Protein AF-A0A2D4N105-F1 (afdb_monomer_lite)

Secondary structure (DSSP, 8-state):
-------------------------EEE---TTS-EEE-SSEEEEES-SSSPPTT-EEEEEEE-SSTT-EEEEEEEEEE--TTT-EEEEESSSSTTSPEEEEE-SSPPPPPEEESSSEEEEEEE--SS----EEEEEEEEESSGGGGGGSEEEPTTS-EEEPTTEESTTS-EE-TTS-----SS-EEEETTTTEEEEGGGGGG----EETTEE-TTTTS--EE-SHHHHHHH---SSEEEEEEESSP-TTS-SEEEEES-SEEEE---TT--EEEEEEEEE-----TTS-GGG-EEEEEESS-EEEEEEESSTT---EEEEEEE---SS-EEEE---GGG--SSS---TT--EEEEEEEEE-S-S-S--EEEEEEEESS--TT-EEPPGGGEEE---S-GGG--SHHHHHTSTTEEEETTTTEEEETT--TT-TTSS-SS--PPB-SGGGSPPGGG--SHHHHTTSSSEEEEE-TTTTT-EEEEETTS-TTSB-STTTSPPPGGG--SHHHHTSS-SSEEEETTTTEEEEGGGHHHH-TT-SSS-EE--

Sequence (549 aa):
IMDLLKSSCLKLLVLLPLALCGIHQTYAGDCKGRREVLRSASGYVTDGPGNYSVNGNCEWLVEAPSSSYRILLTFMFMDTECTYDYLFIYDGDSPSSPLLASLSGSTLPPTIEATSGKMLLHLFSDANYNLLGFNATYSVSLCPMGCSGHGICDNDGRCACFQGWGGKDCSVPDCNSSLPRASGPFGWCVQNETCMPISEQGRCQVGKISGTYGWWGPQSFFITSLAQCQREDFLPGLHLITYQQPRNDSQPDKVSIVRSTTITLNPSTEMDVSLVYKGFIHPLVSSSGPAEDISIWARIQRLFVVAKLARAPGVLELEKVGSWAVQQEKEKRLLQRPGAERLFPSTERGNKYAVLVEGHLNNSGTGQTSELTLTWDRTGVPGGSEISYFFLEPYRSELCATYHSCLACLADQGCGWCPLSSTCHRRLAYQDDAGSCGPGTVRLILVPGNCVLCEDYRNCHTCSKDLFCEWQVNSSKKGDFLCSRRGRLHTAIRSPKECPKLCNQRTTCSECLSNSSQCAWCQSTRNCFYFAAYLAKYPYGDCRGWYDR

InterPro domains:
  IPR000742 EGF-like domain [PS00022] (159-170)
  IPR000742 EGF-like domain [PS01186] (159-170)
  IPR000742 EGF-like domain [PS50026] (139-171)
  IPR000859 CUB domain [PF00431] (44-138)
  IPR000859 CUB domain [PS01180] (31-141)
  IPR000859 CUB domain [SM00042] (33-141)
  IPR000859 CUB domain [cd00041] (31-140)
  IPR002165 Plexin repeat [PF01437] (400-437)
  IPR002165 Plexin repeat [PF01437] (503-548)
  IPR016201 PSI domain [SM00423] (399-452)
  IPR016201 PSI domain [SM00423] (502-544)
  IPR035914 Spermadhesin, CUB domain superfamily [G3DSA:2.60.120.290] (28-144)
  IPR035914 Spermadhesin, CUB domain superfamily [SSF49854] (33-143)
  IPR051568 LZTR1/Attractin [PTHR46376] (31-197)

Foldseek 3Di:
DDDDDDDDDDDDDDDDDPPPPDPPADEAEQCVQHEAEAEDQKHKHWNHFWWHDAQDKYKYKYAYPALLKKKKKFWPWAAWAPLFKWKWKALDDALVHATQDIDHGTDTDDITMRRRRMMMITIGGHRDDTGRTTMMMMGMASEDCCLVVQAHQDPNRFTDGHFQFDDRSRPHRPVVRPDPPPPAQWKAFLQVRDIDHPVVCVVSAFDDDPNHTFLCPRDTDIGRDPVVCLPPNFHFAWKKFKDFPPGDLLFTQAIDGDQFLKDKAQDDLPGFMKIKTKFKFQLADDPPADPQFKKKKKWKAQKFKWKWKAPFFPDPDTDTQDTDDGDHDGDIGIGADPPRDRPYPDNDRPGIMIIMMMITHDNPDPRDIIMIGIFIDRPPDPPGHGDGSSRTGYAADQPLQSHQAQRSSLSHQQWFAQPQQSGIDGSDPPPPNCVRSDPDDGDTHRHRVPGDRQQVDPDQLVLLVDQQWWWDCDPVPLDDIGIHGPDRDPPTRNHSVPDQDAQQRQQALCSLQPPHQQWKQQPQVSGIHGNSCCCVVCVPCSSVDIDHD

pLDDT: mean 78.48, std 16.22, range [21.58, 98.31]

Structure (mmCIF, N/CA/C/O backbone):
data_AF-A0A2D4N105-F1
#
_entry.id   AF-A0A2D4N105-F1
#
loop_
_atom_site.group_PDB
_atom_site.id
_atom_site.type_symbol
_atom_site.label_atom_id
_atom_site.label_alt_id
_atom_site.label_comp_id
_atom_site.label_asym_id
_atom_site.label_entity_id
_atom_site.label_seq_id
_atom_site.pdbx_PDB_ins_code
_atom_site.Cartn_x
_atom_site.Cartn_y
_atom_site.Cartn_z
_atom_site.occupancy
_atom_site.B_iso_or_equiv
_atom_site.auth_seq_id
_atom_site.auth_comp_id
_atom_site.auth_asym_id
_atom_site.auth_atom_id
_atom_site.pdbx_PDB_model_num
ATOM 1 N N . ILE A 1 1 ? 49.331 45.588 32.039 1.00 33.38 1 ILE A N 1
ATOM 2 C CA . ILE A 1 1 ? 50.579 44.907 31.633 1.00 33.38 1 ILE A CA 1
ATOM 3 C C . ILE A 1 1 ? 50.651 45.003 30.117 1.00 33.38 1 ILE A C 1
ATOM 5 O O . ILE A 1 1 ? 49.855 44.367 29.447 1.00 33.38 1 ILE A O 1
ATOM 9 N N . MET A 1 2 ? 51.525 45.910 29.670 1.00 26.47 2 MET A N 1
ATOM 10 C CA . MET A 1 2 ? 52.115 46.094 28.335 1.00 26.47 2 MET A CA 1
ATOM 11 C C . MET A 1 2 ? 51.220 46.280 27.099 1.00 26.47 2 MET A C 1
ATOM 13 O O . MET A 1 2 ? 50.715 45.339 26.498 1.00 26.47 2 MET A O 1
ATOM 17 N N . ASP A 1 3 ? 51.145 47.554 26.704 1.00 23.25 3 ASP A N 1
ATOM 18 C CA . ASP A 1 3 ? 51.506 48.090 25.384 1.00 23.25 3 ASP A CA 1
ATOM 19 C C . ASP A 1 3 ? 52.148 47.120 24.374 1.00 23.25 3 ASP A C 1
ATOM 21 O O . ASP A 1 3 ? 53.144 46.469 24.687 1.00 23.25 3 ASP A O 1
ATOM 25 N N . LEU A 1 4 ? 51.704 47.187 23.110 1.00 27.03 4 LEU A N 1
ATOM 26 C CA . LEU A 1 4 ? 52.545 47.741 22.036 1.00 27.03 4 LEU A CA 1
ATOM 27 C C . LEU A 1 4 ? 51.756 48.016 20.742 1.00 27.03 4 LEU A C 1
ATOM 29 O O . LEU A 1 4 ? 51.009 47.192 20.221 1.00 27.03 4 LEU A O 1
ATOM 33 N N . LEU A 1 5 ? 51.952 49.242 20.260 1.00 27.59 5 LEU A N 1
ATOM 34 C CA . LEU A 1 5 ? 51.392 49.889 19.079 1.00 27.59 5 LEU A CA 1
ATOM 35 C C . LEU A 1 5 ? 52.125 49.507 17.777 1.00 27.59 5 LEU A C 1
ATOM 37 O O . LEU A 1 5 ? 53.333 49.310 17.775 1.00 27.59 5 LEU A O 1
ATOM 41 N N . LYS A 1 6 ? 51.353 49.536 16.677 1.00 26.34 6 LYS A N 1
ATOM 42 C CA . LYS A 1 6 ? 51.645 50.044 15.312 1.00 26.34 6 LYS A CA 1
ATOM 43 C C . LYS A 1 6 ? 53.092 49.986 14.782 1.00 26.34 6 LYS A C 1
ATOM 45 O O . LYS A 1 6 ? 53.948 50.701 15.280 1.00 26.34 6 LYS A O 1
ATOM 50 N N . SER A 1 7 ? 53.265 49.420 13.579 1.00 24.97 7 SER A N 1
ATOM 51 C CA . SER A 1 7 ? 53.704 50.204 12.402 1.00 24.97 7 SER A CA 1
ATOM 52 C C . SER A 1 7 ? 53.612 49.400 11.096 1.00 24.97 7 SER A C 1
ATOM 54 O O . SER A 1 7 ? 54.023 48.245 11.029 1.00 24.97 7 SER A O 1
ATOM 56 N N . SER A 1 8 ? 53.083 50.037 10.053 1.00 27.36 8 SER A N 1
ATOM 57 C CA . SER A 1 8 ? 53.040 49.564 8.667 1.00 27.36 8 SER A CA 1
ATOM 58 C C . SER A 1 8 ? 54.396 49.741 7.972 1.00 27.36 8 SER A C 1
ATOM 60 O O . SER A 1 8 ? 54.962 50.823 8.082 1.00 27.36 8 SER A O 1
ATOM 62 N N . CYS A 1 9 ? 54.851 48.773 7.159 1.00 21.58 9 CYS A N 1
ATOM 63 C CA . CYS A 1 9 ? 55.409 49.049 5.820 1.00 21.58 9 CYS A CA 1
ATOM 64 C C . CYS A 1 9 ? 55.662 47.770 4.991 1.00 21.58 9 CYS A C 1
ATOM 66 O O . CYS A 1 9 ? 56.526 46.959 5.303 1.00 21.58 9 CYS A O 1
ATOM 68 N N . LEU A 1 10 ? 54.877 47.637 3.921 1.00 27.83 10 LEU A N 1
ATOM 69 C CA . LEU A 1 10 ? 55.177 47.110 2.583 1.00 27.83 10 LEU A CA 1
ATOM 70 C C . LEU A 1 10 ? 56.565 46.461 2.323 1.00 27.83 10 LEU A C 1
ATOM 72 O O . LEU A 1 10 ? 57.580 47.155 2.366 1.00 27.83 10 LEU A O 1
ATOM 76 N N . LYS A 1 11 ? 56.575 45.193 1.861 1.00 25.56 11 LYS A N 1
ATOM 77 C CA . LYS A 1 11 ? 57.247 44.729 0.615 1.00 25.56 11 LYS A CA 1
ATOM 78 C C . LYS A 1 11 ? 57.051 43.217 0.362 1.00 25.56 11 LYS A C 1
ATOM 80 O O . LYS A 1 11 ? 57.607 42.384 1.059 1.00 25.56 11 LYS A O 1
ATOM 85 N N . LEU A 1 12 ? 56.244 42.931 -0.665 1.00 31.72 12 LEU A N 1
ATOM 86 C CA . LEU A 1 12 ? 56.306 41.828 -1.641 1.00 31.72 12 LEU A CA 1
ATOM 87 C C . LEU A 1 12 ? 56.935 40.477 -1.217 1.00 31.72 12 LEU A C 1
ATOM 89 O O . LEU A 1 12 ? 58.154 40.360 -1.191 1.00 31.72 12 LEU A O 1
ATOM 93 N N . LEU A 1 13 ? 56.112 39.427 -1.068 1.00 27.06 13 LEU A N 1
ATOM 94 C CA . LEU A 1 13 ? 56.475 38.037 -1.403 1.00 27.06 13 LEU A CA 1
ATOM 95 C C . LEU A 1 13 ? 55.217 37.148 -1.522 1.00 27.06 13 LEU A C 1
ATOM 97 O O . LEU A 1 13 ? 54.596 36.782 -0.535 1.00 27.06 13 LEU A O 1
ATOM 101 N N . VAL A 1 14 ? 54.866 36.863 -2.782 1.00 28.61 14 VAL A N 1
ATOM 102 C CA . VAL A 1 14 ? 54.201 35.661 -3.327 1.00 28.61 14 VAL A CA 1
ATOM 103 C C . VAL A 1 14 ? 52.941 35.145 -2.606 1.00 28.61 14 VAL A C 1
ATOM 105 O O . VAL A 1 14 ? 53.002 34.367 -1.660 1.00 28.61 14 VAL A O 1
ATOM 108 N N . LEU A 1 15 ? 51.775 35.483 -3.169 1.00 29.52 15 LEU A N 1
ATOM 109 C CA . LEU A 1 15 ? 50.522 34.748 -2.968 1.00 29.52 15 LEU A CA 1
ATOM 110 C C . LEU A 1 15 ? 50.596 33.402 -3.709 1.00 29.52 15 LEU A C 1
ATOM 112 O O . LEU A 1 15 ? 50.481 33.361 -4.932 1.00 29.52 15 LEU A O 1
ATOM 116 N N . LEU A 1 16 ? 50.746 32.302 -2.972 1.00 29.47 16 LEU A N 1
ATOM 117 C CA . LEU A 1 16 ? 50.265 30.988 -3.406 1.00 29.47 16 LEU A CA 1
ATOM 118 C C . LEU A 1 16 ? 48.815 30.855 -2.920 1.00 29.47 16 LEU A C 1
ATOM 120 O O . LEU A 1 16 ? 48.593 30.922 -1.708 1.00 29.47 16 LEU A O 1
ATOM 124 N N . PRO A 1 17 ? 47.816 30.682 -3.802 1.00 33.34 17 PRO A N 1
ATOM 125 C CA . PRO A 1 17 ? 46.480 30.363 -3.343 1.00 33.34 17 PRO A CA 1
ATOM 126 C C . PRO A 1 17 ? 46.477 28.913 -2.852 1.00 33.34 17 PRO A C 1
ATOM 128 O O . PRO A 1 17 ? 46.841 27.990 -3.580 1.00 33.34 17 PRO A O 1
ATOM 131 N N . LEU A 1 18 ? 46.055 28.725 -1.601 1.00 34.91 18 LEU A N 1
ATOM 132 C CA . LEU A 1 18 ? 45.552 27.448 -1.109 1.00 34.91 18 LEU A CA 1
ATOM 133 C C . LEU A 1 18 ? 44.435 27.003 -2.056 1.00 34.91 18 LEU A C 1
ATOM 135 O O . LEU A 1 18 ? 43.342 27.570 -2.055 1.00 34.91 18 LEU A O 1
ATOM 139 N N . ALA A 1 19 ? 44.737 26.008 -2.887 1.00 32.78 19 ALA A N 1
ATOM 140 C CA . ALA A 1 19 ? 43.745 25.290 -3.659 1.00 32.78 19 ALA A CA 1
ATOM 141 C C . ALA A 1 19 ? 42.812 24.576 -2.673 1.00 32.78 19 ALA A C 1
ATOM 143 O O . ALA A 1 19 ? 43.117 23.500 -2.159 1.00 32.78 19 ALA A O 1
ATOM 144 N N . LEU A 1 20 ? 41.668 25.200 -2.395 1.00 35.69 20 LEU A N 1
ATOM 145 C CA . LEU A 1 20 ? 40.475 24.483 -1.975 1.00 35.69 20 LEU A CA 1
ATOM 146 C C . LEU A 1 20 ? 40.175 23.483 -3.092 1.00 35.69 20 LEU A C 1
ATOM 148 O O . LEU A 1 20 ? 39.724 23.861 -4.171 1.00 35.69 20 LEU A O 1
ATOM 152 N N . CYS A 1 21 ? 40.492 22.213 -2.846 1.00 32.59 21 CYS A N 1
ATOM 153 C CA . CYS A 1 21 ? 40.090 21.100 -3.690 1.00 32.59 21 CYS A CA 1
ATOM 154 C C . CYS A 1 21 ? 38.564 20.959 -3.572 1.00 32.59 21 CYS A C 1
ATOM 156 O O . CYS A 1 21 ? 38.050 20.166 -2.787 1.00 32.59 21 CYS A O 1
ATOM 158 N N . GLY A 1 22 ? 37.833 21.818 -4.283 1.00 31.70 22 GLY A N 1
ATOM 159 C CA . GLY A 1 22 ? 36.423 21.611 -4.558 1.00 31.70 22 GLY A CA 1
ATOM 160 C C . GLY A 1 22 ? 36.317 20.400 -5.472 1.00 31.70 22 GLY A C 1
ATOM 161 O O . GLY A 1 22 ? 36.933 20.370 -6.536 1.00 31.70 22 GLY A O 1
ATOM 162 N N . ILE A 1 23 ? 35.567 19.388 -5.049 1.00 40.94 23 ILE A N 1
ATOM 163 C CA . ILE A 1 23 ? 35.178 18.284 -5.922 1.00 40.94 23 ILE A CA 1
ATOM 164 C C . ILE A 1 23 ? 34.363 18.918 -7.055 1.00 40.94 23 ILE A C 1
ATOM 166 O O . ILE A 1 23 ? 33.204 19.280 -6.864 1.00 40.94 23 ILE A O 1
ATOM 170 N N . HIS A 1 24 ? 34.986 19.129 -8.215 1.00 42.50 24 HIS A N 1
ATOM 171 C CA . HIS A 1 24 ? 34.300 19.580 -9.420 1.00 42.50 24 HIS A CA 1
ATOM 172 C C . HIS A 1 24 ? 33.355 18.457 -9.865 1.00 42.50 24 HIS A C 1
ATOM 174 O O . HIS A 1 24 ? 33.756 17.542 -10.584 1.00 42.50 24 HIS A O 1
ATOM 180 N N . GLN A 1 25 ? 32.098 18.500 -9.422 1.00 53.16 25 GLN A N 1
ATOM 181 C CA . GLN A 1 25 ? 31.039 17.748 -10.086 1.00 53.16 25 GLN A CA 1
ATOM 182 C C . GLN A 1 25 ? 30.866 18.342 -11.483 1.00 53.16 25 GLN A C 1
ATOM 184 O O . GLN A 1 25 ? 30.644 19.543 -11.639 1.00 53.16 25 GLN A O 1
ATOM 189 N N . THR A 1 26 ? 31.037 17.504 -12.505 1.00 70.06 26 THR A N 1
ATOM 190 C CA . THR A 1 26 ? 30.744 17.909 -13.883 1.00 70.06 26 THR A CA 1
ATOM 191 C C . THR A 1 26 ? 29.244 18.026 -14.059 1.00 70.06 26 THR A C 1
ATOM 193 O O . THR A 1 26 ? 28.492 17.209 -13.533 1.00 70.06 26 THR A O 1
ATOM 196 N N . TYR A 1 27 ? 28.821 19.065 -14.767 1.00 77.69 27 TYR A N 1
ATOM 197 C CA . TYR A 1 27 ? 27.422 19.375 -15.001 1.00 77.69 27 TYR A CA 1
ATOM 198 C C . TYR A 1 27 ? 27.229 19.547 -16.503 1.00 77.69 27 TYR A C 1
ATOM 200 O O . TYR A 1 27 ? 27.823 20.448 -17.095 1.00 77.69 27 TYR A O 1
ATOM 208 N N . ALA A 1 28 ? 26.446 18.656 -17.099 1.00 81.50 28 ALA A N 1
ATOM 209 C CA . ALA A 1 28 ? 25.926 18.792 -18.451 1.00 81.50 28 ALA A CA 1
ATOM 210 C C . ALA A 1 28 ? 24.532 19.419 -18.392 1.00 81.50 28 ALA A C 1
ATOM 212 O O . ALA A 1 28 ? 23.717 19.013 -17.560 1.00 81.50 28 ALA A O 1
ATOM 213 N N . GLY A 1 29 ? 24.287 20.399 -19.259 1.00 82.06 29 GLY A N 1
ATOM 214 C CA . GLY A 1 29 ? 23.015 21.115 -19.378 1.00 82.06 29 GLY A CA 1
ATOM 215 C C . GLY A 1 29 ? 22.462 21.049 -20.800 1.00 82.06 29 GLY A C 1
ATOM 216 O O . GLY A 1 29 ? 22.824 20.157 -21.563 1.00 82.06 29 GLY A O 1
ATOM 217 N N . ASP A 1 30 ? 21.620 22.023 -21.168 1.00 83.06 30 ASP A N 1
ATOM 218 C CA . ASP A 1 30 ? 21.115 22.179 -22.540 1.00 83.06 30 ASP A CA 1
ATOM 219 C C . ASP A 1 30 ? 22.257 22.113 -23.564 1.00 83.06 30 ASP A C 1
ATOM 221 O O . ASP A 1 30 ? 23.119 22.997 -23.624 1.00 83.06 30 ASP A O 1
ATOM 225 N N . CYS A 1 31 ? 22.214 21.076 -24.401 1.00 83.06 31 CYS A N 1
ATOM 226 C CA . CYS A 1 31 ? 23.262 20.766 -25.359 1.00 83.06 31 CYS A CA 1
ATOM 227 C C . CYS A 1 31 ? 23.294 21.742 -26.555 1.00 83.06 31 CYS A C 1
ATOM 229 O O . CYS A 1 31 ? 24.253 21.753 -27.336 1.00 83.06 31 CYS A O 1
ATOM 231 N N . LYS A 1 32 ? 22.228 22.534 -26.767 1.00 80.81 32 LYS A N 1
ATOM 232 C CA . LYS A 1 32 ? 22.080 23.486 -27.890 1.00 80.81 32 LYS A CA 1
ATOM 233 C C . LYS A 1 32 ? 22.354 22.865 -29.267 1.00 80.81 32 LYS A C 1
ATOM 235 O O . LYS A 1 32 ? 22.977 23.485 -30.135 1.00 80.81 32 LYS A O 1
ATOM 240 N N . GLY A 1 33 ? 21.927 21.617 -29.454 1.00 73.62 33 GLY A N 1
ATOM 241 C CA . GLY A 1 33 ? 22.124 20.836 -30.680 1.00 73.62 33 GLY A CA 1
ATOM 242 C C . GLY A 1 33 ? 23.559 20.348 -30.918 1.00 73.62 33 GLY A C 1
ATOM 243 O O . GLY A 1 33 ? 23.895 19.971 -32.041 1.00 73.62 33 GLY A O 1
ATOM 244 N N . ARG A 1 34 ? 24.434 20.376 -29.904 1.00 81.62 34 ARG A N 1
ATOM 245 C CA . ARG A 1 34 ? 25.802 19.840 -29.969 1.00 81.62 34 ARG A CA 1
ATOM 246 C C . ARG A 1 34 ? 25.982 18.720 -28.957 1.00 81.62 34 ARG A C 1
ATOM 248 O O . ARG A 1 34 ? 25.455 18.787 -27.858 1.00 81.62 34 ARG A O 1
ATOM 255 N N . ARG A 1 35 ? 26.788 17.717 -29.309 1.00 91.12 35 ARG A N 1
ATOM 256 C CA . ARG A 1 35 ? 27.156 16.647 -28.380 1.00 91.12 35 ARG A CA 1
ATOM 257 C C . ARG A 1 35 ? 28.051 17.183 -27.260 1.00 91.12 35 ARG A C 1
ATOM 259 O O . ARG A 1 35 ? 29.106 17.754 -27.545 1.00 91.12 35 ARG A O 1
ATOM 266 N N . GLU A 1 36 ? 27.683 16.922 -26.011 1.00 93.25 36 GLU A N 1
ATOM 267 C CA . GLU A 1 36 ? 28.533 17.156 -24.840 1.00 93.25 36 GLU A CA 1
ATOM 268 C C . GLU A 1 36 ? 29.232 15.861 -24.411 1.00 93.25 36 GLU A C 1
ATOM 270 O O . GLU A 1 36 ? 28.636 14.786 -24.441 1.00 93.25 36 GLU A O 1
ATOM 275 N N . VAL A 1 37 ? 30.507 15.944 -24.017 1.00 94.50 37 VAL A N 1
ATOM 276 C CA . VAL A 1 37 ? 31.298 14.775 -23.598 1.00 94.50 37 VAL A CA 1
ATOM 277 C C . VAL A 1 37 ? 31.763 14.941 -22.156 1.00 94.50 37 VAL A C 1
ATOM 279 O O . VAL A 1 37 ? 32.437 15.913 -21.816 1.00 94.50 37 VAL A O 1
ATOM 282 N N . LEU A 1 38 ? 31.438 13.958 -21.322 1.00 95.06 38 LEU A N 1
ATOM 283 C CA . LEU A 1 38 ? 31.650 13.943 -19.880 1.00 95.06 38 LEU A CA 1
ATOM 284 C C . LEU A 1 38 ? 32.661 12.849 -19.522 1.00 95.06 38 LEU A C 1
ATOM 286 O O . LEU A 1 38 ? 32.464 11.684 -19.851 1.00 95.06 38 LEU A O 1
ATOM 290 N N . ARG A 1 39 ? 33.763 13.226 -18.865 1.00 94.69 39 ARG A N 1
ATOM 291 C CA . ARG A 1 39 ? 34.893 12.317 -18.560 1.00 94.69 39 ARG A CA 1
ATOM 292 C C . ARG A 1 39 ? 35.191 12.162 -17.069 1.00 94.69 39 ARG A C 1
ATOM 294 O O . ARG A 1 39 ? 36.188 11.544 -16.701 1.00 94.69 39 ARG A O 1
ATOM 301 N N . SER A 1 40 ? 34.390 12.776 -16.203 1.00 91.06 40 SER A N 1
ATOM 302 C CA . SER A 1 40 ? 34.622 12.710 -14.759 1.00 91.06 40 SER A CA 1
ATOM 303 C C . SER A 1 40 ? 34.132 11.391 -14.175 1.00 91.06 40 SER A C 1
ATOM 305 O O . SER A 1 40 ? 33.270 10.729 -14.736 1.00 91.06 40 SER A O 1
ATOM 307 N N . ALA A 1 41 ? 34.665 11.013 -13.011 1.00 86.88 41 ALA A N 1
ATOM 308 C CA . ALA A 1 41 ? 34.242 9.796 -12.316 1.00 86.88 41 ALA A CA 1
ATOM 309 C C . ALA A 1 41 ? 32.777 9.853 -11.838 1.00 86.88 41 ALA A C 1
ATOM 311 O O . ALA A 1 41 ? 32.163 8.817 -11.602 1.00 86.88 41 ALA A O 1
ATOM 312 N N . SER A 1 42 ? 32.215 11.054 -11.691 1.00 92.38 42 SER A N 1
ATOM 313 C CA . SER A 1 42 ? 30.790 11.285 -11.476 1.00 92.38 42 SER A CA 1
ATOM 314 C C . SER A 1 42 ? 30.381 12.689 -11.927 1.00 92.38 42 SER A C 1
ATOM 316 O O . SER A 1 42 ? 31.220 13.591 -12.068 1.00 92.38 42 SER A O 1
ATOM 318 N N . GLY A 1 43 ? 29.084 12.882 -12.149 1.00 91.12 43 GLY A N 1
ATOM 319 C CA . GLY A 1 43 ? 28.526 14.174 -12.536 1.00 91.12 43 GLY A CA 1
ATOM 320 C C . GLY A 1 43 ? 27.012 14.156 -12.709 1.00 91.12 43 GLY A C 1
ATOM 321 O O . GLY A 1 43 ? 26.353 13.150 -12.450 1.00 91.12 43 GLY A O 1
ATOM 322 N N . TYR A 1 44 ? 26.479 15.291 -13.146 1.00 91.75 44 TYR A N 1
ATOM 323 C CA . TYR A 1 44 ? 25.069 15.515 -13.449 1.00 91.75 44 TYR A CA 1
ATOM 324 C C . TYR A 1 44 ? 24.871 15.691 -14.949 1.00 91.75 44 TYR A C 1
ATOM 326 O O . TYR A 1 44 ? 25.706 16.303 -15.617 1.00 91.75 44 TYR A O 1
ATOM 334 N N . VAL A 1 45 ? 23.747 15.189 -15.450 1.00 94.19 45 VAL A N 1
ATOM 335 C CA . VAL A 1 45 ? 23.280 15.407 -16.819 1.00 94.19 45 VAL A CA 1
ATOM 336 C C . VAL A 1 45 ? 21.826 15.845 -16.772 1.00 94.19 45 VAL A C 1
ATOM 338 O O . VAL A 1 45 ? 20.993 15.181 -16.155 1.00 94.19 45 VAL A O 1
ATOM 341 N N . THR A 1 46 ? 21.529 16.959 -17.423 1.00 93.12 46 THR A N 1
ATOM 342 C CA . THR A 1 46 ? 20.178 17.489 -17.603 1.00 93.12 46 THR A CA 1
ATOM 343 C C . THR A 1 46 ? 20.077 18.167 -18.964 1.00 93.12 46 THR A C 1
ATOM 345 O O . THR A 1 46 ? 21.088 18.550 -19.549 1.00 93.12 46 THR A O 1
ATOM 348 N N . ASP A 1 47 ? 18.860 18.345 -19.457 1.00 88.75 47 ASP A N 1
ATOM 349 C CA . ASP A 1 47 ? 18.536 19.188 -20.608 1.00 88.75 47 ASP A CA 1
ATOM 350 C C . ASP A 1 47 ? 18.531 20.693 -20.284 1.00 88.75 47 ASP A C 1
ATOM 352 O O . ASP A 1 47 ? 18.375 21.506 -21.190 1.00 88.75 47 ASP A O 1
ATOM 356 N N . GLY A 1 48 ? 18.774 21.079 -19.027 1.00 85.44 48 GLY A N 1
ATOM 357 C CA . GLY A 1 48 ? 18.911 22.471 -18.601 1.00 85.44 48 GLY A CA 1
ATOM 358 C C . GLY A 1 48 ? 17.717 22.988 -17.787 1.00 85.44 48 GLY A C 1
ATOM 359 O O . GLY A 1 48 ? 16.830 22.233 -17.407 1.00 85.44 48 GLY A O 1
ATOM 360 N N . PRO A 1 49 ? 17.715 24.282 -17.420 1.00 81.69 49 PRO A N 1
ATOM 361 C CA . PRO A 1 49 ? 16.628 24.866 -16.644 1.00 81.69 49 PRO A CA 1
ATOM 362 C C . PRO A 1 49 ? 15.405 25.183 -17.517 1.00 81.69 49 PRO A C 1
ATOM 364 O O . PRO A 1 49 ? 15.527 25.864 -18.534 1.00 81.69 49 PRO A O 1
ATOM 367 N N . GLY A 1 50 ? 14.214 24.815 -17.041 1.00 83.00 50 GLY A N 1
ATOM 368 C CA . GLY A 1 50 ? 12.948 25.098 -17.723 1.00 83.00 50 GLY A CA 1
ATOM 369 C C . GLY A 1 50 ? 12.480 23.912 -18.559 1.00 83.00 50 GLY A C 1
ATOM 370 O O . GLY A 1 50 ? 12.767 22.776 -18.205 1.00 83.00 50 GLY A O 1
ATOM 371 N N . ASN A 1 51 ? 11.725 24.176 -19.625 1.00 88.69 51 ASN A N 1
ATOM 372 C CA . ASN A 1 51 ? 11.270 23.113 -20.516 1.00 88.69 51 ASN A CA 1
ATOM 373 C C . ASN A 1 51 ? 12.344 22.802 -21.571 1.00 88.69 51 ASN A C 1
ATOM 375 O O . ASN A 1 51 ? 12.949 23.742 -22.097 1.00 88.69 51 ASN A O 1
ATOM 379 N N . TYR A 1 52 ? 12.530 21.528 -21.939 1.00 89.06 52 TYR A N 1
ATOM 380 C CA . TYR A 1 52 ? 13.472 21.148 -23.006 1.00 89.06 52 TYR A CA 1
ATOM 381 C C . TYR A 1 52 ? 13.088 21.786 -24.344 1.00 89.06 52 TYR A C 1
ATOM 383 O O . TYR A 1 52 ? 11.937 22.132 -24.588 1.00 89.06 52 TYR A O 1
ATOM 391 N N . SER A 1 53 ? 14.044 21.938 -25.259 1.00 86.88 53 SER A N 1
ATOM 392 C CA . SER A 1 53 ? 13.767 22.517 -26.581 1.00 86.88 53 SER A CA 1
ATOM 393 C C . SER A 1 53 ? 12.853 21.614 -27.420 1.00 86.88 53 SER A C 1
ATOM 395 O O . SER A 1 53 ? 13.088 20.412 -27.479 1.00 86.88 53 SER A O 1
ATOM 397 N N . VAL A 1 54 ? 11.865 22.184 -28.120 1.00 84.25 54 VAL A N 1
ATOM 398 C CA . VAL A 1 54 ? 11.147 21.496 -29.216 1.00 84.25 54 VAL A CA 1
ATOM 399 C C . VAL A 1 54 ? 12.082 21.288 -30.414 1.00 84.25 54 VAL A C 1
ATOM 401 O O . VAL A 1 54 ? 12.998 22.087 -30.630 1.00 84.25 54 VAL A O 1
ATOM 404 N N . ASN A 1 55 ? 11.861 20.241 -31.210 1.00 83.38 55 ASN A N 1
ATOM 405 C CA . ASN A 1 55 ? 12.791 19.737 -32.232 1.00 83.38 55 ASN A CA 1
ATOM 406 C C . ASN A 1 55 ? 14.197 19.476 -31.665 1.00 83.38 55 ASN A C 1
ATOM 408 O O . ASN A 1 55 ? 15.217 19.688 -32.331 1.00 83.38 55 ASN A O 1
ATOM 412 N N . GLY A 1 56 ? 14.252 19.088 -30.395 1.00 80.25 56 GLY A N 1
ATOM 413 C CA . GLY A 1 56 ? 15.470 18.817 -29.662 1.00 80.25 56 GLY A CA 1
ATOM 414 C C . GLY A 1 56 ? 16.125 17.549 -30.187 1.00 80.25 56 GLY A C 1
ATOM 415 O O . GLY A 1 56 ? 15.483 16.521 -30.370 1.00 80.25 56 GLY A O 1
ATOM 416 N N . ASN A 1 57 ? 17.430 17.628 -30.426 1.00 87.62 57 ASN A N 1
ATOM 417 C CA . ASN A 1 57 ? 18.258 16.485 -30.787 1.00 87.62 57 ASN A CA 1
ATOM 418 C C . ASN A 1 57 ? 19.579 16.600 -30.027 1.00 87.62 57 ASN A C 1
ATOM 420 O O . ASN A 1 57 ? 20.571 17.112 -30.555 1.00 87.62 57 ASN A O 1
ATOM 424 N N . CYS A 1 58 ? 19.542 16.214 -28.754 1.00 91.19 58 CYS A N 1
ATOM 425 C CA . CYS A 1 58 ? 20.625 16.439 -27.809 1.00 91.19 58 CYS A CA 1
ATOM 426 C C . CYS A 1 58 ? 21.327 15.160 -27.394 1.00 91.19 58 CYS A C 1
ATOM 428 O O . CYS A 1 58 ? 20.680 14.191 -27.022 1.00 91.19 58 CYS A O 1
ATOM 430 N N . GLU A 1 59 ? 22.658 15.183 -27.412 1.00 94.75 59 GLU A N 1
ATOM 431 C CA . GLU A 1 59 ? 23.491 14.037 -27.064 1.00 94.75 59 GLU A CA 1
ATOM 432 C C . GLU A 1 59 ? 24.461 14.386 -25.932 1.00 94.75 59 GLU A C 1
ATOM 434 O O . GLU A 1 59 ? 25.238 15.337 -26.039 1.00 94.75 59 GLU A O 1
ATOM 439 N N . TRP A 1 60 ? 24.482 13.560 -24.889 1.00 96.75 60 TRP A N 1
ATOM 440 C CA . TRP A 1 60 ? 25.476 13.610 -23.821 1.00 96.75 60 TRP A CA 1
ATOM 441 C C . TRP A 1 60 ? 26.180 12.262 -23.734 1.00 96.75 60 TRP A C 1
ATOM 443 O O . TRP A 1 60 ? 25.562 11.235 -23.460 1.00 96.75 60 TRP A O 1
ATOM 453 N N . LEU A 1 61 ? 27.483 12.260 -23.987 1.00 97.25 61 LEU A N 1
ATOM 454 C CA . LEU A 1 61 ? 28.314 11.066 -23.975 1.00 97.25 61 LEU A CA 1
ATOM 455 C C . LEU A 1 61 ? 29.171 11.038 -22.712 1.00 97.25 61 LEU A C 1
ATOM 457 O O . LEU A 1 61 ? 30.068 11.862 -22.549 1.00 97.25 61 LEU A O 1
ATOM 461 N N . VAL A 1 62 ? 28.945 10.054 -21.850 1.00 97.88 62 VAL A N 1
ATOM 462 C CA . VAL A 1 62 ? 29.827 9.744 -20.724 1.00 97.88 62 VAL A CA 1
ATOM 463 C C . VAL A 1 62 ? 30.897 8.755 -21.186 1.00 97.88 62 VAL A C 1
ATOM 465 O O . VAL A 1 62 ? 30.572 7.684 -21.698 1.00 97.88 62 VAL A O 1
ATOM 468 N N . GLU A 1 63 ? 32.174 9.087 -20.990 1.00 97.00 63 GLU A N 1
ATOM 469 C CA . GLU A 1 63 ? 33.309 8.210 -21.300 1.00 97.00 63 GLU A CA 1
ATOM 470 C C . GLU A 1 63 ? 34.133 7.923 -20.042 1.00 97.00 63 GLU A C 1
ATOM 472 O O . GLU A 1 63 ? 34.706 8.828 -19.429 1.00 97.00 63 GLU A O 1
ATOM 477 N N . ALA A 1 64 ? 34.223 6.645 -19.681 1.00 95.06 64 ALA A N 1
ATOM 478 C CA . ALA A 1 64 ? 35.077 6.170 -18.605 1.00 95.06 64 ALA A CA 1
ATOM 479 C C . ALA A 1 64 ? 36.556 6.083 -19.047 1.00 95.06 64 ALA A C 1
ATOM 481 O O . ALA A 1 64 ? 36.852 6.096 -20.246 1.00 95.06 64 ALA A O 1
ATOM 482 N N . PRO A 1 65 ? 37.511 5.949 -18.102 1.00 92.88 65 PRO A N 1
ATOM 483 C CA . PRO A 1 65 ? 38.940 5.866 -18.424 1.00 92.88 65 PRO A CA 1
ATOM 484 C C . PRO A 1 65 ? 39.326 4.678 -19.320 1.00 92.88 65 PRO A C 1
ATOM 486 O O . PRO A 1 65 ? 40.304 4.755 -20.062 1.00 92.88 65 PRO A O 1
ATOM 489 N N . SER A 1 66 ? 38.579 3.575 -19.250 1.00 92.12 66 SER A N 1
ATOM 490 C CA . SER A 1 66 ? 38.766 2.383 -20.080 1.00 92.12 66 SER A CA 1
ATOM 491 C C . SER A 1 66 ? 37.477 1.558 -20.154 1.00 92.12 66 SER A C 1
ATOM 493 O O . SER A 1 66 ? 36.557 1.739 -19.356 1.00 92.12 66 SER A O 1
ATOM 495 N N . SER A 1 67 ? 37.435 0.593 -21.075 1.00 90.81 67 SER A N 1
ATOM 496 C CA . SER A 1 67 ? 36.309 -0.335 -21.256 1.00 90.81 67 SER A CA 1
ATOM 497 C C . SER A 1 67 ? 36.138 -1.362 -20.130 1.00 90.81 67 SER A C 1
ATOM 499 O O . SER A 1 67 ? 35.189 -2.136 -20.151 1.00 90.81 67 SER A O 1
ATOM 501 N N . SER A 1 68 ? 37.045 -1.397 -19.145 1.00 89.12 68 SER A N 1
ATOM 502 C CA . SER A 1 68 ? 36.881 -2.221 -17.939 1.00 89.12 68 SER A CA 1
ATOM 503 C C . SER A 1 68 ? 35.954 -1.579 -16.905 1.00 89.12 68 SER A C 1
ATOM 505 O O . SER A 1 68 ? 35.551 -2.246 -15.955 1.00 89.12 68 SER A O 1
ATOM 507 N N . TYR A 1 69 ? 35.636 -0.293 -17.065 1.00 93.12 69 TYR A N 1
ATOM 508 C CA . TYR A 1 69 ? 34.707 0.420 -16.200 1.00 93.12 69 TYR A CA 1
ATOM 509 C C . TYR A 1 69 ? 33.271 0.311 -16.706 1.00 93.12 69 TYR A C 1
ATOM 511 O O . TYR A 1 69 ? 32.996 0.122 -17.889 1.00 93.12 69 TYR A O 1
ATOM 519 N N . ARG A 1 70 ? 32.353 0.497 -15.771 1.00 93.75 70 ARG A N 1
ATOM 520 C CA . ARG A 1 70 ? 30.911 0.562 -15.952 1.00 93.75 70 ARG A CA 1
ATOM 521 C C . ARG A 1 70 ? 30.445 1.973 -15.639 1.00 93.75 70 ARG A C 1
ATOM 523 O O . ARG A 1 70 ? 31.025 2.640 -14.779 1.00 93.75 70 ARG A O 1
ATOM 530 N N . ILE A 1 71 ? 29.404 2.421 -16.324 1.00 97.19 71 ILE A N 1
ATOM 531 C CA . ILE A 1 71 ? 28.778 3.722 -16.078 1.00 97.19 71 ILE A CA 1
ATOM 532 C C . ILE A 1 71 ? 27.375 3.466 -15.548 1.00 97.19 71 ILE A C 1
ATOM 534 O O . ILE A 1 71 ? 26.609 2.730 -16.163 1.00 97.19 71 ILE A O 1
ATOM 538 N N . LEU A 1 72 ? 27.054 4.065 -14.409 1.00 94.94 72 LEU A N 1
ATOM 539 C CA . LEU A 1 72 ? 25.766 3.951 -13.736 1.00 94.94 72 LEU A CA 1
ATOM 540 C C . LEU A 1 72 ? 25.034 5.276 -13.864 1.00 94.94 72 LEU A C 1
ATOM 542 O O . LEU A 1 72 ? 25.589 6.303 -13.483 1.00 94.94 72 LEU A O 1
ATOM 546 N N . LEU A 1 73 ? 23.799 5.253 -14.354 1.00 96.12 73 LEU A N 1
ATOM 547 C CA . LEU A 1 73 ? 22.955 6.430 -14.535 1.00 96.12 73 LEU A CA 1
ATOM 548 C C . LEU A 1 73 ? 21.711 6.321 -13.654 1.00 96.12 73 LEU A C 1
ATOM 550 O O . LEU A 1 73 ? 20.982 5.332 -13.720 1.00 96.12 73 LEU A O 1
ATOM 554 N N . THR A 1 74 ? 21.463 7.341 -12.834 1.00 92.25 74 THR A N 1
ATOM 555 C CA . THR A 1 74 ? 20.317 7.405 -11.917 1.00 92.25 74 THR A CA 1
ATOM 556 C C . THR A 1 74 ? 19.547 8.701 -12.123 1.00 92.25 74 THR A C 1
ATOM 558 O O . THR A 1 74 ? 20.099 9.791 -11.966 1.00 92.25 74 THR A O 1
ATOM 561 N N . PHE A 1 75 ? 18.261 8.583 -12.445 1.00 91.81 75 PHE A N 1
ATOM 562 C CA . PHE A 1 75 ? 17.374 9.723 -12.651 1.00 91.81 75 PHE A CA 1
ATOM 563 C C . PHE A 1 75 ? 16.827 10.241 -11.321 1.00 91.81 75 PHE A C 1
ATOM 565 O O . PHE A 1 75 ? 16.340 9.474 -10.496 1.00 91.81 75 PHE A O 1
ATOM 572 N N . MET A 1 76 ? 16.890 11.555 -11.128 1.00 89.50 76 MET A N 1
ATOM 573 C CA . MET A 1 76 ? 16.270 12.259 -10.001 1.00 89.50 76 MET A CA 1
ATOM 574 C C . MET A 1 76 ? 14.918 12.857 -10.394 1.00 89.50 76 MET A C 1
ATOM 576 O O . MET A 1 76 ? 14.034 12.999 -9.554 1.00 89.50 76 MET A O 1
ATOM 580 N N . PHE A 1 77 ? 14.772 13.227 -11.666 1.00 89.00 77 PHE A N 1
ATOM 581 C CA . PHE A 1 77 ? 13.572 13.837 -12.217 1.00 89.00 77 PHE A CA 1
ATOM 582 C C . PHE A 1 77 ? 13.433 13.478 -13.694 1.00 89.00 77 PHE A C 1
ATOM 584 O O . PHE A 1 77 ? 14.434 13.376 -14.408 1.00 89.00 77 PHE A O 1
ATOM 591 N N . MET A 1 78 ? 12.191 13.309 -14.134 1.00 92.00 78 MET A N 1
ATOM 592 C CA . MET A 1 78 ? 11.830 13.160 -15.531 1.00 92.00 78 MET A CA 1
ATOM 593 C C . MET A 1 78 ? 10.397 13.654 -15.721 1.00 92.00 78 MET A C 1
ATOM 595 O O . MET A 1 78 ? 9.532 13.353 -14.899 1.00 92.00 78 MET A O 1
ATOM 599 N N . ASP A 1 79 ? 10.166 14.406 -16.785 1.00 89.25 79 ASP A N 1
ATOM 600 C CA . ASP A 1 79 ? 8.8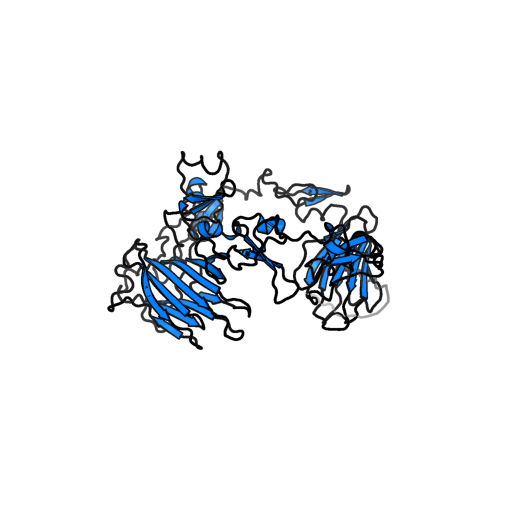69 14.878 -17.245 1.00 89.25 79 ASP A CA 1
ATOM 601 C C . ASP A 1 79 ? 8.996 15.260 -18.724 1.00 89.25 79 ASP A C 1
ATOM 603 O O . ASP A 1 79 ? 9.349 16.381 -19.088 1.00 89.25 79 ASP A O 1
ATOM 607 N N . THR A 1 80 ? 8.792 14.269 -19.583 1.00 89.56 80 THR A N 1
ATOM 608 C CA . THR A 1 80 ? 8.845 14.400 -21.048 1.00 89.56 80 THR A CA 1
ATOM 609 C C . THR A 1 80 ? 7.483 14.077 -21.635 1.00 89.56 80 THR A C 1
ATOM 611 O O . THR A 1 80 ? 6.715 13.331 -21.022 1.00 89.56 80 THR A O 1
ATOM 614 N N . GLU A 1 81 ? 7.154 14.629 -22.800 1.00 87.50 81 GLU A N 1
ATOM 615 C CA . GLU A 1 81 ? 5.880 14.332 -23.443 1.00 87.50 81 GLU A CA 1
ATOM 616 C C . GLU A 1 81 ? 5.777 12.831 -23.741 1.00 87.50 81 GLU A C 1
ATOM 618 O O . GLU A 1 81 ? 6.508 12.266 -24.557 1.00 87.50 81 GLU A O 1
ATOM 623 N N . CYS A 1 82 ? 4.844 12.161 -23.061 1.00 80.38 82 CYS A N 1
ATOM 624 C CA . CYS A 1 82 ? 4.565 10.754 -23.302 1.00 80.38 82 CYS A CA 1
ATOM 625 C C . CYS A 1 82 ? 4.273 10.530 -24.787 1.00 80.38 82 CYS A C 1
ATOM 627 O O . CYS A 1 82 ? 3.468 11.245 -25.371 1.00 80.38 82 CYS A O 1
ATOM 629 N N . THR A 1 83 ? 4.832 9.463 -25.357 1.00 74.38 83 THR A N 1
ATOM 630 C CA . THR A 1 83 ? 4.573 8.990 -26.731 1.00 74.38 83 THR A CA 1
ATOM 631 C C . THR A 1 83 ? 5.156 9.815 -27.882 1.00 74.38 83 THR A C 1
ATOM 633 O O . THR A 1 83 ? 5.185 9.292 -28.997 1.00 74.38 83 THR A O 1
ATOM 636 N N . TYR A 1 84 ? 5.677 11.016 -27.624 1.00 73.62 84 TYR A N 1
ATOM 637 C CA . TYR A 1 84 ? 6.244 11.898 -28.654 1.00 73.62 84 TYR A CA 1
ATOM 638 C C . TYR A 1 84 ? 7.725 12.194 -28.405 1.00 73.62 84 TYR A C 1
ATOM 640 O O . TYR A 1 84 ? 8.536 12.039 -29.322 1.00 73.62 84 TYR A O 1
ATOM 648 N N . ASP A 1 85 ? 8.095 12.460 -27.151 1.00 84.94 85 ASP A N 1
ATOM 649 C CA . ASP A 1 85 ? 9.455 12.836 -26.779 1.00 84.94 85 ASP A CA 1
ATOM 650 C C . ASP A 1 85 ? 10.140 11.735 -25.975 1.00 84.94 85 ASP A C 1
ATOM 652 O O . ASP A 1 85 ? 9.565 11.136 -25.058 1.00 84.94 85 ASP A O 1
ATOM 656 N N . TYR A 1 86 ? 11.393 11.453 -26.326 1.00 86.50 86 TYR A N 1
ATOM 657 C CA . TYR A 1 86 ? 12.108 10.293 -25.814 1.00 86.50 86 TYR A CA 1
ATOM 658 C C . TYR A 1 86 ? 13.545 10.601 -25.430 1.00 86.50 86 TYR A C 1
ATOM 660 O O . TYR A 1 86 ? 14.295 11.237 -26.168 1.00 86.50 86 TYR A O 1
ATOM 668 N N . LEU A 1 87 ? 13.956 10.022 -24.306 1.00 93.88 87 LEU A N 1
ATOM 669 C CA . LEU A 1 87 ? 15.346 9.936 -23.889 1.00 93.88 87 LEU A CA 1
ATOM 670 C C . LEU A 1 87 ? 15.850 8.496 -24.068 1.00 93.88 87 LEU A C 1
ATOM 672 O O . LEU A 1 87 ? 15.382 7.568 -23.399 1.00 93.88 87 LEU A O 1
ATOM 676 N N . PHE A 1 88 ? 16.805 8.308 -24.978 1.00 90.62 88 PHE A N 1
ATOM 677 C CA . PHE A 1 88 ? 17.448 7.025 -25.265 1.00 90.62 88 PHE A CA 1
ATOM 678 C C . PHE A 1 88 ? 18.788 6.909 -24.556 1.00 90.62 88 PHE A C 1
ATOM 680 O O . PHE A 1 88 ? 19.577 7.852 -24.555 1.00 90.62 88 PHE A O 1
ATOM 687 N N . ILE A 1 89 ? 19.056 5.737 -23.984 1.00 96.62 89 ILE A N 1
ATOM 688 C CA . ILE A 1 89 ? 20.316 5.428 -23.306 1.00 96.62 89 ILE A CA 1
ATOM 689 C C . ILE A 1 89 ? 20.979 4.248 -24.008 1.00 96.62 89 ILE A C 1
ATOM 691 O O . ILE A 1 89 ? 20.353 3.195 -24.134 1.00 96.62 89 ILE A O 1
ATOM 695 N N . TYR A 1 90 ? 22.235 4.396 -24.426 1.00 94.81 90 TYR A N 1
ATOM 696 C CA . TYR A 1 90 ? 22.994 3.372 -25.154 1.00 94.81 90 TYR A CA 1
ATOM 697 C C . TYR A 1 90 ? 24.285 2.979 -24.425 1.00 94.81 90 TYR A C 1
ATOM 699 O O . TYR A 1 90 ? 24.960 3.832 -23.847 1.00 94.81 90 TYR A O 1
ATOM 707 N N . ASP A 1 91 ? 24.658 1.699 -24.504 1.00 94.25 91 ASP A N 1
ATOM 708 C CA . ASP A 1 91 ? 25.923 1.142 -24.004 1.00 94.25 91 ASP A CA 1
ATOM 709 C C . ASP A 1 91 ? 27.058 1.319 -25.028 1.00 94.25 91 ASP A C 1
ATOM 711 O O . ASP A 1 91 ? 27.515 0.361 -25.658 1.00 94.25 91 ASP A O 1
ATOM 715 N N . GLY A 1 92 ? 27.465 2.567 -25.255 1.00 92.25 92 GLY A N 1
ATOM 716 C CA . GLY A 1 92 ? 28.556 2.930 -26.158 1.00 92.25 92 GLY A CA 1
ATOM 717 C C . GLY A 1 92 ? 28.565 4.422 -26.505 1.00 92.25 92 GLY A C 1
ATOM 718 O O . GLY A 1 92 ? 27.970 5.230 -25.797 1.00 92.25 92 GLY A O 1
ATOM 719 N N . ASP A 1 93 ? 29.264 4.812 -27.575 1.00 94.69 93 ASP A N 1
ATOM 720 C CA . ASP A 1 93 ? 29.450 6.219 -27.990 1.00 94.69 93 ASP A CA 1
ATOM 721 C C . ASP A 1 93 ? 28.569 6.687 -29.146 1.00 94.69 93 ASP A C 1
ATOM 723 O O . ASP A 1 93 ? 28.707 7.813 -29.652 1.00 94.69 93 ASP A O 1
ATOM 727 N N . SER A 1 94 ? 27.664 5.827 -29.584 1.00 88.75 94 SER A N 1
ATOM 728 C CA . SER A 1 94 ? 26.797 6.115 -30.704 1.00 88.75 94 SER A CA 1
ATOM 729 C C . SER A 1 94 ? 25.441 5.455 -30.497 1.00 88.75 94 SER A C 1
ATOM 731 O O . SER A 1 94 ? 25.351 4.465 -29.769 1.00 88.75 94 SER A O 1
ATOM 733 N N . PRO A 1 95 ? 24.393 5.937 -31.173 1.00 81.31 95 PRO A N 1
ATOM 734 C CA . PRO A 1 95 ? 23.103 5.261 -31.152 1.00 81.31 95 PRO A CA 1
ATOM 735 C C . PRO A 1 95 ? 23.133 3.761 -31.570 1.00 81.31 95 PRO A C 1
ATOM 737 O O . PRO A 1 95 ? 22.125 3.089 -31.453 1.00 81.31 95 PRO A O 1
ATOM 740 N N . SER A 1 96 ? 24.231 3.201 -32.119 1.00 83.88 96 SER A N 1
ATOM 741 C CA . SER A 1 96 ? 24.330 1.846 -32.759 1.00 83.88 96 SER A CA 1
ATOM 742 C C . SER A 1 96 ? 24.785 0.832 -31.763 1.00 83.88 96 SER A C 1
ATOM 744 O O . SER A 1 96 ? 24.644 -0.376 -31.955 1.00 83.88 96 SER A O 1
ATOM 746 N N . SER A 1 97 ? 25.352 1.363 -30.695 1.00 83.12 97 SER A N 1
ATOM 747 C CA . SER A 1 97 ? 25.631 0.659 -29.488 1.00 83.12 97 SER A CA 1
ATOM 748 C C . SER A 1 97 ? 24.328 0.090 -28.910 1.00 83.12 97 SER A C 1
ATOM 750 O O . SER A 1 97 ? 23.246 0.621 -29.165 1.00 83.12 97 SER A O 1
ATOM 752 N N . PRO A 1 98 ? 24.399 -1.015 -28.152 1.00 92.56 98 PRO A N 1
ATOM 753 C CA . PRO A 1 98 ? 23.218 -1.641 -27.571 1.00 92.56 98 PRO A CA 1
ATOM 754 C C . PRO A 1 98 ? 22.362 -0.638 -26.790 1.00 92.56 98 PRO A C 1
ATOM 756 O O . PRO A 1 98 ? 22.860 0.044 -25.897 1.00 92.56 98 PRO A O 1
ATOM 759 N N . LEU A 1 99 ? 21.071 -0.554 -27.111 1.00 83.50 99 LEU A N 1
ATOM 760 C CA . LEU A 1 99 ? 20.141 0.282 -26.361 1.00 83.50 99 LEU A CA 1
ATOM 761 C C . LEU A 1 99 ? 19.871 -0.335 -24.984 1.00 83.50 99 LEU A C 1
ATOM 763 O O . LEU A 1 99 ? 19.418 -1.476 -24.880 1.00 83.50 99 LEU A O 1
ATOM 767 N N . LEU A 1 100 ? 20.086 0.460 -23.943 1.00 79.06 100 LEU A N 1
ATOM 768 C CA . LEU A 1 100 ? 19.818 0.117 -22.552 1.00 79.06 100 LEU A CA 1
ATOM 769 C C . LEU A 1 100 ? 18.408 0.521 -22.119 1.00 79.06 100 LEU A C 1
ATOM 771 O O . LEU A 1 100 ? 17.740 -0.241 -21.422 1.00 79.06 100 LEU A O 1
ATOM 775 N N . ALA A 1 101 ? 17.942 1.704 -22.527 1.00 81.19 101 ALA A N 1
ATOM 776 C CA . ALA A 1 101 ? 16.613 2.194 -22.174 1.00 81.19 101 ALA A CA 1
ATOM 777 C C . ALA A 1 101 ? 16.053 3.185 -23.200 1.00 81.19 101 ALA A C 1
ATOM 779 O O . ALA A 1 101 ? 16.793 3.934 -23.832 1.00 81.19 101 ALA A O 1
ATOM 780 N N . SER A 1 102 ? 14.725 3.208 -23.312 1.00 89.56 102 SER A N 1
ATOM 781 C CA . SER A 1 102 ? 13.950 4.234 -24.011 1.00 89.56 102 SER A CA 1
ATOM 782 C C . SER A 1 102 ? 12.885 4.737 -23.052 1.00 89.56 102 SER A C 1
ATOM 784 O O . SER A 1 102 ? 12.069 3.952 -22.564 1.00 89.56 102 SER A O 1
ATOM 786 N N . LEU A 1 103 ? 12.966 6.019 -22.719 1.00 87.75 103 LEU A N 1
ATOM 787 C CA . LEU A 1 103 ? 12.227 6.623 -21.621 1.00 87.75 103 LEU A CA 1
ATOM 788 C C . LEU A 1 103 ? 11.360 7.766 -22.159 1.00 87.75 103 LEU A C 1
ATOM 790 O O . LEU A 1 103 ? 11.837 8.556 -22.967 1.00 87.75 103 LEU A O 1
ATOM 794 N N . SER A 1 104 ? 10.119 7.865 -21.683 1.00 88.56 104 SER A N 1
ATOM 795 C CA . SER A 1 104 ? 9.185 8.971 -21.952 1.00 88.56 104 SER A CA 1
ATOM 796 C C . SER A 1 104 ? 8.238 9.148 -20.759 1.00 88.56 104 SER A C 1
ATOM 798 O O . SER A 1 104 ? 8.004 8.183 -20.023 1.00 88.56 104 SER A O 1
ATOM 800 N N . GLY A 1 105 ? 7.628 10.320 -20.597 1.00 85.88 105 GLY A N 1
ATOM 801 C CA . GLY A 1 105 ? 6.751 10.614 -19.463 1.00 85.88 105 GLY A CA 1
ATOM 802 C C . GLY A 1 105 ? 7.517 11.002 -18.205 1.00 85.88 105 GLY A C 1
ATOM 803 O O . GLY A 1 105 ? 8.635 11.509 -18.280 1.00 85.88 105 GLY A O 1
ATOM 804 N N . SER A 1 106 ? 6.902 10.752 -17.047 1.00 84.62 106 SER A N 1
ATOM 805 C CA . SER A 1 106 ? 7.419 11.154 -15.731 1.00 84.62 106 SER A CA 1
ATOM 806 C C . SER A 1 106 ? 7.755 9.995 -14.784 1.00 84.62 106 SER A C 1
ATOM 808 O O . SER A 1 106 ? 8.035 10.191 -13.601 1.00 84.62 106 SER A O 1
ATOM 810 N N . THR A 1 107 ? 7.742 8.755 -15.285 1.00 80.31 107 THR A N 1
ATOM 811 C CA . THR A 1 107 ? 8.122 7.578 -14.489 1.00 80.31 107 THR A CA 1
ATOM 812 C C . THR A 1 107 ? 9.636 7.392 -14.506 1.00 80.31 107 THR A C 1
ATOM 814 O O . THR A 1 107 ? 10.226 7.212 -15.568 1.00 80.31 107 THR A O 1
ATOM 817 N N . LEU A 1 108 ? 10.264 7.384 -13.329 1.00 82.81 108 LEU A N 1
ATOM 818 C CA . LEU A 1 108 ? 11.710 7.193 -13.204 1.00 82.81 108 LEU A CA 1
ATOM 819 C C . LEU A 1 108 ? 12.091 5.710 -13.387 1.00 82.81 108 LEU A C 1
ATOM 821 O O . LEU A 1 108 ? 11.494 4.852 -12.726 1.00 82.81 108 LEU A O 1
ATOM 825 N N . PRO A 1 109 ? 13.076 5.376 -14.243 1.00 85.19 109 PRO A N 1
ATOM 826 C CA . PRO A 1 109 ? 13.577 4.010 -14.360 1.00 85.19 109 PRO A CA 1
ATOM 827 C C . PRO A 1 109 ? 14.471 3.633 -13.161 1.00 85.19 109 PRO A C 1
ATOM 829 O O . PRO A 1 109 ? 15.015 4.515 -12.490 1.00 85.19 109 PRO A O 1
ATOM 832 N N . PRO A 1 110 ? 14.697 2.328 -12.913 1.00 82.94 110 PRO A N 1
ATOM 833 C CA . PRO A 1 110 ? 15.809 1.874 -12.078 1.00 82.94 110 PRO A CA 1
ATOM 834 C C . PRO A 1 110 ? 17.159 2.380 -12.610 1.00 82.94 110 PRO A C 1
ATOM 836 O O . PRO A 1 110 ? 17.258 2.783 -13.768 1.00 82.94 110 PRO A O 1
ATOM 839 N N . THR A 1 111 ? 18.214 2.313 -11.790 1.00 87.69 111 THR A N 1
ATOM 840 C CA . THR A 1 111 ? 19.576 2.654 -12.231 1.00 87.69 111 THR A CA 1
ATOM 841 C C . THR A 1 111 ? 19.962 1.847 -13.471 1.00 87.69 111 THR A C 1
ATOM 843 O O . THR A 1 111 ? 19.846 0.621 -13.488 1.00 87.69 111 THR A O 1
ATOM 846 N N . ILE A 1 112 ? 20.430 2.547 -14.503 1.00 91.06 112 ILE A N 1
ATOM 847 C CA . ILE A 1 112 ? 20.831 1.960 -15.782 1.00 91.06 112 ILE A CA 1
ATOM 848 C C . ILE A 1 112 ? 22.350 1.803 -15.796 1.00 91.06 112 ILE A C 1
ATOM 850 O O . ILE A 1 112 ? 23.071 2.735 -15.445 1.00 91.06 112 ILE A O 1
ATOM 854 N N . GLU A 1 113 ? 22.834 0.639 -16.223 1.00 94.00 113 GLU A N 1
ATOM 855 C CA . GLU A 1 113 ? 24.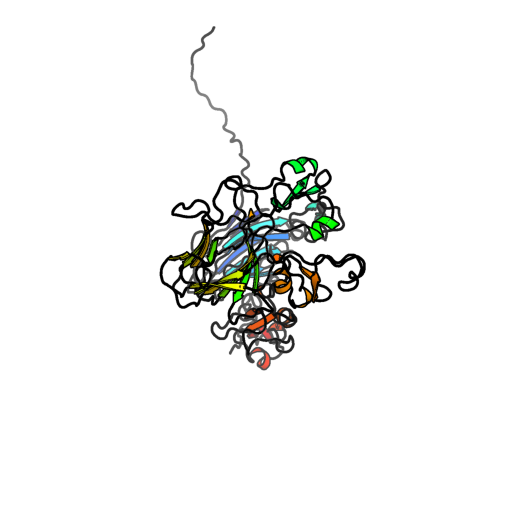261 0.331 -16.314 1.00 94.00 113 GLU A CA 1
ATOM 856 C C . GLU A 1 113 ? 24.704 0.157 -17.771 1.00 94.00 113 GLU A C 1
ATOM 858 O O . GLU A 1 113 ? 24.134 -0.648 -18.503 1.00 94.00 113 GLU A O 1
ATOM 863 N N . ALA A 1 114 ? 25.768 0.864 -18.156 1.00 94.50 114 ALA A N 1
ATOM 864 C CA . ALA A 1 114 ? 26.539 0.605 -19.368 1.00 94.50 114 ALA A CA 1
ATOM 865 C C . ALA A 1 114 ? 27.836 -0.133 -19.019 1.00 94.50 114 ALA A C 1
ATOM 867 O O . ALA A 1 114 ? 28.522 0.215 -18.053 1.00 94.50 114 ALA A O 1
ATOM 868 N N . THR A 1 115 ? 28.188 -1.141 -19.811 1.00 94.56 115 THR A N 1
ATOM 869 C CA . THR A 1 115 ? 29.306 -2.061 -19.557 1.00 94.56 115 THR A CA 1
ATOM 870 C C . THR A 1 115 ? 30.483 -1.895 -20.514 1.00 94.56 115 THR A C 1
ATOM 872 O O . THR A 1 115 ? 31.543 -2.465 -20.274 1.00 94.56 115 THR A O 1
ATOM 875 N N . SER A 1 116 ? 30.328 -1.100 -21.572 1.00 94.38 116 SER A N 1
ATOM 876 C CA . SER A 1 116 ? 31.358 -0.821 -22.581 1.00 94.38 116 SER A CA 1
ATOM 877 C C . SER A 1 116 ? 32.401 0.216 -22.143 1.00 94.38 116 SER A C 1
ATOM 879 O O . SER A 1 116 ? 33.355 0.486 -22.877 1.00 94.38 116 SER A O 1
ATOM 881 N N . GLY A 1 117 ? 32.215 0.833 -20.972 1.00 94.75 117 GLY A N 1
ATOM 882 C CA . GLY A 1 117 ? 32.962 2.012 -20.531 1.00 94.75 117 GLY A CA 1
ATOM 883 C C . GLY A 1 117 ? 32.520 3.311 -21.208 1.00 94.75 117 GLY A C 1
ATOM 884 O O . GLY A 1 117 ? 33.150 4.347 -20.992 1.00 94.75 117 GLY A O 1
ATOM 885 N N . LYS A 1 118 ? 31.447 3.292 -22.007 1.00 97.69 118 LYS A N 1
ATOM 886 C CA . LYS A 1 118 ? 30.835 4.488 -22.595 1.00 97.69 118 LYS A CA 1
ATOM 887 C C . LYS A 1 118 ? 29.313 4.428 -22.486 1.00 97.69 118 LYS A C 1
ATOM 889 O O . LYS A 1 118 ? 28.730 3.351 -22.550 1.00 97.69 118 LYS A O 1
ATOM 894 N N . MET A 1 119 ? 28.675 5.577 -22.300 1.00 98.31 119 MET A N 1
ATOM 895 C CA . MET A 1 119 ? 27.219 5.680 -22.234 1.00 98.31 119 MET A CA 1
ATOM 896 C C . MET A 1 119 ? 26.747 6.930 -22.966 1.00 98.31 119 MET A C 1
ATOM 898 O O . MET A 1 119 ? 27.123 8.041 -22.591 1.00 98.31 119 MET A O 1
ATOM 902 N N . LEU A 1 120 ? 25.899 6.755 -23.976 1.00 97.50 120 LEU A N 1
ATOM 903 C CA . LEU A 1 120 ? 25.289 7.858 -24.710 1.00 97.50 120 LEU A CA 1
ATOM 904 C C . LEU A 1 120 ? 23.850 8.065 -24.238 1.00 97.50 120 LEU A C 1
ATOM 906 O O . LEU A 1 120 ? 23.034 7.150 -24.330 1.00 97.50 120 LEU A O 1
ATOM 910 N N . LEU A 1 121 ? 23.549 9.274 -23.775 1.00 97.38 121 LEU A N 1
ATOM 911 C CA . LEU A 1 121 ? 22.198 9.772 -23.549 1.00 97.38 121 LEU A CA 1
ATOM 912 C C . LEU A 1 121 ? 21.798 10.602 -24.769 1.00 97.38 121 LEU A C 1
ATOM 914 O O . LEU A 1 121 ? 22.542 11.496 -25.170 1.00 97.38 121 LEU A O 1
ATOM 918 N N . HIS A 1 122 ? 20.633 10.330 -25.344 1.00 94.56 122 HIS A N 1
ATOM 919 C CA . HIS A 1 122 ? 20.134 11.011 -26.536 1.00 94.56 122 HIS A CA 1
ATOM 920 C C . HIS A 1 122 ? 18.676 11.425 -26.340 1.00 94.56 122 HIS A C 1
ATOM 922 O O . HIS A 1 122 ? 17.786 10.576 -26.342 1.00 94.56 122 HIS A O 1
ATOM 928 N N . LEU A 1 123 ? 18.442 12.722 -26.134 1.00 93.00 123 LEU A N 1
ATOM 929 C CA . LEU A 1 123 ? 17.105 13.308 -26.063 1.00 93.00 123 LEU A CA 1
ATOM 930 C C . LEU A 1 123 ? 16.650 13.710 -27.465 1.00 93.00 123 LEU A C 1
ATOM 932 O O . LEU A 1 123 ? 17.322 14.493 -28.143 1.00 93.00 123 LEU A O 1
ATOM 936 N N . PHE A 1 124 ? 15.492 13.198 -27.856 1.00 89.62 124 PHE A N 1
ATOM 937 C CA . PHE A 1 124 ? 14.786 13.554 -29.073 1.00 89.62 124 PHE A CA 1
ATOM 938 C C . PHE A 1 124 ? 13.409 14.113 -28.711 1.00 89.62 124 PHE A C 1
ATOM 940 O O . PHE A 1 124 ? 12.671 13.455 -27.975 1.00 89.62 124 PHE A O 1
ATOM 947 N N . SER A 1 125 ? 13.066 15.287 -29.239 1.00 88.06 125 SER A N 1
ATOM 948 C CA . SER A 1 125 ? 11.727 15.865 -29.107 1.00 88.06 125 SER A CA 1
ATOM 949 C C . SER A 1 125 ? 11.159 16.350 -30.435 1.00 88.06 125 SER A C 1
ATOM 951 O O . SER A 1 125 ? 11.903 16.739 -31.343 1.00 88.06 125 SER A O 1
ATOM 953 N N . ASP A 1 126 ? 9.836 16.317 -30.554 1.00 82.75 126 ASP A N 1
ATOM 954 C CA . ASP A 1 126 ? 9.113 16.728 -31.752 1.00 82.75 126 ASP A CA 1
ATOM 955 C C . ASP A 1 126 ? 8.878 18.256 -31.810 1.00 82.75 126 ASP A C 1
ATOM 957 O O . ASP A 1 126 ? 9.415 19.032 -31.017 1.00 82.75 126 ASP A O 1
ATOM 961 N N . ALA A 1 127 ? 8.156 18.733 -32.829 1.00 84.81 127 ALA A N 1
ATOM 962 C CA . ALA A 1 127 ? 7.964 20.166 -33.055 1.00 84.81 127 ALA A CA 1
ATOM 963 C C . ALA A 1 127 ? 6.983 20.848 -32.085 1.00 84.81 127 ALA A C 1
ATOM 965 O O . ALA A 1 127 ? 6.853 22.077 -32.135 1.00 84.81 127 ALA A O 1
ATOM 966 N N . ASN A 1 128 ? 6.277 20.090 -31.250 1.00 81.12 128 ASN A N 1
ATOM 967 C CA . ASN A 1 128 ? 5.209 20.561 -30.384 1.00 81.12 128 ASN A CA 1
ATOM 968 C C . ASN A 1 128 ? 5.505 20.224 -28.915 1.00 81.12 128 ASN A C 1
ATOM 970 O O . ASN A 1 128 ? 6.436 19.509 -28.602 1.00 81.12 128 ASN A O 1
ATOM 974 N N . TYR A 1 129 ? 4.737 20.857 -28.025 1.00 77.69 129 TYR A N 1
ATOM 975 C CA . TYR A 1 129 ? 4.599 20.538 -26.600 1.00 77.69 129 TYR A CA 1
ATOM 976 C C . TYR A 1 129 ? 5.841 19.987 -25.864 1.00 77.69 129 TYR A C 1
ATOM 978 O O . TYR A 1 129 ? 6.075 18.795 -25.759 1.00 77.69 129 TYR A O 1
ATOM 986 N N . ASN A 1 130 ? 6.582 20.876 -25.211 1.00 82.38 130 ASN A N 1
ATOM 987 C CA . ASN A 1 130 ? 7.710 20.520 -24.359 1.00 82.38 130 ASN A CA 1
ATOM 988 C C . ASN A 1 130 ? 7.375 20.623 -22.863 1.00 82.38 130 ASN A C 1
ATOM 990 O O . ASN A 1 130 ? 6.710 21.564 -22.419 1.00 82.38 130 ASN A O 1
ATOM 994 N N . LEU A 1 131 ? 7.904 19.689 -22.074 1.00 90.50 131 LEU A N 1
ATOM 995 C CA . LEU A 1 131 ? 7.793 19.630 -20.611 1.00 90.50 131 LEU A CA 1
ATOM 996 C C . LEU A 1 131 ? 9.144 19.897 -19.929 1.00 90.50 131 LEU A C 1
ATOM 998 O O . LEU A 1 131 ? 10.084 20.347 -20.575 1.00 90.50 131 LEU A O 1
ATOM 1002 N N . LEU A 1 132 ? 9.236 19.666 -18.618 1.00 89.00 132 LEU A N 1
ATOM 1003 C CA . LEU A 1 132 ? 10.383 20.038 -17.777 1.00 89.00 132 LEU A CA 1
ATOM 1004 C C . LEU A 1 132 ? 11.645 19.174 -17.966 1.00 89.00 132 LEU A C 1
ATOM 1006 O O . LEU A 1 132 ? 12.653 19.437 -17.316 1.00 89.00 132 LEU A O 1
ATOM 1010 N N . GLY A 1 133 ? 11.599 18.132 -18.796 1.00 91.69 133 GLY A N 1
ATOM 1011 C CA . GLY A 1 133 ? 12.788 17.394 -19.219 1.00 91.69 133 GLY A CA 1
ATOM 1012 C C . GLY A 1 133 ? 13.259 16.360 -18.212 1.00 91.69 133 GLY A C 1
ATOM 1013 O O . GLY A 1 133 ? 12.465 15.567 -17.712 1.00 91.69 133 GLY A O 1
ATOM 1014 N N . PHE A 1 134 ? 14.558 16.288 -17.951 1.00 94.38 134 PHE A N 1
ATOM 1015 C CA . PHE A 1 134 ? 15.144 15.305 -17.051 1.00 94.38 134 PHE A CA 1
ATOM 1016 C C . PHE A 1 134 ? 16.324 15.860 -16.258 1.00 94.38 134 PHE A C 1
ATOM 1018 O O . PHE A 1 134 ? 17.042 16.775 -16.655 1.00 94.38 134 PHE A O 1
ATOM 1025 N N . ASN A 1 135 ? 16.574 15.227 -15.118 1.00 93.44 135 ASN A N 1
ATOM 1026 C CA . ASN A 1 135 ? 17.789 15.442 -14.353 1.00 93.44 135 ASN A CA 1
ATOM 1027 C C . ASN A 1 135 ? 18.297 14.100 -13.831 1.00 93.44 135 ASN A C 1
ATOM 1029 O O . ASN A 1 135 ? 17.562 13.366 -13.162 1.00 93.44 135 ASN A O 1
ATOM 1033 N N . ALA A 1 136 ? 19.548 13.778 -14.134 1.00 94.19 136 ALA A N 1
ATOM 1034 C CA . ALA A 1 136 ? 20.180 12.521 -13.780 1.00 94.19 136 ALA A CA 1
ATOM 1035 C C . ALA A 1 136 ? 21.589 12.739 -13.226 1.00 94.19 136 ALA A C 1
ATOM 1037 O O . ALA A 1 136 ? 22.271 13.714 -13.535 1.00 94.19 136 ALA A O 1
ATOM 1038 N N . THR A 1 137 ? 22.040 11.792 -12.413 1.00 95.31 137 THR A N 1
ATOM 1039 C CA . THR A 1 137 ? 23.440 11.665 -12.006 1.00 95.31 137 THR A CA 1
ATOM 1040 C C . THR A 1 137 ? 24.055 10.451 -12.667 1.00 95.31 137 THR A C 1
ATOM 1042 O O . THR A 1 137 ? 23.387 9.430 -12.838 1.00 95.31 137 THR A O 1
ATOM 1045 N N . TYR A 1 138 ? 25.337 10.545 -13.002 1.00 96.12 138 TYR A N 1
ATOM 1046 C CA . TYR A 1 138 ? 26.121 9.402 -13.436 1.00 96.12 138 TYR A CA 1
ATOM 1047 C C . TYR A 1 138 ? 27.324 9.171 -12.521 1.00 96.12 138 TYR A C 1
ATOM 1049 O O . TYR A 1 138 ? 27.873 10.108 -11.931 1.00 96.12 138 TYR A O 1
ATOM 1057 N N . SER A 1 139 ? 27.751 7.917 -12.415 1.00 94.06 139 SER A N 1
ATOM 1058 C CA . SER A 1 139 ? 29.005 7.534 -11.772 1.00 94.06 139 SER A CA 1
ATOM 1059 C C . SER A 1 139 ? 29.713 6.433 -12.551 1.00 94.06 139 SER A C 1
ATOM 1061 O O . SER A 1 139 ? 29.092 5.654 -13.271 1.00 94.06 139 SER A O 1
ATOM 1063 N N . VAL A 1 140 ? 31.033 6.392 -12.427 1.00 94.06 140 VAL A N 1
ATOM 1064 C CA . VAL A 1 140 ? 31.905 5.418 -13.080 1.00 94.06 140 VAL A CA 1
ATOM 1065 C C . VAL A 1 140 ? 32.424 4.450 -12.020 1.00 94.06 140 VAL A C 1
ATOM 1067 O O . VAL A 1 140 ? 32.980 4.876 -11.008 1.00 94.06 140 VAL A O 1
ATOM 1070 N N . SER A 1 141 ? 32.260 3.146 -12.239 1.00 91.31 141 SER A N 1
ATOM 1071 C CA . SER A 1 141 ? 32.657 2.099 -11.290 1.00 91.31 141 SER A CA 1
ATOM 1072 C C . SER A 1 141 ? 33.319 0.921 -11.994 1.00 91.31 141 SER A C 1
ATOM 1074 O O . SER A 1 141 ? 32.965 0.587 -13.116 1.00 91.31 141 SER A O 1
ATOM 1076 N N . LEU A 1 142 ? 34.271 0.255 -11.341 1.00 91.50 142 LEU A N 1
ATOM 1077 C CA . LEU A 1 142 ? 34.811 -1.023 -11.829 1.00 91.50 142 LEU A CA 1
ATOM 1078 C C . LEU A 1 142 ? 33.844 -2.186 -11.575 1.00 91.50 142 LEU A C 1
ATOM 1080 O O . LEU A 1 142 ? 33.918 -3.221 -12.238 1.00 91.50 142 LEU A O 1
ATOM 1084 N N . CYS A 1 143 ? 32.933 -2.026 -10.614 1.00 91.56 143 CYS A N 1
ATOM 1085 C CA . CYS A 1 143 ? 32.093 -3.107 -10.131 1.00 91.56 143 CYS A CA 1
ATOM 1086 C C . CYS A 1 143 ? 30.676 -3.074 -10.715 1.00 91.56 143 CYS A C 1
ATOM 1088 O O . CYS A 1 143 ? 30.120 -1.987 -10.894 1.00 91.56 143 CYS A O 1
ATOM 1090 N N . PRO A 1 144 ? 30.059 -4.250 -10.947 1.00 88.75 144 PRO A N 1
ATOM 1091 C CA . PRO A 1 144 ? 28.660 -4.360 -11.360 1.00 88.75 144 PRO A CA 1
ATOM 1092 C C . PRO A 1 144 ? 27.728 -3.590 -10.418 1.00 88.75 144 PRO A C 1
ATOM 1094 O O . PRO A 1 144 ? 27.831 -3.737 -9.199 1.00 88.75 144 PRO A O 1
ATOM 1097 N N . MET A 1 145 ? 26.863 -2.749 -10.979 1.00 88.94 145 MET A N 1
ATOM 1098 C CA . MET A 1 145 ? 25.931 -1.837 -10.307 1.00 88.94 145 MET A CA 1
ATOM 1099 C C . MET A 1 145 ? 26.564 -0.978 -9.203 1.00 88.94 145 MET A C 1
ATOM 1101 O O . MET A 1 145 ? 25.868 -0.501 -8.309 1.00 88.94 145 MET A O 1
ATOM 1105 N N . GLY A 1 146 ? 27.892 -0.812 -9.194 1.00 86.62 146 GLY A N 1
ATOM 1106 C CA . GLY A 1 146 ? 28.593 -0.173 -8.078 1.00 86.62 146 GLY A CA 1
ATOM 1107 C C . GLY A 1 146 ? 28.361 -0.892 -6.747 1.00 86.62 146 GLY A C 1
ATOM 1108 O O . GLY A 1 146 ? 28.280 -0.250 -5.702 1.00 86.62 146 GLY A O 1
ATOM 1109 N N . CYS A 1 147 ? 28.202 -2.216 -6.792 1.00 88.31 147 CYS A N 1
ATOM 1110 C CA . CYS A 1 147 ? 27.812 -3.056 -5.660 1.00 88.31 147 CYS A CA 1
ATOM 1111 C C . CYS A 1 147 ? 26.452 -2.696 -5.057 1.00 88.31 147 CYS A C 1
ATOM 1113 O O . CYS A 1 147 ? 26.224 -2.937 -3.873 1.00 88.31 147 CYS A O 1
ATOM 1115 N N . SER A 1 148 ? 25.564 -2.094 -5.858 1.00 84.12 148 SER A N 1
ATOM 1116 C CA . SER A 1 148 ? 24.182 -1.739 -5.510 1.00 84.12 148 SER A CA 1
ATOM 1117 C C . SER A 1 148 ? 24.048 -0.912 -4.222 1.00 84.12 148 SER A C 1
ATOM 1119 O O . SER A 1 148 ? 23.001 -0.922 -3.586 1.00 84.12 148 SER A O 1
ATOM 1121 N N . GLY A 1 149 ? 25.116 -0.227 -3.789 1.00 82.31 149 GLY A N 1
ATOM 1122 C CA . GLY A 1 149 ? 25.171 0.460 -2.490 1.00 82.31 149 GLY A CA 1
ATOM 1123 C C . GLY A 1 149 ? 25.233 -0.470 -1.265 1.00 82.31 149 GLY A C 1
ATOM 1124 O O . GLY A 1 149 ? 25.205 0.001 -0.128 1.00 82.31 149 GLY A O 1
ATOM 1125 N N . HIS A 1 150 ? 25.351 -1.779 -1.480 1.00 84.31 150 HIS A N 1
ATOM 1126 C CA . HIS A 1 150 ? 25.347 -2.825 -0.458 1.00 84.31 150 HIS A CA 1
ATOM 1127 C C . HIS A 1 150 ? 26.665 -3.603 -0.392 1.00 84.31 150 HIS A C 1
ATOM 1129 O O . HIS A 1 150 ? 26.703 -4.735 0.084 1.00 84.31 150 HIS A O 1
ATOM 1135 N N . GLY A 1 151 ? 27.765 -3.006 -0.842 1.00 87.25 151 GLY A N 1
ATOM 1136 C CA . GLY A 1 151 ? 29.089 -3.599 -0.735 1.00 87.25 151 GLY A CA 1
ATOM 1137 C C . GLY A 1 151 ? 30.202 -2.613 -1.049 1.00 87.25 151 GLY A C 1
ATOM 1138 O O . GLY A 1 151 ? 29.960 -1.467 -1.427 1.00 87.25 151 GLY A O 1
ATOM 1139 N N . ILE A 1 152 ? 31.436 -3.083 -0.897 1.00 89.75 152 ILE A N 1
ATOM 1140 C CA . ILE A 1 152 ? 32.649 -2.345 -1.253 1.00 89.75 152 ILE A CA 1
ATOM 1141 C C . ILE A 1 152 ? 33.181 -2.910 -2.569 1.00 89.75 152 ILE A C 1
ATOM 1143 O O . ILE A 1 152 ? 33.285 -4.128 -2.727 1.00 89.75 152 ILE A O 1
ATOM 1147 N N . CYS A 1 153 ? 33.505 -2.023 -3.509 1.00 87.81 153 CYS A N 1
ATOM 1148 C CA . CYS A 1 153 ? 34.132 -2.399 -4.770 1.00 87.81 153 CYS A CA 1
ATOM 1149 C C . CYS A 1 153 ? 35.638 -2.592 -4.572 1.00 87.81 153 CYS A C 1
ATOM 1151 O O . CYS A 1 153 ? 36.325 -1.663 -4.147 1.00 87.81 153 CYS A O 1
ATOM 1153 N N . ASP A 1 154 ? 36.134 -3.789 -4.869 1.00 88.62 154 ASP A N 1
ATOM 1154 C CA . ASP A 1 154 ? 37.564 -4.096 -4.856 1.00 88.62 154 ASP A CA 1
ATOM 1155 C C . ASP A 1 154 ? 38.244 -3.652 -6.166 1.00 88.62 154 ASP A C 1
ATOM 1157 O O . ASP A 1 154 ? 37.594 -3.481 -7.203 1.00 88.62 154 ASP A O 1
ATOM 1161 N N . ASN A 1 155 ? 39.569 -3.518 -6.138 1.00 84.50 155 ASN A N 1
ATOM 1162 C CA . ASN A 1 155 ? 40.398 -3.110 -7.274 1.00 84.50 155 ASN A CA 1
ATOM 1163 C C . ASN A 1 155 ? 40.290 -4.072 -8.474 1.00 84.50 155 ASN A C 1
ATOM 1165 O O . ASN A 1 155 ? 40.502 -3.655 -9.610 1.00 84.50 155 ASN A O 1
ATOM 1169 N N . ASP A 1 156 ? 39.897 -5.327 -8.237 1.00 85.75 156 ASP A N 1
ATOM 1170 C CA . ASP A 1 156 ? 39.665 -6.345 -9.272 1.00 85.75 156 ASP A CA 1
ATOM 1171 C C . ASP A 1 156 ? 38.247 -6.297 -9.889 1.00 85.75 156 ASP A C 1
ATOM 1173 O O . ASP A 1 156 ? 37.858 -7.198 -10.639 1.00 85.75 156 ASP A O 1
ATOM 1177 N N . GLY A 1 157 ? 37.427 -5.290 -9.558 1.00 85.62 157 GLY A N 1
ATOM 1178 C CA . GLY A 1 157 ? 36.064 -5.147 -10.090 1.00 85.62 157 GLY A CA 1
ATOM 1179 C C . GLY A 1 157 ? 35.058 -6.152 -9.514 1.00 85.62 157 GLY A C 1
ATOM 1180 O O . GLY A 1 157 ? 34.050 -6.474 -10.152 1.00 85.62 157 GLY A O 1
ATOM 1181 N N . ARG A 1 158 ? 35.327 -6.677 -8.310 1.00 91.62 158 ARG A N 1
ATOM 1182 C CA . ARG A 1 158 ? 34.429 -7.572 -7.561 1.00 91.62 158 ARG A CA 1
ATOM 1183 C C . ARG A 1 158 ? 33.797 -6.847 -6.380 1.00 91.62 158 ARG A C 1
ATOM 1185 O O . ARG A 1 158 ? 34.449 -6.054 -5.710 1.00 91.62 158 ARG A O 1
ATOM 1192 N N . CYS A 1 159 ? 32.541 -7.177 -6.099 1.00 89.62 159 CYS A N 1
ATOM 1193 C CA . CYS A 1 159 ? 31.828 -6.644 -4.949 1.00 89.62 159 CYS A CA 1
ATOM 1194 C C . CYS A 1 159 ? 32.013 -7.514 -3.708 1.00 89.62 159 CYS A C 1
ATOM 1196 O O . CYS A 1 159 ? 31.651 -8.691 -3.707 1.00 89.62 159 CYS A O 1
ATOM 1198 N N . ALA A 1 160 ? 32.530 -6.915 -2.637 1.00 91.50 160 ALA A N 1
ATOM 1199 C CA . ALA A 1 160 ? 32.482 -7.474 -1.294 1.00 91.50 160 ALA A CA 1
ATOM 1200 C C . ALA A 1 160 ? 31.195 -6.995 -0.607 1.00 91.50 160 ALA A C 1
ATOM 1202 O O . ALA A 1 160 ? 31.122 -5.856 -0.141 1.00 91.50 160 ALA A O 1
ATOM 1203 N N . CYS A 1 161 ? 30.163 -7.841 -0.589 1.00 85.50 161 CYS A N 1
ATOM 1204 C CA . CYS A 1 161 ? 28.853 -7.469 -0.060 1.00 85.50 161 CYS A CA 1
ATOM 1205 C C . CYS A 1 161 ? 28.860 -7.282 1.456 1.00 85.50 161 CYS A C 1
ATOM 1207 O O . CYS A 1 161 ? 29.502 -8.028 2.199 1.00 85.50 161 CYS A O 1
ATOM 1209 N N . PHE A 1 162 ? 28.113 -6.282 1.913 1.00 81.81 162 PHE A N 1
ATOM 1210 C CA . PHE A 1 162 ? 27.795 -6.098 3.317 1.00 81.81 162 PHE A CA 1
ATOM 1211 C C . PHE A 1 162 ? 26.907 -7.241 3.814 1.00 81.81 162 PHE A C 1
ATOM 1213 O O . PHE A 1 162 ? 26.182 -7.887 3.061 1.00 81.81 162 PHE A O 1
ATOM 1220 N N . GLN A 1 163 ? 26.957 -7.478 5.120 1.00 79.69 163 GLN A N 1
ATOM 1221 C CA . GLN A 1 163 ? 26.179 -8.522 5.776 1.00 79.69 163 GLN A CA 1
ATOM 1222 C C . GLN A 1 163 ? 24.667 -8.362 5.500 1.00 79.69 163 GLN A C 1
ATOM 1224 O O . GLN A 1 163 ? 24.119 -7.273 5.676 1.00 79.69 163 GLN A O 1
ATOM 1229 N N . GLY A 1 164 ? 23.995 -9.446 5.099 1.00 68.50 164 GLY A N 1
ATOM 1230 C CA . GLY A 1 164 ? 22.587 -9.454 4.681 1.00 68.50 164 GLY A CA 1
ATOM 1231 C C . GLY A 1 164 ? 22.368 -9.265 3.175 1.00 68.50 164 GLY A C 1
ATOM 1232 O O . GLY A 1 164 ? 21.222 -9.265 2.729 1.00 68.50 164 GLY A O 1
ATOM 1233 N N . TRP A 1 165 ? 23.440 -9.118 2.392 1.00 77.56 165 TRP A N 1
ATOM 1234 C CA . TRP A 1 165 ? 23.404 -8.938 0.941 1.00 77.56 165 TRP A CA 1
ATOM 1235 C C . TRP A 1 165 ? 24.364 -9.898 0.242 1.00 77.56 165 TRP A C 1
ATOM 1237 O O . TRP A 1 165 ? 25.430 -10.237 0.753 1.00 77.56 165 TRP A O 1
ATOM 1247 N N . GLY A 1 166 ? 23.980 -10.336 -0.948 1.00 81.25 166 GLY A N 1
ATOM 1248 C CA . GLY A 1 166 ? 24.701 -11.302 -1.757 1.00 81.25 166 GLY A CA 1
ATOM 1249 C C . GLY A 1 166 ? 24.413 -11.125 -3.243 1.00 81.25 166 GLY A C 1
ATOM 1250 O O . GLY A 1 166 ? 23.769 -10.174 -3.684 1.00 81.25 166 GLY A O 1
ATOM 1251 N N . GLY A 1 167 ? 24.921 -12.059 -4.041 1.00 82.38 167 GLY A N 1
ATOM 1252 C CA . GLY A 1 167 ? 24.950 -11.914 -5.495 1.00 82.38 167 GLY A CA 1
ATOM 1253 C C . GLY A 1 167 ? 26.197 -11.174 -5.983 1.00 82.38 167 GLY A C 1
ATOM 1254 O O . GLY A 1 167 ? 27.020 -10.701 -5.203 1.00 82.38 167 GLY A O 1
ATOM 1255 N N . LYS A 1 168 ? 26.368 -11.125 -7.307 1.00 87.19 168 LYS A N 1
ATOM 1256 C CA . LYS A 1 168 ? 27.584 -10.603 -7.958 1.00 87.19 168 LYS A CA 1
ATOM 1257 C C . LYS A 1 168 ? 27.753 -9.085 -7.793 1.00 87.19 168 LYS A C 1
ATOM 1259 O O . LYS A 1 168 ? 28.873 -8.586 -7.847 1.00 87.19 168 LYS A O 1
ATOM 1264 N N . ASP A 1 169 ? 26.644 -8.383 -7.610 1.00 88.00 169 ASP A N 1
ATOM 1265 C CA . ASP A 1 169 ? 26.516 -6.931 -7.493 1.00 88.00 169 ASP A CA 1
ATOM 1266 C C . ASP A 1 169 ? 25.889 -6.504 -6.153 1.00 88.00 169 ASP A C 1
ATOM 1268 O O . ASP A 1 169 ? 25.510 -5.348 -5.996 1.00 88.00 169 ASP A O 1
ATOM 1272 N N . CYS A 1 170 ? 25.753 -7.433 -5.198 1.00 86.31 170 CYS A N 1
ATOM 1273 C CA . CYS A 1 170 ? 25.105 -7.228 -3.898 1.00 86.31 170 CYS A CA 1
ATOM 1274 C C . CYS A 1 170 ? 23.633 -6.784 -3.960 1.00 86.31 170 CYS A C 1
ATOM 1276 O O . CYS A 1 170 ? 23.128 -6.225 -2.989 1.00 86.31 170 CYS A O 1
ATOM 1278 N N . SER A 1 171 ? 22.933 -7.030 -5.074 1.00 82.19 171 SER A N 1
ATOM 1279 C CA . SER A 1 171 ? 21.510 -6.688 -5.229 1.00 82.19 171 SER A CA 1
ATOM 1280 C C . SER A 1 171 ? 20.561 -7.684 -4.557 1.00 82.19 171 SER A C 1
ATOM 1282 O O . SER A 1 171 ? 19.393 -7.372 -4.320 1.00 82.19 171 SER A O 1
ATOM 1284 N N . VAL A 1 172 ? 21.037 -8.893 -4.245 1.00 81.12 172 VAL A N 1
ATOM 1285 C CA . VAL A 1 172 ? 20.200 -9.949 -3.675 1.00 81.12 172 VAL A CA 1
ATOM 1286 C C . VAL A 1 172 ? 20.254 -9.848 -2.154 1.00 81.12 172 VAL A C 1
ATOM 1288 O O . VAL A 1 172 ? 21.343 -9.961 -1.594 1.00 81.12 172 VAL A O 1
ATOM 1291 N N . PRO A 1 173 ? 19.123 -9.688 -1.450 1.00 67.75 173 PRO A N 1
ATOM 1292 C CA . PRO A 1 173 ? 19.113 -9.810 -0.000 1.00 67.75 173 PRO A CA 1
ATOM 1293 C C . PRO A 1 173 ? 19.476 -11.254 0.374 1.00 67.75 173 PRO A C 1
ATOM 1295 O O . PRO A 1 173 ? 18.726 -12.196 0.110 1.00 67.75 173 PRO A O 1
ATOM 1298 N N . ASP A 1 174 ? 20.650 -11.437 0.970 1.00 69.19 174 ASP A N 1
ATOM 1299 C CA . ASP A 1 174 ? 21.106 -12.727 1.468 1.00 69.19 174 ASP A CA 1
ATOM 1300 C C . ASP A 1 174 ? 20.538 -12.932 2.871 1.00 69.19 174 ASP A C 1
ATOM 1302 O O . ASP A 1 174 ? 21.123 -12.543 3.880 1.00 69.19 174 ASP A O 1
ATOM 1306 N N . CYS A 1 175 ? 19.364 -13.558 2.938 1.00 60.97 175 CYS A N 1
ATOM 1307 C CA . CYS A 1 175 ? 18.712 -13.895 4.202 1.00 60.97 175 CYS A CA 1
ATOM 1308 C C . CYS A 1 175 ? 19.449 -14.991 5.002 1.00 60.97 175 CYS A C 1
ATOM 1310 O O . CYS A 1 175 ? 18.980 -15.358 6.083 1.00 60.97 175 CYS A O 1
ATOM 1312 N N . ASN A 1 176 ? 20.561 -15.527 4.482 1.00 55.88 176 ASN A N 1
ATOM 1313 C CA . ASN A 1 176 ? 21.372 -16.559 5.123 1.00 55.88 176 ASN A CA 1
ATOM 1314 C C . ASN A 1 176 ? 22.554 -15.974 5.913 1.00 55.88 176 ASN A C 1
ATOM 1316 O O . ASN A 1 176 ? 22.992 -16.582 6.894 1.00 55.88 176 ASN A O 1
ATOM 1320 N N . SER A 1 177 ? 23.039 -14.781 5.554 1.00 47.44 177 SER A N 1
ATOM 1321 C CA . SER A 1 177 ? 23.911 -14.007 6.434 1.00 47.44 177 SER A CA 1
ATOM 1322 C C . SER A 1 177 ? 23.040 -13.304 7.467 1.00 47.44 177 SER A C 1
ATOM 1324 O O . SER A 1 177 ? 22.065 -12.629 7.145 1.00 47.44 177 SER A O 1
ATOM 1326 N N . SER A 1 178 ? 23.343 -13.533 8.749 1.00 50.09 178 SER A N 1
ATOM 1327 C CA . SER A 1 178 ? 22.595 -12.951 9.859 1.00 50.09 178 SER A CA 1
ATOM 1328 C C . SER A 1 178 ? 22.387 -11.467 9.594 1.00 50.09 178 SER A C 1
ATOM 1330 O O . SER A 1 178 ? 23.366 -10.738 9.563 1.00 50.09 178 SER A O 1
ATOM 1332 N N . LEU A 1 179 ? 21.138 -11.033 9.394 1.00 47.41 179 LEU A N 1
ATOM 1333 C CA . LEU A 1 179 ? 20.719 -9.625 9.418 1.00 47.41 179 LEU A CA 1
ATOM 1334 C C . LEU A 1 179 ? 21.550 -8.850 10.450 1.00 47.41 179 LEU A C 1
ATOM 1336 O O . LEU A 1 179 ? 21.888 -9.475 11.462 1.00 47.41 179 LEU A O 1
ATOM 1340 N N . PRO A 1 180 ? 21.842 -7.545 10.271 1.00 39.88 180 PRO A N 1
ATOM 1341 C CA . PRO A 1 180 ? 22.458 -6.734 11.315 1.00 39.88 180 PRO A CA 1
ATOM 1342 C C . PRO A 1 180 ? 21.687 -6.963 12.615 1.00 39.88 180 PRO A C 1
ATOM 1344 O O . PRO A 1 180 ? 20.582 -6.457 12.814 1.00 39.88 180 PRO A O 1
ATOM 1347 N N . ARG A 1 181 ? 22.219 -7.845 13.466 1.00 52.97 181 ARG A N 1
ATOM 1348 C CA . ARG A 1 181 ? 21.615 -8.174 14.743 1.00 52.97 181 ARG A CA 1
ATOM 1349 C C . ARG A 1 181 ? 21.987 -6.976 15.563 1.00 52.97 181 ARG A C 1
ATOM 1351 O O . ARG A 1 181 ? 23.116 -6.871 16.035 1.00 52.97 181 ARG A O 1
ATOM 1358 N N . ALA A 1 182 ? 21.056 -6.040 15.653 1.00 52.28 182 ALA A N 1
ATOM 1359 C CA . ALA A 1 182 ? 21.158 -5.010 16.650 1.00 52.28 182 ALA A CA 1
ATOM 1360 C C . ALA A 1 182 ? 21.494 -5.702 17.986 1.00 52.28 182 ALA A C 1
ATOM 1362 O O . ALA A 1 182 ? 21.037 -6.815 18.267 1.00 52.28 182 ALA A O 1
ATOM 1363 N N . SER A 1 183 ? 22.449 -5.137 18.714 1.00 53.75 183 SER A N 1
ATOM 1364 C CA . SER A 1 183 ? 23.139 -5.824 19.802 1.00 53.75 183 SER A CA 1
ATOM 1365 C C . SER A 1 183 ? 22.171 -6.117 20.952 1.00 53.75 183 SER A C 1
ATOM 1367 O O . SER A 1 183 ? 21.917 -5.247 21.781 1.00 53.75 183 SER A O 1
ATOM 1369 N N . GLY A 1 184 ? 21.615 -7.329 20.991 1.00 69.94 184 GLY A N 1
ATOM 1370 C CA . GLY A 1 184 ? 20.732 -7.800 22.059 1.00 69.94 184 GLY A CA 1
ATOM 1371 C C . GLY A 1 184 ? 19.430 -8.429 21.553 1.00 69.94 184 GLY A C 1
ATOM 1372 O O . GLY A 1 184 ? 19.163 -8.446 20.353 1.00 69.94 184 GLY A O 1
ATOM 1373 N N . PRO A 1 185 ? 18.615 -8.999 22.456 1.00 81.75 185 PRO A N 1
ATOM 1374 C CA . PRO A 1 185 ? 17.290 -9.485 22.106 1.00 81.75 185 PRO A CA 1
ATOM 1375 C C . PRO A 1 185 ? 16.336 -8.305 21.851 1.00 81.75 185 PRO A C 1
ATOM 1377 O O . PRO A 1 185 ? 16.404 -7.271 22.523 1.00 81.75 185 PRO A O 1
ATOM 1380 N N . PHE A 1 186 ? 15.438 -8.475 20.881 1.00 86.81 186 PHE A N 1
ATOM 1381 C CA . PHE A 1 186 ? 14.428 -7.492 20.483 1.00 86.81 186 PHE A CA 1
ATOM 1382 C C . PHE A 1 186 ? 13.036 -7.997 20.826 1.00 86.81 186 PHE A C 1
ATOM 1384 O O . PHE A 1 186 ? 12.792 -9.204 20.880 1.00 86.81 186 PHE A O 1
ATOM 1391 N N . GLY A 1 187 ? 12.122 -7.059 21.024 1.00 87.75 187 GLY A N 1
ATOM 1392 C CA . GLY A 1 187 ? 10.700 -7.338 21.082 1.00 87.75 187 GLY A CA 1
ATOM 1393 C C . GLY A 1 187 ? 9.909 -6.335 20.260 1.00 87.75 187 GLY A C 1
ATOM 1394 O O . GLY A 1 187 ? 10.423 -5.310 19.807 1.00 87.75 187 GLY A O 1
ATOM 1395 N N . TRP A 1 188 ? 8.646 -6.663 20.050 1.00 88.62 188 TRP A N 1
ATOM 1396 C CA . TRP A 1 188 ? 7.694 -5.850 19.320 1.00 88.62 188 TRP A CA 1
ATOM 1397 C C . TRP A 1 188 ? 6.757 -5.146 20.298 1.00 88.62 188 TRP A C 1
ATOM 1399 O O . TRP A 1 188 ? 6.056 -5.801 21.072 1.00 88.62 188 TRP A O 1
ATOM 1409 N N . CYS A 1 189 ? 6.746 -3.815 20.275 1.00 88.69 189 CYS A N 1
ATOM 1410 C CA . CYS A 1 189 ? 5.763 -3.024 21.004 1.00 88.69 189 CYS A CA 1
ATOM 1411 C C . CYS A 1 189 ? 4.504 -2.871 20.156 1.00 88.69 189 CYS A C 1
ATOM 1413 O O . CYS A 1 189 ? 4.518 -2.134 19.168 1.00 88.69 189 CYS A O 1
ATOM 1415 N N . VAL A 1 190 ? 3.414 -3.518 20.564 1.00 84.56 190 VAL A N 1
ATOM 1416 C CA . VAL A 1 190 ? 2.174 -3.533 19.777 1.00 84.56 190 VAL A CA 1
ATOM 1417 C C . VAL A 1 190 ? 1.545 -2.134 19.711 1.00 84.56 190 VAL A C 1
ATOM 1419 O O . VAL A 1 190 ? 1.086 -1.701 18.661 1.00 84.56 190 VAL A O 1
ATOM 1422 N N . GLN A 1 191 ? 1.610 -1.368 20.804 1.00 80.38 191 GLN A N 1
ATOM 1423 C CA . GLN A 1 191 ? 1.033 -0.018 20.887 1.00 80.38 191 GLN A CA 1
ATOM 1424 C C . GLN A 1 191 ? 1.678 0.992 19.933 1.00 80.38 191 GLN A C 1
ATOM 1426 O O . GLN A 1 191 ? 1.001 1.907 19.459 1.00 80.38 191 GLN A O 1
ATOM 1431 N N . ASN A 1 192 ? 2.983 0.848 19.698 1.00 77.44 192 ASN A N 1
ATOM 1432 C CA . ASN A 1 192 ? 3.765 1.780 18.889 1.00 77.44 192 ASN A CA 1
ATOM 1433 C C . ASN A 1 192 ? 4.075 1.222 17.493 1.00 77.44 192 ASN A C 1
ATOM 1435 O O . ASN A 1 192 ? 4.570 1.968 16.653 1.00 77.44 192 ASN A O 1
ATOM 1439 N N . GLU A 1 193 ? 3.781 -0.059 17.248 1.00 80.25 193 GLU A N 1
ATOM 1440 C CA . GLU A 1 193 ? 4.176 -0.804 16.047 1.00 80.25 193 GLU A CA 1
ATOM 1441 C C . GLU A 1 193 ? 5.688 -0.726 15.784 1.00 80.25 193 GLU A C 1
ATOM 1443 O O . GLU A 1 193 ? 6.150 -0.513 14.662 1.00 80.25 193 GLU A O 1
ATOM 1448 N N . THR A 1 194 ? 6.481 -0.837 16.850 1.00 84.12 194 THR A N 1
ATOM 1449 C CA . THR A 1 194 ? 7.938 -0.691 16.770 1.00 84.12 194 THR A CA 1
ATOM 1450 C C . THR A 1 194 ? 8.647 -1.919 17.304 1.00 84.12 194 THR A C 1
ATOM 1452 O O . THR A 1 194 ? 8.450 -2.314 18.458 1.00 84.12 194 THR A O 1
ATOM 1455 N N . CYS A 1 195 ? 9.548 -2.461 16.488 1.00 86.31 195 CYS A N 1
ATOM 1456 C CA . CYS A 1 195 ? 10.580 -3.383 16.941 1.00 86.31 195 CYS A CA 1
ATOM 1457 C C . CYS A 1 195 ? 11.659 -2.597 17.691 1.00 86.31 195 CYS A C 1
ATOM 1459 O O . CYS A 1 195 ? 12.175 -1.606 17.171 1.00 86.31 195 CYS A O 1
ATOM 1461 N N . MET A 1 196 ? 11.997 -3.014 18.908 1.00 89.44 196 MET A N 1
ATOM 1462 C CA . MET A 1 196 ? 12.964 -2.301 19.743 1.00 89.44 196 MET A CA 1
ATOM 1463 C C . MET A 1 196 ? 13.682 -3.230 20.736 1.00 89.44 196 MET A C 1
ATOM 1465 O O . MET A 1 196 ? 13.178 -4.326 21.015 1.00 89.44 196 MET A O 1
ATOM 1469 N N . PRO A 1 197 ? 14.857 -2.831 21.268 1.00 89.94 197 PRO A N 1
ATOM 1470 C CA . PRO A 1 197 ? 15.597 -3.649 22.226 1.00 89.94 197 PRO A CA 1
ATOM 1471 C C . PRO A 1 197 ? 14.758 -3.951 23.472 1.00 89.94 197 PRO A C 1
ATOM 1473 O O . PRO A 1 197 ? 14.053 -3.071 23.969 1.00 89.94 197 PRO A O 1
ATOM 1476 N N . ILE A 1 198 ? 14.871 -5.161 24.032 1.00 88.56 198 ILE A N 1
ATOM 1477 C CA . ILE A 1 198 ? 14.157 -5.521 25.276 1.00 88.56 198 ILE A CA 1
ATOM 1478 C C . ILE A 1 198 ? 14.546 -4.586 26.434 1.00 88.56 198 ILE A C 1
ATOM 1480 O O . ILE A 1 198 ? 13.700 -4.241 27.255 1.00 88.56 198 ILE A O 1
ATOM 1484 N N . SER A 1 199 ? 15.795 -4.109 26.477 1.00 88.31 199 SER A N 1
ATOM 1485 C CA . SER A 1 199 ? 16.249 -3.117 27.464 1.00 88.31 199 SER A CA 1
ATOM 1486 C C . SER A 1 199 ? 15.445 -1.814 27.428 1.00 88.31 199 SER A C 1
ATOM 1488 O O . SER A 1 199 ? 15.344 -1.122 28.437 1.00 88.31 199 SER A O 1
ATOM 1490 N N . GLU A 1 200 ? 14.845 -1.490 26.284 1.00 88.44 200 GLU A N 1
ATOM 1491 C CA . GLU A 1 200 ? 14.028 -0.301 26.087 1.00 88.44 200 GLU A CA 1
ATOM 1492 C C . GLU A 1 200 ? 12.523 -0.567 26.227 1.00 88.44 200 GLU A C 1
ATOM 1494 O O . GLU A 1 200 ? 11.735 0.358 26.037 1.00 88.44 200 GLU A O 1
ATOM 1499 N N . GLN A 1 201 ? 12.091 -1.776 26.609 1.00 88.19 201 GLN A N 1
ATOM 1500 C CA . GLN A 1 201 ? 10.671 -2.152 26.719 1.00 88.19 201 GLN A CA 1
ATOM 1501 C C . GLN A 1 201 ? 9.825 -1.147 27.528 1.00 88.19 201 GLN A C 1
ATOM 1503 O O . GLN A 1 201 ? 8.648 -0.964 27.227 1.00 88.19 201 GLN A O 1
ATOM 1508 N N . GLY A 1 202 ? 10.406 -0.438 28.503 1.00 87.75 202 GLY A N 1
ATOM 1509 C CA . GLY A 1 202 ? 9.719 0.619 29.263 1.00 87.75 202 GLY A CA 1
ATOM 1510 C C . GLY A 1 202 ? 9.224 1.815 28.428 1.00 87.75 202 GLY A C 1
ATOM 1511 O O . GLY A 1 202 ? 8.354 2.560 28.886 1.00 87.75 202 GLY A O 1
ATOM 1512 N N . ARG A 1 203 ? 9.728 2.003 27.198 1.00 88.75 203 ARG A N 1
ATOM 1513 C CA . ARG A 1 203 ? 9.210 3.001 26.240 1.00 88.75 203 ARG A CA 1
ATOM 1514 C C . ARG A 1 203 ? 7.955 2.514 25.506 1.00 88.75 203 ARG A C 1
ATOM 1516 O O . ARG A 1 203 ? 7.287 3.320 24.863 1.00 88.75 203 ARG A O 1
ATOM 1523 N N . CYS A 1 204 ? 7.622 1.225 25.598 1.00 88.44 204 CYS A N 1
ATOM 1524 C CA . CYS A 1 204 ? 6.351 0.701 25.122 1.00 88.44 204 CYS A CA 1
ATOM 1525 C C . CYS A 1 204 ? 5.252 1.117 26.103 1.00 88.44 204 CYS A C 1
ATOM 1527 O O . CYS A 1 204 ? 5.133 0.558 27.196 1.00 88.44 204 CYS A O 1
ATOM 1529 N N . GLN A 1 205 ? 4.477 2.138 25.746 1.00 84.94 205 GLN A N 1
ATOM 1530 C CA . GLN A 1 205 ? 3.478 2.735 26.630 1.00 84.94 205 GLN A CA 1
ATOM 1531 C C . GLN A 1 205 ? 2.111 2.765 25.968 1.00 84.94 205 GLN A C 1
ATOM 1533 O O . GLN A 1 205 ? 1.990 3.005 24.768 1.00 84.94 205 GLN A O 1
ATOM 1538 N N . VAL A 1 206 ? 1.066 2.562 26.770 1.00 83.06 206 VAL A N 1
ATOM 1539 C CA . VAL A 1 206 ? -0.301 2.744 26.291 1.00 83.06 206 VAL A CA 1
ATOM 1540 C C . VAL A 1 206 ? -0.670 4.223 26.297 1.00 83.06 206 VAL A C 1
ATOM 1542 O O . VAL A 1 206 ? -0.603 4.889 27.332 1.00 83.06 206 VAL A O 1
ATOM 1545 N N . GLY A 1 207 ? -1.110 4.726 25.144 1.00 79.31 207 GLY A N 1
ATOM 1546 C CA . GLY A 1 207 ? -1.679 6.064 25.027 1.00 79.31 207 GLY A CA 1
ATOM 1547 C C . GLY A 1 207 ? -2.977 6.218 25.829 1.00 79.31 207 GLY A C 1
ATOM 1548 O O . GLY A 1 207 ? -3.804 5.304 25.899 1.00 79.31 207 GLY A O 1
ATOM 1549 N N . LYS A 1 208 ? -3.179 7.403 26.415 1.00 77.69 208 LYS A N 1
ATOM 1550 C CA . LYS A 1 208 ? -4.445 7.793 27.051 1.00 77.69 208 LYS A CA 1
ATOM 1551 C C . LYS A 1 208 ? -4.918 9.138 26.522 1.00 77.69 208 LYS A C 1
ATOM 1553 O O . LYS A 1 208 ? -4.110 10.037 26.301 1.00 77.69 208 LYS A O 1
ATOM 1558 N N . ILE A 1 209 ? -6.229 9.288 26.387 1.00 71.44 209 ILE A N 1
ATOM 1559 C CA . ILE A 1 209 ? -6.868 10.551 26.007 1.00 71.44 209 ILE A CA 1
ATOM 1560 C C . ILE A 1 209 ? -7.841 10.927 27.106 1.00 71.44 209 ILE A C 1
ATOM 1562 O O . ILE A 1 209 ? -8.686 10.119 27.491 1.00 71.44 209 ILE A O 1
ATOM 1566 N N . SER A 1 210 ? -7.679 12.134 27.651 1.00 74.12 210 SER A N 1
ATOM 1567 C CA . SER A 1 210 ? -8.529 12.656 28.729 1.00 74.12 210 SER A CA 1
ATOM 1568 C C . SER A 1 210 ? -8.699 11.651 29.880 1.00 74.12 210 SER A C 1
ATOM 1570 O O . SER A 1 210 ? -9.803 11.370 30.335 1.00 74.12 210 SER A O 1
ATOM 1572 N N . GLY A 1 211 ? -7.589 11.025 30.293 1.00 76.69 211 GLY A N 1
ATOM 1573 C CA . GLY A 1 211 ? -7.553 10.036 31.379 1.00 76.69 211 GLY A CA 1
ATOM 1574 C C . GLY A 1 211 ? -8.066 8.633 31.028 1.00 76.69 211 GLY A C 1
ATOM 1575 O O . GLY A 1 211 ? -7.957 7.737 31.858 1.00 76.69 211 GLY A O 1
ATOM 1576 N N . THR A 1 212 ? -8.572 8.404 29.812 1.00 78.81 212 THR A N 1
ATOM 1577 C CA . THR A 1 212 ? -9.105 7.101 29.385 1.00 78.81 212 THR A CA 1
ATOM 1578 C C . THR A 1 212 ? -8.087 6.343 28.532 1.00 78.81 212 THR A C 1
ATOM 1580 O O . THR A 1 212 ? -7.597 6.869 27.533 1.00 78.81 212 THR A O 1
ATOM 1583 N N . TYR A 1 213 ? -7.784 5.100 28.918 1.00 83.62 213 TYR A N 1
ATOM 1584 C CA . TYR A 1 213 ? -6.980 4.171 28.116 1.00 83.62 213 TYR A CA 1
ATOM 1585 C C . TYR A 1 213 ? -7.785 3.615 26.941 1.00 83.62 213 TYR A C 1
ATOM 1587 O O . TYR A 1 213 ? -8.967 3.302 27.105 1.00 83.62 213 TYR A O 1
ATOM 1595 N N . GLY A 1 214 ? -7.116 3.451 25.799 1.00 83.25 214 GLY A N 1
ATOM 1596 C CA . GLY A 1 214 ? -7.670 2.817 24.606 1.00 83.25 214 GLY A CA 1
ATOM 1597 C C . GLY A 1 214 ? -7.993 1.327 24.773 1.00 83.25 214 GLY A C 1
ATOM 1598 O O . GLY A 1 214 ? -7.946 0.769 25.875 1.00 83.25 214 GLY A O 1
ATOM 1599 N N . TRP A 1 215 ? -8.293 0.665 23.657 1.00 87.62 215 TRP A N 1
ATOM 1600 C CA . TRP A 1 215 ? -8.638 -0.761 23.618 1.00 87.62 215 TRP A CA 1
ATOM 1601 C C . TRP A 1 215 ? -7.500 -1.676 24.088 1.00 87.62 215 TRP A C 1
ATOM 1603 O O . TRP A 1 215 ? -7.751 -2.759 24.605 1.00 87.62 215 TRP A O 1
ATOM 1613 N N . TRP A 1 216 ? -6.260 -1.190 24.025 1.00 85.25 216 TRP A N 1
ATOM 1614 C CA . TRP A 1 216 ? -5.074 -1.819 24.611 1.00 85.25 216 TRP A CA 1
ATOM 1615 C C . TRP A 1 216 ? -5.121 -1.956 26.142 1.00 85.25 216 TRP A C 1
ATOM 1617 O O . TRP A 1 216 ? -4.296 -2.646 26.727 1.00 85.25 216 TRP A O 1
ATOM 1627 N N . GLY A 1 217 ? -6.068 -1.304 26.821 1.00 84.56 217 GLY A N 1
ATOM 1628 C CA . GLY A 1 217 ? -6.180 -1.372 28.276 1.00 84.56 217 GLY A CA 1
ATOM 1629 C C . GLY A 1 217 ? -5.077 -0.597 29.010 1.00 84.56 217 GLY A C 1
ATOM 1630 O O . GLY A 1 217 ? -4.351 0.183 28.410 1.00 84.56 217 GLY A O 1
ATOM 1631 N N . PRO A 1 218 ? -4.966 -0.737 30.339 1.00 85.00 218 PRO A N 1
ATOM 1632 C CA . PRO A 1 218 ? -3.951 -0.030 31.124 1.00 85.00 218 PRO A CA 1
ATOM 1633 C C . PRO A 1 218 ? -2.550 -0.667 31.040 1.00 85.00 218 PRO A C 1
ATOM 1635 O O . PRO A 1 218 ? -1.610 -0.124 31.616 1.00 85.00 218 PRO A O 1
ATOM 1638 N N . GLN A 1 219 ? -2.406 -1.820 30.377 1.00 85.56 219 GLN A N 1
ATOM 1639 C CA . GLN A 1 219 ? -1.164 -2.595 30.311 1.00 85.56 219 GLN A CA 1
ATOM 1640 C C . GLN A 1 219 ? -0.524 -2.501 28.923 1.00 85.56 219 GLN A C 1
ATOM 1642 O O . GLN A 1 219 ? -1.198 -2.652 27.907 1.00 85.56 219 GLN A O 1
ATOM 1647 N N . SER A 1 220 ? 0.791 -2.281 28.882 1.00 86.81 220 SER A N 1
ATOM 1648 C CA . SER A 1 220 ? 1.561 -2.335 27.638 1.00 86.81 220 SER A CA 1
ATOM 1649 C C . SER A 1 220 ? 1.744 -3.778 27.166 1.00 86.81 220 SER A C 1
ATOM 1651 O O . SER A 1 220 ? 1.981 -4.677 27.973 1.00 86.81 220 SER A O 1
ATOM 1653 N N . PHE A 1 221 ? 1.703 -3.988 25.851 1.00 87.00 221 PHE A N 1
ATOM 1654 C CA . PHE A 1 221 ? 1.857 -5.290 25.212 1.00 87.00 221 PHE A CA 1
ATOM 1655 C C . PHE A 1 221 ? 3.179 -5.285 24.466 1.00 87.00 221 PHE A C 1
ATOM 1657 O O . PHE A 1 221 ? 3.337 -4.645 23.427 1.00 87.00 221 PHE A O 1
ATOM 1664 N N . PHE A 1 222 ? 4.144 -5.996 25.033 1.00 89.81 222 PHE A N 1
ATOM 1665 C CA . PHE A 1 222 ? 5.464 -6.125 24.452 1.00 89.81 222 PHE A CA 1
ATOM 1666 C C . PHE A 1 222 ? 5.767 -7.592 24.213 1.00 89.81 222 PHE A C 1
ATOM 1668 O O . PHE A 1 222 ? 5.807 -8.401 25.141 1.00 89.81 222 PHE A O 1
ATOM 1675 N N . ILE A 1 223 ? 5.944 -7.931 22.947 1.00 89.69 223 ILE A N 1
ATOM 1676 C CA . ILE A 1 223 ? 6.041 -9.303 22.494 1.00 89.69 223 ILE A CA 1
ATOM 1677 C C . ILE A 1 223 ? 7.504 -9.652 22.259 1.00 89.69 223 ILE A C 1
ATOM 1679 O O . ILE A 1 223 ? 8.162 -9.052 21.417 1.00 89.69 223 ILE A O 1
ATOM 1683 N N . THR A 1 224 ? 8.003 -10.668 22.953 1.00 88.56 224 THR A N 1
ATOM 1684 C CA . THR A 1 224 ? 9.393 -11.139 22.814 1.00 88.56 224 THR A CA 1
ATOM 1685 C C . THR A 1 224 ? 9.495 -12.519 22.168 1.00 88.56 224 THR A C 1
ATOM 1687 O O . THR A 1 224 ? 10.592 -12.966 21.839 1.00 88.56 224 THR A O 1
ATOM 1690 N N . SER A 1 225 ? 8.365 -13.203 21.951 1.00 83.69 225 SER A N 1
ATOM 1691 C CA . SER A 1 225 ? 8.325 -14.521 21.314 1.00 83.69 225 SER A CA 1
ATOM 1692 C C . SER A 1 225 ? 7.681 -14.469 19.930 1.00 83.69 225 SER A C 1
ATOM 1694 O O . SER A 1 225 ? 6.659 -13.813 19.723 1.00 83.69 225 SER A O 1
ATOM 1696 N N . LEU A 1 226 ? 8.242 -15.224 18.979 1.00 75.25 226 LEU A N 1
ATOM 1697 C CA . LEU A 1 226 ? 7.689 -15.352 17.626 1.00 75.25 226 LEU A CA 1
ATOM 1698 C C . LEU A 1 226 ? 6.241 -15.864 17.654 1.00 75.25 226 LEU A C 1
ATOM 1700 O O . LEU A 1 226 ? 5.385 -15.336 16.951 1.00 75.25 226 LEU A O 1
ATOM 1704 N N . ALA A 1 227 ? 5.961 -16.841 18.521 1.00 74.56 227 ALA A N 1
ATOM 1705 C CA . ALA A 1 227 ? 4.634 -17.425 18.675 1.00 74.56 227 ALA A CA 1
ATOM 1706 C C . ALA A 1 227 ? 3.608 -16.451 19.273 1.00 74.56 227 ALA A C 1
ATOM 1708 O O . ALA A 1 227 ? 2.421 -16.601 19.024 1.00 74.56 227 ALA A O 1
ATOM 1709 N N . GLN A 1 228 ? 4.002 -15.468 20.085 1.00 77.31 228 GLN A N 1
ATOM 1710 C CA . GLN A 1 228 ? 3.086 -14.390 20.479 1.00 77.31 228 GLN A CA 1
ATOM 1711 C C . GLN A 1 228 ? 2.994 -13.323 19.390 1.00 77.31 228 GLN A C 1
ATOM 1713 O O . GLN A 1 228 ? 1.913 -12.801 19.177 1.00 77.31 228 GLN A O 1
ATOM 1718 N N . CYS A 1 229 ? 4.070 -13.047 18.647 1.00 76.06 229 CYS A N 1
ATOM 1719 C CA . CYS A 1 229 ? 4.076 -12.030 17.587 1.00 76.06 229 CYS A CA 1
ATOM 1720 C C . CYS A 1 229 ? 3.099 -12.405 16.472 1.00 76.06 229 CYS A C 1
ATOM 1722 O O . CYS A 1 229 ? 2.277 -11.608 16.040 1.00 76.06 229 CYS A O 1
ATOM 1724 N N . GLN A 1 230 ? 3.069 -13.681 16.101 1.00 73.25 230 GLN A N 1
ATOM 1725 C CA . GLN A 1 230 ? 2.100 -14.195 15.136 1.00 73.25 230 GLN A CA 1
ATOM 1726 C C . GLN A 1 230 ? 0.636 -14.040 15.590 1.00 73.25 230 GLN A C 1
ATOM 1728 O O . GLN A 1 230 ? -0.245 -13.959 14.733 1.00 73.25 230 GLN A O 1
ATOM 1733 N N . ARG A 1 231 ? 0.380 -13.980 16.906 1.00 71.00 231 ARG A N 1
ATOM 1734 C CA . ARG A 1 231 ? -0.964 -13.983 17.510 1.00 71.00 231 ARG A CA 1
ATOM 1735 C C . ARG A 1 231 ? -1.467 -12.613 17.939 1.00 71.00 231 ARG A C 1
ATOM 1737 O O . ARG A 1 231 ? -2.647 -12.343 17.771 1.00 71.00 231 ARG A O 1
ATOM 1744 N N . GLU A 1 232 ? -0.583 -11.803 18.505 1.00 74.62 232 GLU A N 1
ATOM 1745 C CA . GLU A 1 232 ? -0.904 -10.582 19.251 1.00 74.62 232 GLU A CA 1
ATOM 1746 C C . GLU A 1 232 ? -0.366 -9.314 18.566 1.00 74.62 232 GLU A C 1
ATOM 1748 O O . GLU A 1 232 ? -0.592 -8.210 19.057 1.00 74.62 232 GLU A O 1
ATOM 1753 N N . ASP A 1 233 ? 0.341 -9.443 17.434 1.00 77.56 233 ASP A N 1
ATOM 1754 C CA . ASP A 1 233 ? 0.747 -8.292 16.624 1.00 77.56 233 ASP A CA 1
ATOM 1755 C C . ASP A 1 233 ? -0.448 -7.755 15.824 1.00 77.56 233 ASP A C 1
ATOM 1757 O O . ASP A 1 233 ? -0.760 -8.193 14.702 1.00 77.56 233 ASP A O 1
ATOM 1761 N N . PHE A 1 234 ? -1.162 -6.837 16.468 1.00 79.75 234 PHE A N 1
ATOM 1762 C CA . PHE A 1 234 ? -2.271 -6.089 15.907 1.00 79.75 234 PHE A CA 1
ATOM 1763 C C . PHE A 1 234 ? -1.850 -4.639 15.693 1.00 79.75 234 PHE A C 1
ATOM 1765 O O . PHE A 1 234 ? -1.267 -4.011 16.569 1.00 79.75 234 PHE A O 1
ATOM 1772 N N . LEU A 1 235 ? -2.191 -4.090 14.532 1.00 81.50 235 LEU A N 1
ATOM 1773 C CA . LEU A 1 235 ? -1.931 -2.688 14.228 1.00 81.50 235 LEU A CA 1
ATOM 1774 C C . LEU A 1 235 ? -3.182 -1.892 14.621 1.00 81.50 235 LEU A C 1
ATOM 1776 O O . LEU A 1 235 ? -4.277 -2.296 14.239 1.00 81.50 235 LEU A O 1
ATOM 1780 N N . PRO A 1 236 ? -3.106 -0.815 15.415 1.00 83.50 236 PRO A N 1
ATOM 1781 C CA . PRO A 1 236 ? -4.279 0.002 15.692 1.00 83.50 236 PRO A CA 1
ATOM 1782 C C . PRO A 1 236 ? -4.849 0.672 14.433 1.00 83.50 236 PRO A C 1
ATOM 1784 O O . PRO A 1 236 ? -4.121 1.011 13.501 1.00 83.50 236 PRO A O 1
ATOM 1787 N N . GLY A 1 237 ? -6.152 0.961 14.451 1.00 88.12 237 GLY A N 1
ATOM 1788 C CA . GLY A 1 237 ? -6.827 1.678 13.370 1.00 88.12 237 GLY A CA 1
ATOM 1789 C C . GLY A 1 237 ? -8.006 0.912 12.785 1.00 88.12 237 GLY A C 1
ATOM 1790 O O . GLY A 1 237 ? -8.591 0.050 13.435 1.00 88.12 237 GLY A O 1
ATOM 1791 N N . LEU A 1 238 ? -8.370 1.254 11.552 1.00 88.88 238 LEU A N 1
ATOM 1792 C CA . LEU A 1 238 ? -9.416 0.581 10.780 1.00 88.88 238 LEU A CA 1
ATOM 1793 C C . LEU A 1 238 ? -8.847 0.102 9.447 1.00 88.88 238 LEU A C 1
ATOM 1795 O O . LEU A 1 238 ? -7.936 0.729 8.898 1.00 88.88 238 LEU A O 1
ATOM 1799 N N . HIS A 1 239 ? -9.424 -0.959 8.887 1.00 91.25 239 HIS A N 1
ATOM 1800 C CA . HIS A 1 239 ? -9.155 -1.310 7.497 1.00 91.25 239 HIS A CA 1
ATOM 1801 C C . HIS A 1 239 ? -9.829 -0.298 6.580 1.00 9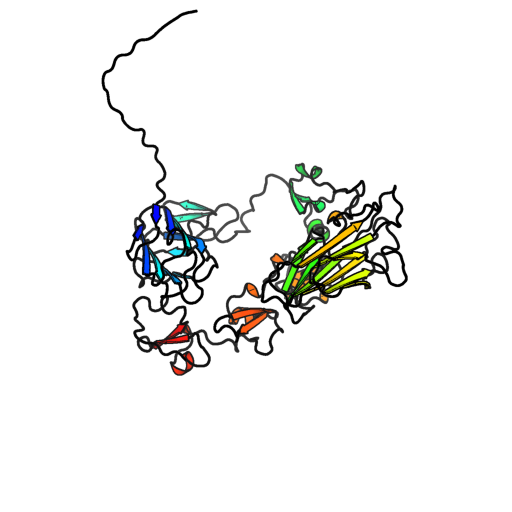1.25 239 HIS A C 1
ATOM 1803 O O . HIS A 1 239 ? -11.035 -0.065 6.685 1.00 91.25 239 HIS A O 1
ATOM 1809 N N . LEU A 1 240 ? -9.045 0.274 5.673 1.00 91.06 240 LEU A N 1
ATOM 1810 C CA . LEU A 1 240 ? -9.507 1.025 4.519 1.00 91.06 240 LEU A CA 1
ATOM 1811 C C . LEU A 1 240 ? -9.347 0.147 3.282 1.00 91.06 240 LEU A C 1
ATOM 1813 O O . LEU A 1 240 ? -8.229 -0.174 2.867 1.00 91.06 240 LEU A O 1
ATOM 1817 N N . ILE A 1 241 ? -10.485 -0.216 2.705 1.00 92.00 241 ILE A N 1
ATOM 1818 C CA . ILE A 1 241 ? -10.581 -1.046 1.513 1.00 92.00 241 ILE A CA 1
ATOM 1819 C C . ILE A 1 241 ? -11.079 -0.172 0.368 1.00 92.00 241 ILE A C 1
ATOM 1821 O O . ILE A 1 241 ? -12.089 0.522 0.516 1.00 92.00 241 ILE A O 1
ATOM 1825 N N . THR A 1 242 ? -10.385 -0.196 -0.764 1.00 88.75 242 THR A N 1
ATOM 1826 C CA . THR A 1 242 ? -10.771 0.568 -1.951 1.00 88.75 242 THR A CA 1
ATOM 1827 C C . THR A 1 242 ? -11.183 -0.362 -3.088 1.00 88.75 242 THR A C 1
ATOM 1829 O O . THR A 1 242 ? -10.606 -1.433 -3.292 1.00 88.75 242 THR A O 1
ATOM 1832 N N . TYR A 1 243 ? -12.204 0.065 -3.825 1.00 88.19 243 TYR A N 1
ATOM 1833 C CA . TYR A 1 243 ? -12.743 -0.626 -4.988 1.00 88.19 243 TYR A CA 1
ATOM 1834 C C . TYR A 1 243 ? -12.918 0.384 -6.112 1.00 88.19 243 TYR A C 1
ATOM 1836 O O . TYR A 1 243 ? -13.654 1.354 -5.940 1.00 88.19 243 TYR A O 1
ATOM 1844 N N . GLN A 1 244 ? -12.313 0.165 -7.272 1.00 83.88 244 GLN A N 1
ATOM 1845 C CA . GLN A 1 244 ? -12.712 0.908 -8.471 1.00 83.88 244 GLN A CA 1
ATOM 1846 C C . GLN A 1 244 ? -13.913 0.216 -9.114 1.00 83.88 244 GLN A C 1
ATOM 1848 O O . GLN A 1 244 ? -13.993 -1.022 -9.118 1.00 83.88 244 GLN A O 1
ATOM 1853 N N . GLN A 1 245 ? -14.823 1.002 -9.682 1.00 80.38 245 GLN A N 1
ATOM 1854 C CA . GLN A 1 245 ? -16.041 0.481 -10.296 1.00 80.38 245 GLN A CA 1
ATOM 1855 C C . GLN A 1 245 ? -15.754 -0.396 -11.537 1.00 80.38 245 GLN A C 1
ATOM 1857 O O . GLN A 1 245 ? -14.796 -0.131 -12.268 1.00 80.38 245 GLN A O 1
ATOM 1862 N N . PRO A 1 246 ? -16.557 -1.453 -11.785 1.00 84.19 246 PRO A N 1
ATOM 1863 C CA . PRO A 1 246 ? -17.633 -1.971 -10.930 1.00 84.19 246 PRO A CA 1
ATOM 1864 C C . PRO A 1 246 ? -17.099 -2.655 -9.657 1.00 84.19 246 PRO A C 1
ATOM 1866 O O . PRO A 1 246 ? -16.150 -3.437 -9.723 1.00 84.19 246 PRO A O 1
ATOM 1869 N N . ARG A 1 247 ? -17.711 -2.387 -8.494 1.00 85.75 247 ARG A N 1
ATOM 1870 C CA . ARG A 1 247 ? -17.300 -2.951 -7.190 1.00 85.75 247 ARG A CA 1
ATOM 1871 C C . ARG A 1 247 ? -17.308 -4.491 -7.191 1.00 85.75 247 ARG A C 1
ATOM 1873 O O . ARG A 1 247 ? -18.260 -5.108 -7.655 1.00 85.75 247 ARG A O 1
ATOM 1880 N N . ASN A 1 248 ? -16.268 -5.101 -6.613 1.00 88.44 248 ASN A N 1
ATOM 1881 C CA . ASN A 1 248 ? -16.167 -6.548 -6.397 1.00 88.44 248 ASN A CA 1
ATOM 1882 C C . ASN A 1 248 ? -15.603 -6.840 -4.999 1.00 88.44 248 ASN A C 1
ATOM 1884 O O . ASN A 1 248 ? -14.403 -6.717 -4.774 1.00 88.44 248 ASN A O 1
ATOM 1888 N N . ASP A 1 249 ? -16.461 -7.261 -4.072 1.00 85.62 249 ASP A N 1
ATOM 1889 C CA . ASP A 1 249 ? -16.071 -7.487 -2.674 1.00 85.62 249 ASP A CA 1
ATOM 1890 C C . ASP A 1 249 ? -15.107 -8.672 -2.482 1.00 85.62 249 ASP A C 1
ATOM 1892 O O . ASP A 1 249 ? -14.379 -8.726 -1.493 1.00 85.62 249 ASP A O 1
ATOM 1896 N N . SER A 1 250 ? -15.049 -9.620 -3.424 1.00 87.81 250 SER A N 1
ATOM 1897 C CA . SER A 1 250 ? -14.134 -10.769 -3.340 1.00 87.81 250 SER A CA 1
ATOM 1898 C C . SER A 1 250 ? -12.690 -10.423 -3.723 1.00 87.81 250 SER A C 1
ATOM 1900 O O . SER A 1 250 ? -11.767 -11.201 -3.460 1.00 87.81 250 SER A O 1
ATOM 1902 N N . GLN A 1 251 ? -12.488 -9.284 -4.387 1.00 88.12 251 GLN A N 1
ATOM 1903 C CA . GLN A 1 251 ? -11.202 -8.843 -4.919 1.00 88.12 251 GLN A CA 1
ATOM 1904 C C . GLN A 1 251 ? -11.111 -7.317 -4.770 1.00 88.12 251 GLN A C 1
ATOM 1906 O O . GLN A 1 251 ? -11.453 -6.589 -5.697 1.00 88.12 251 GLN A O 1
ATOM 1911 N N . PRO A 1 252 ? -10.714 -6.802 -3.601 1.00 91.75 252 PRO A N 1
ATOM 1912 C CA . PRO A 1 252 ? -10.470 -5.374 -3.447 1.00 91.75 252 PRO A CA 1
ATOM 1913 C C . PRO A 1 252 ? -9.248 -4.932 -4.262 1.00 91.75 252 PRO A C 1
ATOM 1915 O O . PRO A 1 252 ? -8.342 -5.726 -4.506 1.00 91.75 252 PRO A O 1
ATOM 1918 N N . ASP A 1 253 ? -9.213 -3.660 -4.660 1.00 87.88 253 ASP A N 1
ATOM 1919 C CA . ASP A 1 253 ? -8.085 -3.083 -5.406 1.00 87.88 253 ASP A CA 1
ATOM 1920 C C . ASP A 1 253 ? -6.930 -2.699 -4.484 1.00 87.88 253 ASP A C 1
ATOM 1922 O O . ASP A 1 253 ? -5.765 -2.858 -4.837 1.00 87.88 253 ASP A O 1
ATOM 1926 N N . LYS A 1 254 ? -7.249 -2.208 -3.283 1.00 88.19 254 LYS A N 1
ATOM 1927 C CA . LYS A 1 254 ? -6.257 -1.883 -2.261 1.00 88.19 254 LYS A CA 1
ATOM 1928 C C . LYS A 1 254 ? -6.823 -2.118 -0.874 1.00 88.19 254 LYS A C 1
ATOM 1930 O O . LYS A 1 254 ? -7.995 -1.848 -0.608 1.00 88.19 254 LYS A O 1
ATOM 1935 N N . VAL A 1 255 ? -5.959 -2.573 0.024 1.00 91.62 255 VAL A N 1
ATOM 1936 C CA . VAL A 1 255 ? -6.245 -2.682 1.453 1.00 91.62 255 VAL A CA 1
ATOM 1937 C C . VAL A 1 255 ? -5.130 -1.992 2.216 1.00 91.62 255 VAL A C 1
ATOM 1939 O O . VAL A 1 255 ? -3.951 -2.154 1.909 1.00 91.62 255 VAL A O 1
ATOM 1942 N N . SER A 1 256 ? -5.504 -1.195 3.204 1.00 89.44 256 SER A N 1
ATOM 1943 C CA . SER A 1 256 ? -4.571 -0.513 4.095 1.00 89.44 256 SER A CA 1
ATOM 1944 C C . SER A 1 256 ? -5.160 -0.430 5.496 1.00 89.44 256 SER A C 1
ATOM 1946 O O . SER A 1 256 ? -6.371 -0.544 5.671 1.00 89.44 256 SER A O 1
ATOM 1948 N N . ILE A 1 257 ? -4.307 -0.245 6.499 1.00 87.12 257 ILE A N 1
ATOM 1949 C CA . ILE A 1 257 ? -4.738 0.057 7.863 1.00 87.12 257 ILE A CA 1
ATOM 1950 C C . ILE A 1 257 ? -4.455 1.529 8.082 1.00 87.12 257 ILE A C 1
ATOM 1952 O O . ILE A 1 257 ? -3.321 1.979 7.917 1.00 87.12 257 ILE A O 1
ATOM 1956 N N . VAL A 1 258 ? -5.489 2.289 8.415 1.00 85.62 258 VAL A N 1
ATOM 1957 C CA . VAL A 1 258 ? -5.355 3.723 8.645 1.00 85.62 258 VAL A CA 1
ATOM 1958 C C . VAL A 1 258 ? -5.500 4.023 10.128 1.00 85.62 258 VAL A C 1
ATOM 1960 O O . VAL A 1 258 ? -6.456 3.612 10.788 1.00 85.62 258 VAL A O 1
ATOM 1963 N N . ARG A 1 259 ? -4.532 4.783 10.645 1.00 80.56 259 ARG A N 1
ATOM 1964 C CA . ARG A 1 259 ? -4.500 5.285 12.028 1.00 80.56 259 ARG A CA 1
ATOM 1965 C C . ARG A 1 259 ? -5.169 6.657 12.172 1.00 80.56 259 ARG A C 1
ATOM 1967 O O . ARG A 1 259 ? -4.954 7.364 13.151 1.00 80.56 259 ARG A O 1
ATOM 1974 N N . SER A 1 260 ? -5.952 7.038 11.170 1.00 72.25 260 SER A N 1
ATOM 1975 C CA . SER A 1 260 ? -6.697 8.288 11.100 1.00 72.25 260 SER A CA 1
ATOM 1976 C C . SER A 1 260 ? -8.173 7.969 10.922 1.00 72.25 260 SER A C 1
ATOM 1978 O O . SER A 1 260 ? -8.535 7.040 10.193 1.00 72.25 260 SER A O 1
ATOM 1980 N N . THR A 1 261 ? -9.018 8.759 11.575 1.00 69.06 261 THR A N 1
ATOM 1981 C CA . THR A 1 261 ? -10.464 8.770 11.327 1.00 69.06 261 THR A CA 1
ATOM 1982 C C . THR A 1 261 ? -10.899 9.808 10.314 1.00 69.06 261 THR A C 1
ATOM 1984 O O . THR A 1 261 ? -12.079 9.856 9.973 1.00 69.06 261 THR A O 1
ATOM 1987 N N . THR A 1 262 ? -9.940 10.572 9.795 1.00 67.81 262 THR A N 1
ATOM 1988 C CA . THR A 1 262 ? -10.070 11.423 8.619 1.00 67.81 262 THR A CA 1
ATOM 1989 C C . THR A 1 262 ? -9.481 10.708 7.407 1.00 67.81 262 THR A C 1
ATOM 1991 O O . THR A 1 262 ? -8.300 10.346 7.408 1.00 67.81 262 THR A O 1
ATOM 1994 N N . ILE A 1 263 ? -10.287 10.544 6.359 1.00 63.12 263 ILE A N 1
ATOM 1995 C CA . ILE A 1 263 ? -9.814 10.275 5.000 1.00 63.12 263 ILE A CA 1
ATOM 1996 C C . ILE A 1 263 ? -9.986 11.538 4.195 1.00 63.12 263 ILE A C 1
ATOM 1998 O O . ILE A 1 263 ? -11.100 12.033 4.038 1.00 63.12 263 ILE A O 1
ATOM 2002 N N . THR A 1 264 ? -8.894 11.953 3.576 1.00 60.31 264 THR A N 1
ATOM 2003 C CA . THR A 1 264 ? -8.933 12.868 2.447 1.00 60.31 264 THR A CA 1
ATOM 2004 C C . THR A 1 264 ? -8.709 12.053 1.186 1.00 60.31 264 THR A C 1
ATOM 2006 O O . THR A 1 264 ? -7.666 11.425 1.005 1.00 60.31 264 THR A O 1
ATOM 2009 N N . LEU A 1 265 ? -9.710 12.025 0.322 1.00 57.91 265 LEU A N 1
ATOM 2010 C CA . LEU A 1 265 ? -9.593 11.515 -1.029 1.00 57.91 265 LEU A CA 1
ATOM 2011 C C . LEU A 1 265 ? -9.218 12.674 -1.930 1.00 57.91 265 LEU A C 1
ATOM 2013 O O . LEU A 1 265 ? -9.910 13.694 -1.969 1.00 57.91 265 LEU A O 1
ATOM 2017 N N . ASN A 1 266 ? -8.166 12.472 -2.706 1.00 56.03 266 ASN A N 1
ATOM 2018 C CA . ASN A 1 266 ? -7.806 13.360 -3.797 1.00 56.03 266 ASN A CA 1
ATOM 2019 C C . ASN A 1 266 ? -8.207 12.656 -5.098 1.00 56.03 266 ASN A C 1
ATOM 2021 O O . ASN A 1 266 ? -7.381 11.948 -5.674 1.00 56.03 266 ASN A O 1
ATOM 2025 N N . PRO A 1 267 ? -9.482 12.736 -5.519 1.00 49.72 267 PRO A N 1
ATOM 2026 C CA . PRO A 1 267 ? -9.911 12.063 -6.733 1.00 49.72 267 PRO A CA 1
ATOM 2027 C C . PRO A 1 267 ? -9.232 12.678 -7.958 1.00 49.72 267 PRO A C 1
ATOM 2029 O O . PRO A 1 267 ? -9.173 13.900 -8.095 1.00 49.72 267 PRO A O 1
ATOM 2032 N N . SER A 1 268 ? -8.725 11.824 -8.848 1.00 51.38 268 SER A N 1
ATOM 2033 C CA . SER A 1 268 ? -8.358 12.227 -10.205 1.00 51.38 268 SER A CA 1
ATOM 2034 C C . SER A 1 268 ? -9.592 12.172 -11.112 1.00 51.38 268 SER A C 1
ATOM 2036 O O . SER A 1 268 ? -10.605 11.564 -10.767 1.00 51.38 268 SER A O 1
ATOM 2038 N N . THR A 1 269 ? -9.500 12.780 -12.295 1.00 44.59 269 THR A N 1
ATOM 2039 C CA . THR A 1 269 ? -10.571 12.854 -13.307 1.00 44.59 269 THR A CA 1
ATOM 2040 C C . THR A 1 269 ? -10.988 11.504 -13.906 1.00 44.59 269 THR A C 1
ATOM 2042 O O . THR A 1 269 ? -11.819 11.487 -14.807 1.00 44.59 269 THR A O 1
ATOM 2045 N N . GLU A 1 270 ? -10.434 10.380 -13.444 1.00 50.06 270 GLU A N 1
ATOM 2046 C CA . GLU A 1 270 ? -10.710 9.023 -13.943 1.00 50.06 270 GLU A CA 1
ATOM 2047 C C . GLU A 1 270 ? -11.197 8.059 -12.827 1.00 50.06 270 GLU A C 1
ATOM 2049 O O . GLU A 1 270 ? -11.302 6.856 -13.053 1.00 50.06 270 GLU A O 1
ATOM 2054 N N . MET A 1 271 ? -11.501 8.545 -11.612 1.00 56.12 271 MET A N 1
ATOM 2055 C CA . MET A 1 271 ? -11.743 7.682 -10.441 1.00 56.12 271 MET A CA 1
ATOM 2056 C C . MET A 1 271 ? -13.218 7.586 -10.016 1.00 56.12 271 MET A C 1
ATOM 2058 O O . MET A 1 271 ? -13.666 8.330 -9.145 1.00 56.12 271 MET A O 1
ATOM 2062 N N . ASP A 1 272 ? -13.939 6.583 -10.527 1.00 71.12 272 ASP A N 1
ATOM 2063 C CA . ASP A 1 272 ? -15.144 6.057 -9.866 1.00 71.12 272 ASP A CA 1
ATOM 2064 C C . ASP A 1 272 ? -14.737 5.018 -8.813 1.00 71.12 272 ASP A C 1
ATOM 2066 O O . ASP A 1 272 ? -14.404 3.868 -9.129 1.00 71.12 272 ASP A O 1
ATOM 2070 N N . VAL A 1 273 ? -14.743 5.424 -7.541 1.00 78.38 273 VAL A N 1
ATOM 2071 C CA . VAL A 1 273 ? -14.213 4.619 -6.431 1.00 78.38 273 VAL A CA 1
ATOM 2072 C C . VAL A 1 273 ? -15.250 4.463 -5.321 1.00 78.38 273 VAL A C 1
ATOM 2074 O O . VAL A 1 273 ? -15.950 5.398 -4.924 1.00 78.38 273 VAL A O 1
ATOM 2077 N N . SER A 1 274 ? -15.340 3.245 -4.802 1.00 85.62 274 SER A N 1
ATOM 2078 C CA . SER A 1 274 ? -16.000 2.915 -3.546 1.00 85.62 274 SER A CA 1
ATOM 2079 C C . SER A 1 274 ? -14.961 2.626 -2.473 1.00 85.62 274 SER A C 1
ATOM 2081 O O . SER A 1 274 ? -13.935 1.996 -2.718 1.00 85.62 274 SER A O 1
ATOM 2083 N N . LEU A 1 275 ? -15.243 3.085 -1.264 1.00 86.44 275 LEU A N 1
ATOM 2084 C CA . LEU A 1 275 ? -14.361 2.989 -0.112 1.00 86.44 275 LEU A CA 1
ATOM 2085 C C . LEU A 1 275 ? -15.128 2.348 1.020 1.00 86.44 275 LEU A C 1
ATOM 2087 O O . LEU A 1 275 ? -16.293 2.676 1.242 1.00 86.44 275 LEU A O 1
ATOM 2091 N N . VAL A 1 276 ? -14.469 1.457 1.743 1.00 89.75 276 VAL A N 1
ATOM 2092 C CA . VAL A 1 276 ? -15.052 0.787 2.896 1.00 89.75 276 VAL A CA 1
ATOM 2093 C C . VAL A 1 276 ? -14.082 0.890 4.056 1.00 89.75 276 VAL A C 1
ATOM 2095 O O . VAL A 1 276 ? -13.001 0.305 4.040 1.00 89.75 276 VAL A O 1
ATOM 2098 N N . TYR A 1 277 ? -14.508 1.624 5.074 1.00 89.50 277 TYR A N 1
ATOM 2099 C CA . TYR A 1 277 ? -13.955 1.537 6.410 1.00 89.50 277 TYR A CA 1
ATOM 2100 C C . TYR A 1 277 ? -14.572 0.365 7.141 1.00 89.50 277 TYR A C 1
ATOM 2102 O O . TYR A 1 277 ? -15.797 0.271 7.203 1.00 89.50 277 TYR A O 1
ATOM 2110 N N . LYS A 1 278 ? -13.745 -0.490 7.734 1.00 91.88 278 LYS A N 1
ATOM 2111 C CA . LYS A 1 278 ? -14.215 -1.650 8.489 1.00 91.88 278 LYS A CA 1
ATOM 2112 C C . LYS A 1 278 ? -13.338 -1.885 9.713 1.00 91.88 278 LYS A C 1
ATOM 2114 O O . LYS A 1 278 ? -12.113 -1.837 9.628 1.00 91.88 278 LYS A O 1
ATOM 2119 N N . GLY A 1 279 ? -13.964 -2.159 10.848 1.00 93.31 279 GLY A N 1
ATOM 2120 C CA . GLY A 1 279 ? -13.261 -2.517 12.078 1.00 93.31 279 GLY A CA 1
ATOM 2121 C C . GLY A 1 279 ? -14.182 -2.486 13.281 1.00 93.31 279 GLY A C 1
ATOM 2122 O O . GLY A 1 279 ? -15.390 -2.671 13.135 1.00 93.31 279 GLY A O 1
ATOM 2123 N N . PHE A 1 280 ? -13.622 -2.242 14.458 1.00 93.00 280 PHE A N 1
ATOM 2124 C CA . PHE A 1 280 ? -14.365 -2.113 15.701 1.00 93.00 280 PHE A CA 1
ATOM 2125 C C . PHE A 1 280 ? -14.036 -0.808 16.420 1.00 93.00 280 PHE A C 1
ATOM 2127 O O . PHE A 1 280 ? -12.887 -0.368 16.456 1.00 93.00 280 PHE A O 1
ATOM 2134 N N . ILE A 1 281 ? -15.059 -0.220 17.036 1.00 90.88 281 ILE A N 1
ATOM 2135 C CA . ILE A 1 281 ? -14.944 0.948 17.909 1.00 90.88 281 ILE A CA 1
ATOM 2136 C C . ILE A 1 281 ? -15.125 0.498 19.355 1.00 90.88 281 ILE A C 1
ATOM 2138 O O . ILE A 1 281 ? -16.091 -0.200 19.679 1.00 90.88 281 ILE A O 1
ATOM 2142 N N . HIS A 1 282 ? -14.216 0.940 20.219 1.00 90.38 282 HIS A N 1
ATOM 2143 C CA . HIS A 1 282 ? -14.280 0.767 21.670 1.00 90.38 282 HIS A CA 1
ATOM 2144 C C . HIS A 1 282 ? -14.748 2.080 22.322 1.00 90.38 282 HIS A C 1
ATOM 2146 O O . HIS A 1 282 ? -13.930 2.976 22.532 1.00 90.38 282 HIS A O 1
ATOM 2152 N N . PRO A 1 283 ? -16.043 2.238 22.662 1.00 83.75 283 PRO A N 1
ATOM 2153 C CA . PRO A 1 283 ? -16.616 3.519 23.092 1.00 83.75 283 PRO A CA 1
ATOM 2154 C C . PRO A 1 283 ? -16.267 3.939 24.533 1.00 83.75 283 PRO A C 1
ATOM 2156 O O . PRO A 1 283 ? -16.811 4.913 25.020 1.00 83.75 283 PRO A O 1
ATOM 2159 N N . LEU A 1 284 ? -15.395 3.220 25.237 1.00 80.38 284 LEU A N 1
ATOM 2160 C CA . LEU A 1 284 ? -15.018 3.403 26.650 1.00 80.38 284 LEU A CA 1
ATOM 2161 C C . LEU A 1 284 ? -15.147 4.838 27.205 1.00 80.38 284 LEU A C 1
ATOM 2163 O O . LEU A 1 284 ? -14.480 5.760 26.725 1.00 80.38 284 LEU A O 1
ATOM 2167 N N . VAL A 1 285 ? -15.911 5.007 28.290 1.00 74.88 285 VAL A N 1
ATOM 2168 C CA . VAL A 1 285 ? -16.049 6.283 29.023 1.00 74.88 285 VAL A CA 1
ATOM 2169 C C . VAL A 1 285 ? -15.104 6.299 30.235 1.00 74.88 285 VAL A C 1
ATOM 2171 O O . VAL A 1 285 ? -14.761 5.255 30.789 1.00 74.88 285 VAL A O 1
ATOM 2174 N N . SER A 1 286 ? -14.655 7.490 30.645 1.00 66.81 286 SER A N 1
ATOM 2175 C CA . SER A 1 286 ? -13.939 7.676 31.915 1.00 66.81 286 SER A CA 1
ATOM 2176 C C . SER A 1 286 ? -14.898 7.403 33.074 1.00 66.81 286 SER A C 1
ATOM 2178 O O . SER A 1 286 ? -16.080 7.714 32.972 1.00 66.81 286 SER A O 1
ATOM 2180 N N . SER A 1 287 ? -14.402 6.924 34.214 1.00 58.72 287 SER A N 1
ATOM 2181 C CA . SER A 1 287 ? -15.206 6.695 35.427 1.00 58.72 287 SER A CA 1
ATOM 2182 C C . SER A 1 287 ? -15.892 7.953 35.994 1.00 58.72 287 SER A C 1
ATOM 2184 O O . SER A 1 287 ? -16.618 7.855 36.975 1.00 58.72 287 SER A O 1
ATOM 2186 N N . SER A 1 288 ? -15.650 9.132 35.412 1.00 56.53 288 SER A N 1
ATOM 2187 C CA . SER A 1 288 ? -16.113 10.443 35.874 1.00 56.53 288 SER A CA 1
ATOM 2188 C C . SER A 1 288 ? -17.095 11.161 34.931 1.00 56.53 288 SER A C 1
ATOM 2190 O O . SER A 1 288 ? -17.385 12.328 35.176 1.00 56.53 288 SER A O 1
ATOM 2192 N N . GLY A 1 289 ? -17.556 10.537 33.838 1.00 56.66 289 GLY A N 1
ATOM 2193 C CA . GLY A 1 289 ? -18.449 11.175 32.854 1.00 56.66 289 GLY A CA 1
ATOM 2194 C C . GLY A 1 289 ? -19.744 10.387 32.618 1.00 56.66 289 GLY A C 1
ATOM 2195 O O . GLY A 1 289 ? -19.712 9.157 32.692 1.00 56.66 289 GLY A O 1
ATOM 2196 N N . PRO A 1 290 ? -20.879 11.051 32.331 1.00 55.38 290 PRO A N 1
ATOM 2197 C CA . PRO A 1 290 ? -22.113 10.360 31.972 1.00 55.38 290 PRO A CA 1
ATOM 2198 C C . PRO A 1 290 ? -21.941 9.610 30.640 1.00 55.38 290 PRO A C 1
ATOM 2200 O O . PRO A 1 290 ? -21.447 10.152 29.655 1.00 55.38 290 PRO A O 1
ATOM 2203 N N . ALA A 1 291 ? -22.351 8.339 30.602 1.00 54.28 291 ALA A N 1
ATOM 2204 C CA . ALA A 1 291 ? -22.236 7.484 29.415 1.00 54.28 291 ALA A CA 1
ATOM 2205 C C . ALA A 1 291 ? -23.163 7.897 28.250 1.00 54.28 291 ALA A C 1
ATOM 2207 O O . ALA A 1 291 ? -23.008 7.391 27.140 1.00 54.28 291 ALA A O 1
ATOM 2208 N N . GLU A 1 292 ? -24.118 8.802 28.492 1.00 53.56 292 GLU A N 1
ATOM 2209 C CA . GLU A 1 292 ? -25.102 9.267 27.504 1.00 53.56 292 GLU A CA 1
ATOM 2210 C C . GLU A 1 292 ? -24.537 10.250 26.461 1.00 53.56 292 GLU A C 1
ATOM 2212 O O . GLU A 1 292 ? -25.171 10.455 25.431 1.00 53.56 292 GLU A O 1
ATOM 2217 N N . ASP A 1 293 ? -23.326 10.784 26.660 1.00 59.78 293 ASP A N 1
ATOM 2218 C CA . ASP A 1 293 ? -22.778 11.883 25.844 1.00 59.78 293 ASP A CA 1
ATOM 2219 C C . ASP A 1 293 ? -21.900 11.442 24.662 1.00 59.78 293 ASP A C 1
ATOM 2221 O O . ASP A 1 293 ? -21.307 12.279 23.977 1.00 59.78 293 ASP A O 1
ATOM 2225 N N . ILE A 1 294 ? -21.787 10.137 24.383 1.00 67.31 294 ILE A N 1
ATOM 2226 C CA . ILE A 1 294 ? -20.972 9.685 23.251 1.00 67.31 294 ILE A CA 1
ATOM 2227 C C . ILE A 1 294 ? -21.729 9.845 21.939 1.00 67.31 294 ILE A C 1
ATOM 2229 O O . ILE A 1 294 ? -22.632 9.075 21.608 1.00 67.31 294 ILE A O 1
ATOM 2233 N N . SER A 1 295 ? -21.253 10.794 21.141 1.00 74.38 295 SER A N 1
ATOM 2234 C CA . SER A 1 295 ? -21.734 11.042 19.789 1.00 74.38 295 SER A CA 1
ATOM 2235 C C . SER A 1 295 ? -20.615 10.863 18.773 1.00 74.38 295 SER A C 1
ATOM 2237 O O . SER A 1 295 ? -19.498 11.348 18.965 1.00 74.38 295 SER A O 1
ATOM 2239 N N . ILE A 1 296 ? -20.925 10.194 17.663 1.00 77.88 296 ILE A N 1
ATOM 2240 C CA . ILE A 1 296 ? -20.054 10.160 16.487 1.00 77.88 296 ILE A CA 1
ATOM 2241 C C . ILE A 1 296 ? -20.679 11.038 15.417 1.00 77.88 296 ILE A C 1
ATOM 2243 O O . ILE A 1 296 ? -21.867 10.917 15.130 1.00 77.88 296 ILE A O 1
ATOM 2247 N N . TRP A 1 297 ? -19.873 11.896 14.806 1.00 75.75 297 TRP A N 1
ATOM 2248 C CA . TRP A 1 297 ? -20.291 12.660 13.638 1.00 75.75 297 TRP A CA 1
ATOM 2249 C C . TRP A 1 297 ? -19.463 12.276 12.427 1.00 75.75 297 TRP A C 1
ATOM 2251 O O . TRP A 1 297 ? -18.266 12.039 12.560 1.00 75.75 297 TRP A O 1
ATOM 2261 N N . ALA A 1 298 ? -20.090 12.286 11.257 1.00 75.62 298 ALA A N 1
ATOM 2262 C CA . ALA A 1 298 ? -19.402 12.224 9.980 1.00 75.62 298 ALA A CA 1
ATOM 2263 C C . ALA A 1 298 ? -19.315 13.636 9.386 1.00 75.62 298 A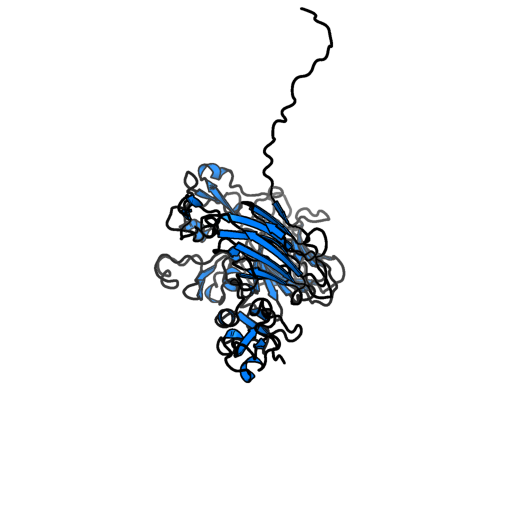LA A C 1
ATOM 2265 O O . ALA A 1 298 ? -20.336 14.320 9.269 1.00 75.62 298 ALA A O 1
ATOM 2266 N N . ARG A 1 299 ? -18.110 14.082 9.022 1.00 72.88 299 ARG A N 1
ATOM 2267 C CA . ARG A 1 299 ? -17.886 15.275 8.198 1.00 72.88 299 ARG A CA 1
ATOM 2268 C C . ARG A 1 299 ? -17.633 14.822 6.770 1.00 72.88 299 ARG A C 1
ATOM 2270 O O . ARG A 1 299 ? -16.695 14.061 6.571 1.00 72.88 299 ARG A O 1
ATOM 2277 N N . ILE A 1 300 ? -18.470 15.232 5.821 1.00 68.69 300 ILE A N 1
ATOM 2278 C CA . ILE A 1 300 ? -18.487 14.667 4.466 1.00 68.69 300 ILE A CA 1
ATOM 2279 C C . ILE A 1 300 ? -18.399 15.784 3.427 1.00 68.69 300 ILE A C 1
ATOM 2281 O O . ILE A 1 300 ? -19.036 16.826 3.576 1.00 68.69 300 ILE A O 1
ATOM 2285 N N . GLN A 1 301 ? -17.638 15.547 2.360 1.00 72.12 301 GLN A N 1
ATOM 2286 C CA . GLN A 1 301 ? -17.585 16.406 1.181 1.00 72.12 301 GLN A CA 1
ATOM 2287 C C . GLN A 1 301 ? -17.657 15.548 -0.086 1.00 72.12 301 GLN A C 1
ATOM 2289 O O . GLN A 1 301 ? -16.799 14.698 -0.295 1.00 72.12 301 GLN A O 1
ATOM 2294 N N . ARG A 1 302 ? -18.678 15.780 -0.929 1.00 74.06 302 ARG A N 1
ATOM 2295 C CA . ARG A 1 302 ? -18.859 15.166 -2.265 1.00 74.06 302 ARG A CA 1
ATOM 2296 C C . ARG A 1 302 ? -18.912 13.625 -2.321 1.00 74.06 302 ARG A C 1
ATOM 2298 O O . ARG A 1 302 ? -18.791 13.056 -3.396 1.00 74.06 302 ARG A O 1
ATOM 2305 N N . LEU A 1 303 ? -19.173 12.945 -1.206 1.00 75.69 303 LEU A N 1
ATOM 2306 C CA . LEU A 1 303 ? -19.326 11.487 -1.142 1.00 75.69 303 LEU A CA 1
ATOM 2307 C C . LEU A 1 303 ? -20.767 11.111 -0.801 1.00 75.69 303 LEU A C 1
ATOM 2309 O O . LEU A 1 303 ? -21.354 11.681 0.118 1.00 75.69 303 LEU A O 1
ATOM 2313 N N . PHE A 1 304 ? -21.314 10.102 -1.479 1.00 82.38 304 PHE A N 1
ATOM 2314 C CA . PHE A 1 304 ? -22.442 9.361 -0.921 1.00 82.38 304 PHE A CA 1
ATOM 2315 C C . PHE A 1 304 ? -21.894 8.457 0.175 1.00 82.38 304 PHE A C 1
ATOM 2317 O O . PHE A 1 304 ? -20.995 7.660 -0.090 1.00 82.38 304 PHE A O 1
ATOM 2324 N N . VAL A 1 305 ? -22.401 8.581 1.398 1.00 85.38 305 VAL A N 1
ATOM 2325 C CA . VAL A 1 305 ? -21.873 7.821 2.536 1.00 85.38 305 VAL A CA 1
ATOM 2326 C C . VAL A 1 305 ? -22.995 7.081 3.244 1.00 85.38 305 VAL A C 1
ATOM 2328 O O . VAL A 1 305 ? -24.076 7.629 3.459 1.00 85.38 305 VAL A O 1
ATOM 2331 N N . VAL A 1 306 ? -22.730 5.840 3.644 1.00 90.25 306 VAL A N 1
ATOM 2332 C CA . VAL A 1 306 ? -23.592 5.047 4.523 1.00 90.25 306 VAL A CA 1
ATOM 2333 C C . VAL A 1 306 ? -22.755 4.544 5.687 1.00 90.25 306 VAL A C 1
ATOM 2335 O O . VAL A 1 306 ? -21.780 3.823 5.493 1.00 90.25 306 VAL A O 1
ATOM 2338 N N . ALA A 1 307 ? -23.150 4.907 6.904 1.00 91.75 307 ALA A N 1
ATOM 2339 C CA . ALA A 1 307 ? -22.533 4.419 8.129 1.00 91.75 307 ALA A CA 1
ATOM 2340 C C . ALA A 1 307 ? -23.419 3.344 8.763 1.00 91.75 307 ALA A C 1
ATOM 2342 O O . ALA A 1 307 ? -24.630 3.530 8.935 1.00 91.75 307 ALA A O 1
ATOM 2343 N N . LYS A 1 308 ? -22.808 2.221 9.132 1.00 94.50 308 LYS A N 1
ATOM 2344 C CA . LYS A 1 308 ? -23.450 1.102 9.815 1.00 94.50 308 LYS A CA 1
ATOM 2345 C C . LYS A 1 308 ? -22.674 0.730 11.075 1.00 94.50 308 LYS A C 1
ATOM 2347 O O . LYS A 1 308 ? -21.444 0.807 11.099 1.00 94.50 308 LYS A O 1
ATOM 2352 N N . LEU A 1 309 ? -23.395 0.316 12.110 1.00 94.31 309 LEU A N 1
ATOM 2353 C CA . LEU A 1 309 ? -22.836 -0.031 13.415 1.00 94.31 309 LEU A CA 1
ATOM 2354 C C . LEU A 1 309 ? -23.536 -1.270 13.981 1.00 94.31 309 LEU A C 1
ATOM 2356 O O . LEU A 1 309 ? -24.739 -1.452 13.787 1.00 94.31 309 LEU A O 1
ATOM 2360 N N . ALA A 1 310 ? -22.795 -2.109 14.699 1.00 95.00 310 ALA A N 1
ATOM 2361 C CA . ALA A 1 310 ? -23.346 -3.269 15.390 1.00 95.00 310 ALA A CA 1
ATOM 2362 C C . ALA A 1 310 ? -24.381 -2.869 16.448 1.00 95.00 310 ALA A C 1
ATOM 2364 O O . ALA A 1 310 ? -24.208 -1.862 17.138 1.00 95.00 310 ALA A O 1
ATOM 2365 N N . ARG A 1 311 ? -25.443 -3.666 16.608 1.00 91.62 311 ARG A N 1
ATOM 2366 C CA . ARG A 1 311 ? -26.495 -3.447 17.625 1.00 91.62 311 ARG A CA 1
ATOM 2367 C C . ARG A 1 311 ? -26.051 -3.747 19.050 1.00 91.62 311 ARG A C 1
ATOM 2369 O O . ARG A 1 311 ? -26.513 -3.101 19.981 1.00 91.62 311 ARG A O 1
ATOM 2376 N N . ALA A 1 312 ? -25.143 -4.700 19.216 1.00 91.88 312 ALA A N 1
ATOM 2377 C CA . ALA A 1 312 ? -24.662 -5.152 20.513 1.00 91.88 312 ALA A CA 1
ATOM 2378 C C . ALA A 1 312 ? -23.137 -5.359 20.488 1.00 91.88 312 ALA A C 1
ATOM 2380 O O . ALA A 1 312 ? -22.566 -5.550 19.407 1.00 91.88 312 ALA A O 1
ATOM 2381 N N . PRO A 1 313 ? -22.469 -5.336 21.656 1.00 92.50 313 PRO A N 1
ATOM 2382 C CA . PRO A 1 313 ? -21.046 -5.639 21.754 1.00 92.50 313 PRO A CA 1
ATOM 2383 C C . PRO A 1 313 ? -20.696 -7.002 21.143 1.00 92.50 313 PRO A C 1
ATOM 2385 O O . PRO A 1 313 ? -21.373 -7.995 21.395 1.00 92.50 313 PRO A O 1
ATOM 2388 N N . GLY A 1 314 ? -19.626 -7.058 20.349 1.00 88.69 314 GLY A N 1
ATOM 2389 C CA . GLY A 1 314 ? -19.079 -8.299 19.784 1.00 88.69 314 GLY A CA 1
ATOM 2390 C C . GLY A 1 314 ? -19.876 -8.924 18.630 1.00 88.69 314 GLY A C 1
ATOM 2391 O O . GLY A 1 314 ? -19.409 -9.895 18.038 1.00 88.69 314 GLY A O 1
ATOM 2392 N N . VAL A 1 315 ? -21.038 -8.374 18.272 1.00 91.12 315 VAL A N 1
ATOM 2393 C CA . VAL A 1 315 ? -21.875 -8.879 17.173 1.00 91.12 315 VAL A CA 1
ATOM 2394 C C . VAL A 1 315 ? -21.447 -8.257 15.836 1.00 91.12 315 VAL A C 1
ATOM 2396 O O . VAL A 1 315 ? -21.071 -7.087 15.772 1.00 91.12 315 VAL A O 1
ATOM 2399 N N . LEU A 1 316 ? -21.496 -9.047 14.755 1.00 89.50 316 LEU A N 1
ATOM 2400 C CA . LEU A 1 316 ? -21.145 -8.617 13.390 1.00 89.50 316 LEU A CA 1
ATOM 2401 C C . LEU A 1 316 ? -22.349 -8.166 12.550 1.00 89.50 316 LEU A C 1
ATOM 2403 O O . LEU A 1 316 ? -22.163 -7.647 11.454 1.00 89.50 316 LEU A O 1
ATOM 2407 N N . GLU A 1 317 ? -23.571 -8.370 13.038 1.00 91.56 317 GLU A N 1
ATOM 2408 C CA . GLU A 1 317 ? -24.785 -7.846 12.416 1.00 91.56 317 GLU A CA 1
ATOM 2409 C C . GLU A 1 317 ? -24.820 -6.320 12.549 1.00 91.56 317 GLU A C 1
ATOM 2411 O O . GLU A 1 317 ? -24.791 -5.774 13.655 1.00 91.56 317 GLU A O 1
ATOM 2416 N N . LEU A 1 318 ? -24.867 -5.635 11.407 1.00 93.94 318 LEU A N 1
ATOM 2417 C CA . LEU A 1 318 ? -24.784 -4.183 11.323 1.00 93.94 318 LEU A CA 1
ATOM 2418 C C . LEU A 1 318 ? -26.136 -3.585 10.954 1.00 93.94 318 LEU A C 1
ATOM 2420 O O . LEU A 1 318 ? -26.796 -4.053 10.028 1.00 93.94 318 LEU A O 1
ATOM 2424 N N . GLU A 1 319 ? -26.486 -2.472 11.587 1.00 94.75 319 GLU A N 1
ATOM 2425 C CA . GLU A 1 319 ? -27.618 -1.651 11.170 1.00 94.75 319 GLU A CA 1
ATOM 2426 C C . GLU A 1 319 ? -27.173 -0.266 10.717 1.00 94.75 319 GLU A C 1
ATOM 2428 O O . GLU A 1 319 ? -26.125 0.238 11.120 1.00 94.75 319 GLU A O 1
ATOM 2433 N N . LYS A 1 320 ? -27.979 0.364 9.862 1.00 94.94 320 LYS A N 1
ATOM 2434 C CA . LYS A 1 320 ? -27.705 1.706 9.352 1.00 94.94 320 LYS A CA 1
ATOM 2435 C C . LYS A 1 320 ? -27.918 2.745 10.456 1.00 94.94 320 LYS A C 1
ATOM 2437 O O . LYS A 1 320 ? -29.033 2.883 10.948 1.00 94.94 320 LYS A O 1
ATOM 2442 N N . VAL A 1 321 ? -26.870 3.509 10.761 1.00 93.06 321 VAL A N 1
ATOM 2443 C CA . VAL A 1 321 ? -26.881 4.617 11.740 1.00 93.06 321 VAL A CA 1
ATOM 2444 C C . VAL A 1 321 ? -26.692 5.994 11.095 1.00 93.06 321 VAL A C 1
ATOM 2446 O O . VAL A 1 321 ? -26.668 7.020 11.769 1.00 93.06 321 VAL A O 1
ATOM 2449 N N . GLY A 1 322 ? -26.542 6.036 9.771 1.00 89.69 322 GLY A N 1
ATOM 2450 C CA . GLY A 1 322 ? -26.535 7.274 9.005 1.00 89.69 322 GLY A CA 1
ATOM 2451 C C . GLY A 1 322 ? -26.398 7.031 7.506 1.00 89.69 322 GLY A C 1
ATOM 2452 O O . GLY A 1 322 ? -25.843 6.020 7.069 1.00 89.69 322 GLY A O 1
ATOM 2453 N N . SER A 1 323 ? -26.949 7.944 6.711 1.00 90.38 323 SER A N 1
ATOM 2454 C CA . SER A 1 323 ? -26.819 7.945 5.254 1.00 90.38 323 SER A CA 1
ATOM 2455 C C . SER A 1 323 ? -26.925 9.360 4.711 1.00 90.38 323 SER A C 1
ATOM 2457 O O . SER A 1 323 ? -27.841 10.084 5.104 1.00 90.38 323 SER A O 1
ATOM 2459 N N . TRP A 1 324 ? -26.045 9.719 3.781 1.00 85.69 324 TRP A N 1
ATOM 2460 C CA . TRP A 1 324 ? -25.948 11.070 3.230 1.00 85.69 324 TRP A CA 1
ATOM 2461 C C . TRP A 1 324 ? -25.801 11.024 1.719 1.00 85.69 324 TRP A C 1
ATOM 2463 O O . TRP A 1 324 ? -25.058 10.203 1.181 1.00 85.69 324 TRP A O 1
ATOM 2473 N N . ALA A 1 325 ? -26.533 11.912 1.050 1.00 77.12 325 ALA A N 1
ATOM 2474 C CA . ALA A 1 325 ? -26.454 12.097 -0.389 1.00 77.12 325 ALA A CA 1
ATOM 2475 C C . ALA A 1 325 ? -25.287 13.018 -0.765 1.00 77.12 325 ALA A C 1
ATOM 2477 O O . ALA A 1 325 ? -24.835 13.821 0.049 1.00 77.12 325 ALA A O 1
ATOM 2478 N N . VAL A 1 326 ? -24.832 12.919 -2.016 1.00 69.50 326 VAL A N 1
ATOM 2479 C CA . VAL A 1 326 ? -23.799 13.799 -2.574 1.00 69.50 326 VAL A CA 1
ATOM 2480 C C . VAL A 1 326 ? -24.289 15.248 -2.494 1.00 69.50 326 VAL A C 1
ATOM 2482 O O . VAL A 1 326 ? -25.221 15.623 -3.202 1.00 69.50 326 VAL A O 1
ATOM 2485 N N . GLN A 1 327 ? -23.674 16.062 -1.634 1.00 65.38 327 GLN A N 1
ATOM 2486 C CA . GLN A 1 327 ? -23.919 17.504 -1.573 1.00 65.38 327 GLN A CA 1
ATOM 2487 C C . GLN A 1 327 ? -22.627 18.291 -1.813 1.00 65.38 327 GLN A C 1
ATOM 2489 O O . GLN A 1 327 ? -21.522 17.851 -1.479 1.00 65.38 327 GLN A O 1
ATOM 2494 N N . GLN A 1 328 ? -22.779 19.452 -2.449 1.00 55.78 328 GLN A N 1
ATOM 2495 C CA . GLN A 1 328 ? -21.706 20.397 -2.742 1.00 55.78 328 GLN A CA 1
ATOM 2496 C C . GLN A 1 328 ? -21.458 21.300 -1.527 1.00 55.78 328 GLN A C 1
ATOM 2498 O O . GLN A 1 328 ? -21.692 22.488 -1.620 1.00 55.78 328 GLN A O 1
ATOM 2503 N N . GLU A 1 329 ? -21.043 20.756 -0.380 1.00 65.88 329 GLU A N 1
ATOM 2504 C CA . GLU A 1 329 ? -20.522 21.528 0.763 1.00 65.88 329 GLU A CA 1
ATOM 2505 C C . GLU A 1 329 ? -20.025 20.592 1.876 1.00 65.88 329 GLU A C 1
ATOM 2507 O O . GLU A 1 329 ? -20.286 19.389 1.860 1.00 65.88 329 GLU A O 1
ATOM 2512 N N . LYS A 1 330 ? -19.259 21.137 2.828 1.00 73.06 330 LYS A N 1
ATOM 2513 C CA . LYS A 1 330 ? -18.691 20.383 3.950 1.00 73.06 330 LYS A CA 1
ATOM 2514 C C . LYS A 1 330 ? -19.715 20.258 5.075 1.00 73.06 330 LYS A C 1
ATOM 2516 O O . LYS A 1 330 ? -19.832 21.155 5.906 1.00 73.06 330 LYS A O 1
ATOM 2521 N N . GLU A 1 331 ? -20.422 19.136 5.128 1.00 75.25 331 GLU A N 1
ATOM 2522 C CA . GLU A 1 331 ? -21.506 18.925 6.090 1.00 75.25 331 GLU A CA 1
ATOM 2523 C C . GLU A 1 331 ? -21.067 18.044 7.269 1.00 75.25 331 GLU A C 1
ATOM 2525 O O . GLU A 1 331 ? -20.356 17.059 7.074 1.00 75.25 331 GLU A O 1
ATOM 2530 N N . LYS A 1 332 ? -21.482 18.383 8.499 1.00 78.94 332 LYS A N 1
ATOM 2531 C CA . LYS A 1 332 ? -21.258 17.571 9.708 1.00 78.94 332 LYS A CA 1
ATOM 2532 C C . LYS A 1 332 ? -22.590 16.991 10.184 1.00 78.94 332 LYS A C 1
ATOM 2534 O O . LYS A 1 332 ? -23.513 17.742 10.491 1.00 78.94 332 LYS A O 1
ATOM 2539 N N . ARG A 1 333 ? -22.697 15.663 10.270 1.00 82.50 333 ARG A N 1
ATOM 2540 C CA . ARG A 1 333 ? -23.952 14.963 10.595 1.00 82.50 333 ARG A CA 1
ATOM 2541 C C . ARG A 1 333 ? -23.768 13.921 11.695 1.00 82.50 333 ARG A C 1
ATOM 2543 O O . ARG A 1 333 ? -22.792 13.177 11.683 1.00 82.50 333 ARG A O 1
ATOM 2550 N N . LEU A 1 334 ? -24.703 13.891 12.642 1.00 85.50 334 LEU A N 1
ATOM 2551 C CA . LEU A 1 334 ? -24.692 12.995 13.799 1.00 85.50 334 LEU A C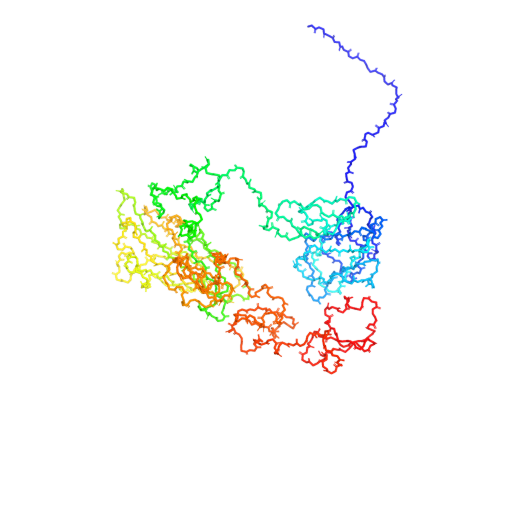A 1
ATOM 2552 C C . LEU A 1 334 ? -25.128 11.579 13.393 1.00 85.50 334 LEU A C 1
ATOM 2554 O O . LEU A 1 334 ? -26.111 11.425 12.668 1.00 85.50 334 LEU A O 1
ATOM 2558 N N . LEU A 1 335 ? -24.412 10.558 13.870 1.00 87.56 335 LEU A N 1
ATOM 2559 C CA . LEU A 1 335 ? -24.816 9.156 13.749 1.00 87.56 335 LEU A CA 1
ATOM 2560 C C . LEU A 1 335 ? -25.878 8.828 14.797 1.00 87.56 335 LEU A C 1
ATOM 2562 O O . LEU A 1 335 ? -25.667 9.073 15.984 1.00 87.56 335 LEU A O 1
ATOM 2566 N N . GLN A 1 336 ? -26.998 8.246 14.373 1.00 89.31 336 GLN A N 1
ATOM 2567 C CA . GLN A 1 336 ? -28.118 7.905 15.250 1.00 89.31 336 GLN A CA 1
ATOM 2568 C C . GLN A 1 336 ? -28.743 6.574 14.843 1.00 89.31 336 GLN A C 1
ATOM 2570 O O . GLN A 1 336 ? -28.896 6.284 13.655 1.00 89.31 336 GLN A O 1
ATOM 2575 N N . ARG A 1 337 ? -29.137 5.767 15.832 1.00 90.12 337 ARG A N 1
ATOM 2576 C CA . ARG A 1 337 ? -29.925 4.558 15.578 1.00 90.12 337 ARG A CA 1
ATOM 2577 C C . ARG A 1 337 ? -31.364 4.923 15.195 1.00 90.12 337 ARG A C 1
ATOM 2579 O O . ARG A 1 337 ? -31.873 5.960 15.635 1.00 90.12 337 ARG A O 1
ATOM 2586 N N . PRO A 1 338 ? -32.047 4.079 14.404 1.00 86.31 338 PRO A N 1
ATOM 2587 C CA . PRO A 1 338 ? -33.487 4.204 14.209 1.00 86.31 338 PRO A CA 1
ATOM 2588 C C . PRO A 1 338 ? -34.211 4.207 15.566 1.00 86.31 338 PRO A C 1
ATOM 2590 O O . PRO A 1 338 ? -33.871 3.422 16.441 1.00 86.31 338 PRO A O 1
ATOM 2593 N N . GLY A 1 339 ? -35.196 5.089 15.760 1.00 83.75 339 GLY A N 1
ATOM 2594 C CA . GLY A 1 339 ? -35.992 5.115 16.998 1.00 83.75 339 GLY A CA 1
ATOM 2595 C C . GLY A 1 339 ? -35.371 5.858 18.191 1.00 83.75 339 GLY A C 1
ATOM 2596 O O . GLY A 1 339 ? -35.870 5.705 19.299 1.00 83.75 339 GLY A O 1
ATOM 2597 N N . ALA A 1 340 ? -34.333 6.681 17.976 1.00 76.81 340 ALA A N 1
ATOM 2598 C CA . ALA A 1 340 ? -33.668 7.488 19.014 1.00 76.81 340 ALA A CA 1
ATOM 2599 C C . ALA A 1 340 ? -32.992 6.674 20.140 1.00 76.81 340 ALA A C 1
ATOM 2601 O O . ALA A 1 340 ? -32.778 7.173 21.245 1.00 76.81 340 ALA A O 1
ATOM 2602 N N . GLU A 1 341 ? -32.618 5.427 19.856 1.00 84.69 341 GLU A N 1
ATOM 2603 C CA . GLU A 1 341 ? -31.821 4.606 20.766 1.00 84.69 341 GLU A CA 1
ATOM 2604 C C . GLU A 1 341 ? -30.381 5.131 20.903 1.00 84.69 341 GLU A C 1
ATOM 2606 O O . GLU A 1 341 ? -29.839 5.799 20.014 1.00 84.69 341 GLU A O 1
ATOM 2611 N N . ARG A 1 342 ? -29.721 4.779 22.015 1.00 84.88 342 ARG A N 1
ATOM 2612 C CA . ARG A 1 342 ? -28.311 5.124 22.246 1.00 84.88 342 ARG A CA 1
ATOM 2613 C C . ARG A 1 342 ? -27.422 4.517 21.159 1.00 84.88 342 ARG A C 1
ATOM 2615 O O . ARG A 1 342 ? -27.501 3.322 20.868 1.00 84.88 342 ARG A O 1
ATOM 2622 N N . LEU A 1 343 ? -26.496 5.316 20.622 1.00 86.69 343 LEU A N 1
ATOM 2623 C CA . LEU A 1 343 ? -25.544 4.848 19.607 1.00 86.69 343 LEU A CA 1
ATOM 2624 C C . LEU A 1 343 ? -24.701 3.670 20.122 1.00 86.69 343 LEU A C 1
ATOM 2626 O O . LEU A 1 343 ? -24.472 2.715 19.388 1.00 86.69 343 LEU A O 1
ATOM 2630 N N . PHE A 1 344 ? -24.321 3.682 21.400 1.00 89.12 344 PHE A N 1
ATOM 2631 C CA . PHE A 1 344 ? -23.687 2.553 22.083 1.00 89.12 344 PHE A CA 1
ATOM 2632 C C . PHE A 1 344 ? -24.529 2.146 23.302 1.00 89.12 344 PHE A C 1
ATOM 2634 O O . PHE A 1 344 ? -24.545 2.884 24.286 1.00 89.12 344 PHE A O 1
ATOM 2641 N N . PRO A 1 345 ? -25.224 0.991 23.274 1.00 87.12 345 PRO A N 1
ATOM 2642 C CA . PRO A 1 345 ? -26.043 0.535 24.402 1.00 87.12 345 PRO A CA 1
ATOM 2643 C C . PRO A 1 345 ? -25.257 0.341 25.706 1.00 87.12 345 PRO A C 1
ATOM 2645 O O . PRO A 1 345 ? -25.765 0.638 26.784 1.00 87.12 345 PRO A O 1
ATOM 2648 N N . SER A 1 346 ? -24.007 -0.118 25.604 1.00 86.62 346 SER A N 1
ATOM 2649 C CA . SER A 1 346 ? -23.068 -0.238 26.722 1.00 86.62 346 SER A CA 1
ATOM 2650 C C . SER A 1 346 ? -21.682 0.280 26.346 1.00 86.62 346 SER A C 1
ATOM 2652 O O . SER A 1 346 ? -21.131 -0.075 25.300 1.00 86.62 346 SER A O 1
ATOM 2654 N N . THR A 1 347 ? -21.102 1.089 27.228 1.00 85.38 347 THR A N 1
ATOM 2655 C CA . THR A 1 347 ? -19.769 1.693 27.083 1.00 85.38 347 THR A CA 1
ATOM 2656 C C . THR A 1 347 ? -18.746 1.086 28.049 1.00 85.38 347 THR A C 1
ATOM 2658 O O . THR A 1 347 ? -17.708 1.692 28.324 1.00 85.38 347 THR A O 1
ATOM 2661 N N . GLU A 1 348 ? -19.060 -0.083 28.612 1.00 84.44 348 GLU A N 1
ATOM 2662 C CA . GLU A 1 348 ? -18.196 -0.806 29.545 1.00 84.44 348 GLU A CA 1
ATOM 2663 C C . GLU A 1 348 ? -16.888 -1.279 28.900 1.00 84.44 348 GLU A C 1
ATOM 2665 O O . GLU A 1 348 ? -16.761 -1.419 27.679 1.00 84.44 348 GLU A O 1
ATOM 2670 N N . ARG A 1 349 ? -15.889 -1.551 29.744 1.00 84.88 349 ARG A N 1
ATOM 2671 C CA . ARG A 1 349 ? -14.581 -2.023 29.293 1.00 84.88 349 ARG A CA 1
ATOM 2672 C C . ARG A 1 349 ? -14.670 -3.400 28.642 1.00 84.88 349 ARG A C 1
ATOM 2674 O O . ARG A 1 349 ? -15.235 -4.318 29.214 1.00 84.88 349 ARG A O 1
ATOM 2681 N N . GLY A 1 350 ? -14.047 -3.534 27.469 1.00 84.25 350 GLY A N 1
ATOM 2682 C CA . GLY A 1 350 ? -14.042 -4.766 26.675 1.00 84.25 350 GLY A CA 1
ATOM 2683 C C . GLY A 1 350 ? -15.157 -4.828 25.630 1.00 84.25 350 GLY A C 1
ATOM 2684 O O . GLY A 1 350 ? -15.059 -5.621 24.695 1.00 84.25 350 GLY A O 1
ATOM 2685 N N . ASN A 1 351 ? -16.168 -3.957 25.727 1.00 90.69 351 ASN A N 1
ATOM 2686 C CA . ASN A 1 351 ? -17.204 -3.871 24.708 1.00 90.69 351 ASN A CA 1
ATOM 2687 C C . ASN A 1 351 ? -16.674 -3.173 23.458 1.00 90.69 351 ASN A C 1
ATOM 2689 O O . ASN A 1 351 ? -16.177 -2.048 23.508 1.00 90.69 351 ASN A O 1
ATOM 2693 N N . LYS A 1 352 ? -16.846 -3.847 22.321 1.00 92.50 352 LYS A N 1
ATOM 2694 C CA . LYS A 1 352 ? -16.475 -3.353 20.999 1.00 92.50 352 LYS A CA 1
ATOM 2695 C C . LYS A 1 352 ? -17.623 -3.518 20.023 1.00 92.50 352 LYS A C 1
ATOM 2697 O O . LYS A 1 352 ? -18.332 -4.523 20.062 1.00 92.50 352 LYS A O 1
ATOM 2702 N N . TYR A 1 353 ? -17.790 -2.549 19.139 1.00 93.38 353 TYR A N 1
ATOM 2703 C CA . TYR A 1 353 ? -18.884 -2.519 18.173 1.00 93.38 353 TYR A CA 1
ATOM 2704 C C . TYR A 1 353 ? -18.311 -2.514 16.771 1.00 93.38 353 TYR A C 1
ATOM 2706 O O . TYR A 1 353 ? -17.503 -1.642 16.448 1.00 93.38 353 TYR A O 1
ATOM 2714 N N . ALA A 1 354 ? -18.721 -3.475 15.945 1.00 94.69 354 ALA A N 1
ATOM 2715 C CA . ALA A 1 354 ? -18.314 -3.490 14.550 1.00 94.69 354 ALA A CA 1
ATOM 2716 C C . ALA A 1 354 ? -18.859 -2.236 13.855 1.00 94.69 354 ALA A C 1
ATOM 2718 O O . ALA A 1 354 ? -20.038 -1.904 13.992 1.00 94.69 354 ALA A O 1
ATOM 2719 N N . VAL A 1 355 ? -17.992 -1.537 13.133 1.00 92.81 355 VAL A N 1
ATOM 2720 C CA . VAL A 1 355 ? -18.325 -0.351 12.350 1.00 92.81 355 VAL A CA 1
ATOM 2721 C C . VAL A 1 355 ? -18.007 -0.622 10.891 1.00 92.81 355 VAL A C 1
ATOM 2723 O O . VAL A 1 355 ? -16.989 -1.241 10.561 1.00 92.81 355 VAL A O 1
ATOM 2726 N N . LEU A 1 356 ? -18.888 -0.149 10.019 1.00 93.12 356 LEU A N 1
ATOM 2727 C CA . LEU A 1 356 ? -18.676 -0.174 8.586 1.00 93.12 356 LEU A CA 1
ATOM 2728 C C . LEU A 1 356 ? -19.151 1.146 7.988 1.00 93.12 356 LEU A C 1
ATOM 2730 O O . LEU A 1 356 ? -20.320 1.502 8.130 1.00 93.12 356 LEU A O 1
ATOM 2734 N N . VAL A 1 357 ? -18.254 1.877 7.333 1.00 89.69 357 VAL A N 1
ATOM 2735 C CA . VAL A 1 357 ? -18.600 3.128 6.648 1.00 89.69 357 VAL A CA 1
ATOM 2736 C C . VAL A 1 357 ? -18.256 2.991 5.177 1.00 89.69 357 VAL A C 1
ATOM 2738 O O . VAL A 1 357 ? -17.099 2.789 4.820 1.00 89.69 357 VAL A O 1
ATOM 2741 N N . GLU A 1 358 ? -19.276 3.074 4.333 1.00 88.50 358 GLU A N 1
ATOM 2742 C CA . GLU A 1 358 ? -19.154 2.954 2.884 1.00 88.50 358 GLU A CA 1
ATOM 2743 C C . GLU A 1 358 ? -19.247 4.344 2.279 1.00 88.50 358 GLU A C 1
ATOM 2745 O O . GLU A 1 358 ? -20.234 5.042 2.502 1.00 88.50 358 GLU A O 1
ATOM 2750 N N . GLY A 1 359 ? -18.228 4.738 1.526 1.00 84.62 359 GLY A N 1
ATOM 2751 C CA . GLY A 1 359 ? -18.220 5.947 0.717 1.00 84.62 359 GLY A CA 1
ATOM 2752 C C . GLY A 1 359 ? -18.258 5.584 -0.760 1.00 84.62 359 GLY A C 1
ATOM 2753 O O . GLY A 1 359 ? -17.571 4.661 -1.195 1.00 84.62 359 GLY A O 1
ATOM 2754 N N . HIS A 1 360 ? -19.039 6.309 -1.544 1.00 83.25 360 HIS A N 1
ATOM 2755 C CA . HIS A 1 360 ? -19.025 6.217 -2.994 1.00 83.25 360 HIS A CA 1
ATOM 2756 C C . HIS A 1 360 ? -18.851 7.607 -3.590 1.00 83.25 360 HIS A C 1
ATOM 2758 O O . HIS A 1 360 ? -19.609 8.531 -3.278 1.00 83.25 360 HIS A O 1
ATOM 2764 N N . LEU A 1 361 ? -17.835 7.733 -4.438 1.00 76.06 361 LEU A N 1
ATOM 2765 C CA . LEU A 1 361 ? -17.580 8.921 -5.229 1.00 76.06 361 LEU A CA 1
ATOM 2766 C C . LEU A 1 361 ? -17.924 8.621 -6.687 1.00 76.06 361 LEU A C 1
ATOM 2768 O O . LEU A 1 361 ? -17.425 7.644 -7.242 1.00 76.06 361 LEU A O 1
ATOM 2772 N N . ASN A 1 362 ? -18.766 9.469 -7.275 1.00 68.56 362 ASN A N 1
ATOM 2773 C CA . ASN A 1 362 ? -19.113 9.440 -8.692 1.00 68.56 362 ASN A CA 1
ATOM 2774 C C . ASN A 1 362 ? -18.477 10.664 -9.369 1.00 68.56 362 ASN A C 1
ATOM 2776 O O . ASN A 1 362 ? -18.611 11.789 -8.875 1.00 68.56 362 ASN A O 1
ATOM 2780 N N . ASN A 1 363 ? -17.753 10.440 -10.461 1.00 58.78 363 ASN A N 1
ATOM 2781 C CA . ASN A 1 363 ? -16.827 11.378 -11.099 1.00 58.78 363 ASN A CA 1
ATOM 2782 C C . ASN A 1 363 ? -17.488 12.521 -11.910 1.00 58.78 363 ASN A C 1
ATOM 2784 O O . ASN A 1 363 ? -16.986 12.953 -12.944 1.00 58.78 363 ASN A O 1
ATOM 2788 N N . SER A 1 364 ? -18.610 13.080 -11.454 1.00 54.06 364 SER A N 1
ATOM 2789 C CA . SER A 1 364 ? -19.262 14.216 -12.129 1.00 54.06 364 SER A CA 1
ATOM 2790 C C . SER A 1 364 ? -18.775 15.597 -11.651 1.00 54.06 364 SER A C 1
ATOM 2792 O O . SER A 1 364 ? -19.436 16.600 -11.917 1.00 54.06 364 SER A O 1
ATOM 2794 N N . GLY A 1 365 ? -17.667 15.683 -10.902 1.00 50.84 365 GLY A N 1
ATOM 2795 C CA . GLY A 1 365 ? -17.235 16.909 -10.217 1.00 50.84 365 GLY A CA 1
ATOM 2796 C C . GLY A 1 365 ? -15.778 17.298 -10.477 1.00 50.84 365 GLY A C 1
ATOM 2797 O O . GLY A 1 365 ? -14.874 16.478 -10.384 1.00 50.84 365 GLY A O 1
ATOM 2798 N N . THR A 1 366 ? -15.536 18.583 -10.738 1.00 50.41 366 THR A N 1
ATOM 2799 C CA . THR A 1 366 ? -14.203 19.161 -10.968 1.00 50.41 366 THR A CA 1
ATOM 2800 C C . THR A 1 366 ? -13.300 19.070 -9.728 1.00 50.41 366 THR A C 1
ATOM 2802 O O . THR A 1 366 ? -13.683 19.546 -8.658 1.00 50.41 366 THR A O 1
ATOM 2805 N N . GLY A 1 367 ? -12.111 18.468 -9.888 1.00 51.69 367 GLY A N 1
ATOM 2806 C CA . GLY A 1 367 ? -10.808 18.768 -9.252 1.00 51.69 367 GLY A CA 1
ATOM 2807 C C . GLY A 1 367 ? -10.673 19.022 -7.741 1.00 51.69 367 GLY A C 1
ATOM 2808 O O . GLY A 1 367 ? -9.600 19.441 -7.318 1.00 51.69 367 GLY A O 1
ATOM 2809 N N . GLN A 1 368 ? -11.706 18.834 -6.920 1.00 57.19 368 GLN A N 1
ATOM 2810 C CA . GLN A 1 368 ? -11.637 19.089 -5.477 1.00 57.19 368 GLN A CA 1
ATOM 2811 C C . GLN A 1 368 ? -11.543 17.802 -4.666 1.00 57.19 368 GLN A C 1
ATOM 2813 O O . GLN A 1 368 ? -12.154 16.785 -4.997 1.00 57.19 368 GLN A O 1
ATOM 2818 N N . THR A 1 369 ? -10.810 17.886 -3.559 1.00 61.94 369 THR A N 1
ATOM 2819 C CA . THR A 1 369 ? -10.662 16.811 -2.583 1.00 61.94 369 THR A CA 1
ATOM 2820 C C . THR A 1 369 ? -11.995 16.522 -1.886 1.00 61.94 369 THR A C 1
ATOM 2822 O O . THR A 1 369 ? -12.801 17.418 -1.631 1.00 61.94 369 THR A O 1
ATOM 2825 N N . SER A 1 370 ? -12.261 15.243 -1.633 1.00 67.69 370 SER A N 1
ATOM 2826 C CA . SER A 1 370 ? -13.439 14.762 -0.907 1.00 67.69 370 SER A CA 1
ATOM 2827 C C . SER A 1 370 ? -12.981 14.215 0.435 1.00 67.69 370 SER A C 1
ATOM 2829 O O . SER A 1 370 ? -12.079 13.389 0.483 1.00 67.69 370 SER A O 1
ATOM 2831 N N . GLU A 1 371 ? -13.570 14.673 1.530 1.00 73.25 371 GLU A N 1
ATOM 2832 C CA . GLU A 1 371 ? -13.151 14.308 2.883 1.00 73.25 371 GLU A CA 1
ATOM 2833 C C . GLU A 1 371 ? -14.279 13.550 3.585 1.00 73.25 371 GLU A C 1
ATOM 2835 O O . GLU A 1 371 ? -15.446 13.935 3.478 1.00 73.25 371 GLU A O 1
ATOM 2840 N N . LEU A 1 372 ? -13.931 12.478 4.295 1.00 75.38 372 LEU A N 1
ATOM 2841 C CA . LEU A 1 372 ? -14.787 11.798 5.261 1.00 75.38 372 LEU A CA 1
ATOM 2842 C C . LEU A 1 372 ? -14.043 11.734 6.597 1.00 75.38 372 LEU A C 1
ATOM 2844 O O . LEU A 1 372 ? -13.040 11.032 6.702 1.00 75.38 372 LEU A O 1
ATOM 2848 N N . THR A 1 373 ? -14.567 12.401 7.621 1.00 78.12 373 THR A N 1
ATOM 2849 C CA . THR A 1 373 ? -14.003 12.365 8.980 1.00 78.12 373 THR A CA 1
ATOM 2850 C C . THR A 1 373 ? -15.016 11.852 9.983 1.00 78.12 373 THR A C 1
ATOM 2852 O O . THR A 1 373 ? -16.126 12.377 10.044 1.00 78.12 373 THR A O 1
ATOM 2855 N N . LEU A 1 374 ? -14.623 10.898 10.826 1.00 78.75 374 LEU A N 1
ATOM 2856 C CA . LEU A 1 374 ? -15.385 10.511 12.010 1.00 78.75 374 LEU A CA 1
ATOM 2857 C C . LEU A 1 374 ? -14.866 11.257 13.245 1.00 78.75 374 LEU A C 1
ATOM 2859 O O . LEU A 1 374 ? -13.730 11.064 13.674 1.00 78.75 374 LEU A O 1
ATOM 2863 N N . THR A 1 375 ? -15.707 12.089 13.855 1.00 78.31 375 THR A N 1
ATOM 2864 C CA . THR A 1 375 ? -15.363 12.801 15.097 1.00 78.31 375 THR A CA 1
ATOM 2865 C C . THR A 1 375 ? -16.076 12.186 16.287 1.00 78.31 375 THR A C 1
ATOM 2867 O O . THR A 1 375 ? -17.278 11.932 16.204 1.00 78.31 375 THR A O 1
ATOM 2870 N N . TRP A 1 376 ? -15.361 12.029 17.397 1.00 76.62 376 TRP A N 1
ATOM 2871 C CA . TRP A 1 376 ? -15.889 11.624 18.690 1.00 76.62 376 TRP A CA 1
ATOM 2872 C C . TRP A 1 376 ? -16.135 12.844 19.571 1.00 76.62 376 TRP A C 1
ATOM 2874 O O . TRP A 1 376 ? -15.203 13.581 19.901 1.00 76.62 376 TRP A O 1
ATOM 2884 N N . ASP A 1 377 ? -17.373 13.041 20.002 1.00 73.94 377 ASP A N 1
ATOM 2885 C CA . ASP A 1 377 ? -17.663 13.943 21.111 1.00 73.94 377 ASP A CA 1
ATOM 2886 C C . ASP A 1 377 ? -17.897 13.126 22.384 1.00 73.94 377 ASP A C 1
ATOM 2888 O O . ASP A 1 377 ? -18.657 12.158 22.378 1.00 73.94 377 ASP A O 1
ATOM 2892 N N . ARG A 1 378 ? -17.171 13.491 23.442 1.00 66.56 378 ARG A N 1
ATOM 2893 C CA . ARG A 1 378 ? -17.234 12.892 24.785 1.00 66.56 378 ARG A CA 1
ATOM 2894 C C . ARG A 1 378 ? -17.462 13.933 25.878 1.00 66.56 378 ARG A C 1
ATOM 2896 O O . ARG A 1 378 ? -17.575 13.563 27.041 1.00 66.56 378 ARG A O 1
ATOM 2903 N N . THR A 1 379 ? -17.409 15.215 25.530 1.00 57.41 379 THR A N 1
ATOM 2904 C CA . THR A 1 379 ? -17.385 16.332 26.485 1.00 57.41 379 THR A CA 1
ATOM 2905 C C . THR A 1 379 ? -18.523 17.318 26.241 1.00 57.41 379 THR A C 1
ATOM 2907 O O . THR A 1 379 ? -18.580 18.334 26.926 1.00 57.41 379 THR A O 1
ATOM 2910 N N . GLY A 1 380 ? -19.389 17.062 25.252 1.00 52.94 380 GLY A N 1
ATOM 2911 C CA . GLY A 1 380 ? -20.449 17.985 24.845 1.00 52.94 380 GLY A CA 1
ATOM 2912 C C . GLY A 1 380 ? -19.902 19.320 24.331 1.00 52.94 380 GLY A C 1
ATOM 2913 O O . GLY A 1 380 ? -20.593 20.336 24.393 1.00 52.94 380 GLY A O 1
ATOM 2914 N N . VAL A 1 381 ? -18.641 19.351 23.872 1.00 50.97 381 VAL A N 1
ATOM 2915 C CA . VAL A 1 381 ? -17.982 20.587 23.427 1.00 50.97 381 VAL A CA 1
ATOM 2916 C C . VAL A 1 381 ? -18.260 20.771 21.934 1.00 50.97 381 VAL A C 1
ATOM 2918 O O . VAL A 1 381 ? -17.874 19.904 21.140 1.00 50.97 381 VAL A O 1
ATOM 2921 N N . PRO A 1 382 ? -18.857 21.905 21.515 1.00 48.84 382 PRO A N 1
ATOM 2922 C CA . PRO A 1 382 ? -19.117 22.191 20.109 1.00 48.84 382 PRO A CA 1
ATOM 2923 C C . PRO A 1 382 ? -17.819 22.119 19.295 1.00 48.84 382 PRO A C 1
ATOM 2925 O O . PRO A 1 382 ? -16.950 22.978 19.398 1.00 48.84 382 PRO A O 1
ATOM 2928 N N . GLY A 1 383 ? -17.670 21.053 18.509 1.00 56.53 383 GLY A N 1
ATOM 2929 C CA . GLY A 1 383 ? -16.459 20.792 17.728 1.00 56.53 383 GLY A CA 1
ATOM 2930 C C . GLY A 1 383 ? -16.133 19.308 17.624 1.00 56.53 383 GLY A C 1
ATOM 2931 O O . GLY A 1 383 ? -15.918 18.828 16.510 1.00 56.53 383 GLY A O 1
ATOM 2932 N N . GLY A 1 384 ? -16.245 18.558 18.729 1.00 60.78 384 GLY A N 1
ATOM 2933 C CA . GLY A 1 384 ? -15.776 17.167 18.836 1.00 60.78 384 GLY A CA 1
ATOM 2934 C C . GLY A 1 384 ? -14.257 17.030 18.625 1.00 60.78 384 GLY A C 1
ATOM 2935 O O . GLY A 1 384 ? -13.617 17.905 18.048 1.00 60.78 384 GLY A O 1
ATOM 2936 N N . SER A 1 385 ? -13.654 15.938 19.093 1.00 64.88 385 SER A N 1
ATOM 2937 C CA . SER A 1 385 ? -12.266 15.577 18.747 1.00 64.88 385 SER A CA 1
ATOM 2938 C C . SER A 1 385 ? -12.267 14.485 17.677 1.00 64.88 385 SER A C 1
ATOM 2940 O O . SER A 1 385 ? -13.241 13.746 17.554 1.00 64.88 385 SER A O 1
ATOM 2942 N N . GLU A 1 386 ? -11.208 14.350 16.879 1.00 70.75 386 GLU A N 1
ATOM 2943 C CA . GLU A 1 386 ? -11.073 13.177 16.000 1.00 70.75 386 GLU A CA 1
ATOM 2944 C C . GLU A 1 386 ? -11.062 11.894 16.845 1.00 70.75 386 GLU A C 1
ATOM 2946 O O . GLU A 1 386 ? -10.501 11.869 17.948 1.00 70.75 386 GLU A O 1
ATOM 2951 N N . ILE A 1 387 ? -11.698 10.819 16.361 1.00 77.12 387 ILE A N 1
ATOM 2952 C CA . ILE A 1 387 ? -11.563 9.526 17.041 1.00 77.12 387 ILE A CA 1
ATOM 2953 C C . ILE A 1 387 ? -10.087 9.123 16.932 1.00 77.12 387 ILE A C 1
ATOM 2955 O O . ILE A 1 387 ? -9.524 9.043 15.840 1.00 77.12 387 ILE A O 1
ATOM 2959 N N . SER A 1 388 ? -9.452 8.852 18.067 1.00 80.44 388 SER A N 1
ATOM 2960 C CA . SER A 1 388 ? -8.071 8.379 18.079 1.00 80.44 388 SER A CA 1
ATOM 2961 C C . SER A 1 388 ? -7.987 6.895 17.742 1.00 80.44 388 SER A C 1
ATOM 2963 O O . SER A 1 388 ? -8.788 6.090 18.222 1.00 80.44 388 SER A O 1
ATOM 2965 N N . TYR A 1 389 ? -6.949 6.519 16.993 1.00 81.81 389 TYR A N 1
ATOM 2966 C CA . TYR A 1 389 ? -6.661 5.132 16.630 1.00 81.81 389 TYR A CA 1
ATOM 2967 C C . TYR A 1 389 ? -6.511 4.188 17.832 1.00 81.81 389 TYR A C 1
ATOM 2969 O O . TYR A 1 389 ? -6.730 2.990 17.690 1.00 81.81 389 TYR A O 1
ATOM 2977 N N . PHE A 1 390 ? -6.207 4.697 19.033 1.00 82.12 390 PHE A N 1
ATOM 2978 C CA . PHE A 1 390 ? -6.160 3.883 20.255 1.00 82.12 390 PHE A CA 1
ATOM 2979 C C . PHE A 1 390 ? -7.515 3.291 20.661 1.00 82.12 390 PHE A C 1
ATOM 2981 O O . PHE A 1 390 ? -7.553 2.434 21.539 1.00 82.12 390 PHE A O 1
ATOM 2988 N N . PHE A 1 391 ? -8.623 3.738 20.071 1.00 85.44 391 PHE A N 1
ATOM 2989 C CA . PHE A 1 391 ? -9.973 3.213 20.315 1.00 85.44 391 PHE A CA 1
ATOM 2990 C C . PHE A 1 391 ? -10.533 2.443 19.116 1.00 85.44 391 PHE A C 1
ATOM 2992 O O . PHE A 1 391 ? -11.695 2.033 19.131 1.00 85.44 391 PHE A O 1
ATOM 2999 N N . LEU A 1 392 ? -9.700 2.242 18.094 1.00 89.00 392 LEU A N 1
ATOM 3000 C CA . LEU A 1 392 ? -10.039 1.546 16.866 1.00 89.00 392 LEU A CA 1
ATOM 3001 C C . LEU A 1 392 ? -9.232 0.260 16.770 1.00 89.00 392 LEU A C 1
ATOM 3003 O O . LEU A 1 392 ? -8.001 0.274 16.844 1.00 89.00 392 LEU A O 1
ATOM 3007 N N . GLU A 1 393 ? -9.943 -0.837 16.586 1.00 90.19 393 GLU A N 1
ATOM 3008 C CA . GLU A 1 393 ? -9.373 -2.150 16.321 1.00 90.19 393 GLU A CA 1
ATOM 3009 C C . GLU A 1 393 ? -9.698 -2.516 14.864 1.00 90.19 393 GLU A C 1
ATOM 3011 O O . GLU A 1 393 ? -10.858 -2.368 14.455 1.00 90.19 393 GLU A O 1
ATOM 3016 N N . PRO A 1 394 ? -8.729 -2.990 14.060 1.00 91.31 394 PRO A N 1
ATOM 3017 C CA . PRO A 1 394 ? -9.012 -3.442 12.704 1.00 91.31 394 PRO A CA 1
ATOM 3018 C C . PRO A 1 394 ? -10.051 -4.556 12.679 1.00 91.31 394 PRO A C 1
ATOM 3020 O O . PRO A 1 394 ? -10.302 -5.237 13.677 1.00 91.31 394 PRO A O 1
ATOM 3023 N N . TYR A 1 395 ? -10.653 -4.772 11.514 1.00 92.50 395 TYR A N 1
ATOM 3024 C CA . TYR A 1 395 ? -11.640 -5.827 11.391 1.00 92.50 395 TYR A CA 1
ATOM 3025 C C . TYR A 1 395 ? -10.992 -7.190 11.604 1.00 92.50 395 TYR A C 1
ATOM 3027 O O . TYR A 1 395 ? -9.930 -7.486 11.064 1.00 92.50 395 TYR A O 1
ATOM 3035 N N . ARG A 1 396 ? -11.661 -8.025 12.389 1.00 89.88 396 ARG A N 1
ATOM 3036 C CA . ARG A 1 396 ? -11.236 -9.378 12.703 1.00 89.88 396 ARG A CA 1
ATOM 3037 C C . ARG A 1 396 ? -12.458 -10.270 12.732 1.00 89.88 396 ARG A C 1
ATOM 3039 O O . ARG A 1 396 ? -13.374 -10.041 13.526 1.00 89.88 396 ARG A O 1
ATOM 3046 N N . SER A 1 397 ? -12.450 -11.292 11.895 1.00 85.69 397 SER A N 1
ATOM 3047 C CA . SER A 1 397 ? -13.405 -12.389 11.957 1.00 85.69 397 SER A CA 1
ATOM 3048 C C . SER A 1 397 ? -12.675 -13.722 12.078 1.00 85.69 397 SER A C 1
ATOM 3050 O O . SER A 1 397 ? -11.450 -13.803 12.112 1.00 85.69 397 SER A O 1
ATOM 3052 N N . GLU A 1 398 ? -13.458 -14.788 12.157 1.00 81.62 398 GLU A N 1
ATOM 3053 C CA . GLU A 1 398 ? -12.962 -16.158 12.191 1.00 81.62 398 GLU A CA 1
ATOM 3054 C C . GLU A 1 398 ? -13.198 -16.865 10.831 1.00 81.62 398 GLU A C 1
ATOM 3056 O O . GLU A 1 398 ? -12.981 -18.068 10.687 1.00 81.62 398 GLU A O 1
ATOM 3061 N N . LEU A 1 399 ? -13.633 -16.140 9.794 1.00 86.62 399 LEU A N 1
ATOM 3062 C CA . LEU A 1 399 ? -14.091 -16.703 8.516 1.00 86.62 399 LEU A CA 1
ATOM 3063 C C . LEU A 1 399 ? -13.049 -16.580 7.390 1.00 86.62 399 LEU A C 1
ATOM 3065 O O . LEU A 1 399 ? -13.388 -16.274 6.257 1.00 86.62 399 LEU A O 1
ATOM 3069 N N . CYS A 1 400 ? -11.771 -16.856 7.660 1.00 89.19 400 CYS A N 1
ATOM 3070 C CA . CYS A 1 400 ? -10.706 -16.654 6.664 1.00 89.19 400 CYS A CA 1
ATOM 3071 C C . CYS A 1 400 ? -10.892 -17.446 5.357 1.00 89.19 400 CYS A C 1
ATOM 3073 O O . CYS A 1 400 ? -10.557 -16.954 4.284 1.00 89.19 400 CYS A O 1
ATOM 3075 N N . ALA A 1 401 ? -11.477 -18.645 5.428 1.00 87.50 401 ALA A N 1
ATOM 3076 C CA . ALA A 1 401 ? -11.678 -19.509 4.264 1.00 87.50 401 ALA A CA 1
ATOM 3077 C C . ALA A 1 401 ? -12.626 -18.918 3.199 1.00 87.50 401 ALA A C 1
ATOM 3079 O O . ALA A 1 401 ? -12.652 -19.409 2.073 1.00 87.50 401 ALA A O 1
ATOM 3080 N N . THR A 1 402 ? -13.398 -17.872 3.524 1.00 89.94 402 THR A N 1
ATOM 3081 C CA . THR A 1 402 ? -14.279 -17.200 2.554 1.00 89.94 402 THR A CA 1
ATOM 3082 C C . THR A 1 402 ? -13.534 -16.225 1.645 1.00 89.94 402 THR A C 1
ATOM 3084 O O . THR A 1 402 ? -14.113 -15.720 0.685 1.00 89.94 402 THR A O 1
ATOM 3087 N N . TYR A 1 403 ? -12.272 -15.911 1.948 1.00 92.38 403 TYR A N 1
ATOM 3088 C CA . TYR A 1 403 ? -11.478 -14.989 1.149 1.00 92.38 403 TYR A CA 1
ATOM 3089 C C . TYR A 1 403 ? -10.651 -15.742 0.115 1.00 92.38 403 TYR A C 1
ATOM 3091 O O . TYR A 1 403 ? -9.867 -16.637 0.434 1.00 92.38 403 TYR A O 1
ATOM 3099 N N . HIS A 1 404 ? -10.805 -15.331 -1.140 1.00 90.12 404 HIS A N 1
ATOM 3100 C CA . HIS A 1 404 ? -10.191 -16.009 -2.277 1.00 90.12 404 HIS A CA 1
ATOM 3101 C C . HIS A 1 404 ? -8.988 -15.273 -2.856 1.00 90.12 404 HIS A C 1
ATOM 3103 O O . HIS A 1 404 ? -8.309 -15.849 -3.689 1.00 90.12 404 HIS A O 1
ATOM 3109 N N . SER A 1 405 ? -8.707 -14.037 -2.440 1.00 91.88 405 SER A N 1
ATOM 3110 C CA . SER A 1 405 ? -7.552 -13.262 -2.907 1.00 91.88 405 SER A CA 1
ATOM 3111 C C . SER A 1 405 ? -6.709 -12.766 -1.734 1.00 91.88 405 SER A C 1
ATOM 3113 O O . SER A 1 405 ? -7.219 -12.611 -0.621 1.00 91.88 405 SER A O 1
ATOM 3115 N N . CYS A 1 406 ? -5.428 -12.481 -1.988 1.00 91.81 406 CYS A N 1
ATOM 3116 C CA . CYS A 1 406 ? -4.494 -11.981 -0.974 1.00 91.81 406 CYS A CA 1
ATOM 3117 C C . CYS A 1 406 ? -5.021 -10.711 -0.294 1.00 91.81 406 CYS A C 1
ATOM 3119 O O . CYS A 1 406 ? -5.123 -10.660 0.929 1.00 91.81 406 CYS A O 1
ATOM 3121 N N . LEU A 1 407 ? -5.448 -9.717 -1.078 1.00 93.44 407 LEU A N 1
ATOM 3122 C CA . LEU A 1 407 ? -5.971 -8.468 -0.526 1.00 93.44 407 LEU A CA 1
ATOM 3123 C C . LEU A 1 407 ? -7.285 -8.680 0.239 1.00 93.44 407 LEU A C 1
ATOM 3125 O O . LEU A 1 407 ? -7.432 -8.133 1.326 1.00 93.44 407 LEU A O 1
ATOM 3129 N N . ALA A 1 408 ? -8.214 -9.509 -0.258 1.00 93.81 408 ALA A N 1
ATOM 3130 C CA . ALA A 1 408 ? -9.442 -9.813 0.487 1.00 93.81 408 ALA A CA 1
ATOM 3131 C C . ALA A 1 408 ? -9.144 -10.522 1.817 1.00 93.81 408 ALA A C 1
ATOM 3133 O O . ALA A 1 408 ? -9.753 -10.198 2.831 1.00 93.81 408 ALA A O 1
ATOM 3134 N N . CYS A 1 409 ? -8.172 -11.438 1.826 1.00 94.00 409 CYS A N 1
ATOM 3135 C CA . CYS A 1 409 ? -7.715 -12.117 3.035 1.00 94.00 409 CYS A CA 1
ATOM 3136 C C . CYS A 1 409 ? -7.175 -11.120 4.067 1.00 94.00 409 CYS A C 1
ATOM 3138 O O . CYS A 1 409 ? -7.505 -11.206 5.244 1.00 94.00 409 CYS A O 1
ATOM 3140 N N . LEU A 1 410 ? -6.387 -10.138 3.619 1.00 92.94 410 LEU A N 1
ATOM 3141 C CA . LEU A 1 410 ? -5.771 -9.134 4.490 1.00 92.94 410 LEU A CA 1
ATOM 3142 C C . LEU A 1 410 ? -6.674 -7.936 4.814 1.00 92.94 410 LEU A C 1
ATOM 3144 O O . LEU A 1 410 ? -6.276 -7.064 5.586 1.00 92.94 410 LEU A O 1
ATOM 3148 N N . ALA A 1 411 ? -7.907 -7.918 4.300 1.00 93.62 411 ALA A N 1
ATOM 3149 C CA . ALA A 1 411 ? -8.987 -7.074 4.814 1.00 93.62 411 ALA A CA 1
ATOM 3150 C C . ALA A 1 411 ? -9.554 -7.588 6.158 1.00 93.62 411 ALA A C 1
ATOM 3152 O O . ALA A 1 411 ? -10.504 -7.015 6.697 1.00 93.62 411 ALA A O 1
ATOM 3153 N N . ASP A 1 412 ? -8.988 -8.678 6.685 1.00 93.19 412 ASP A N 1
ATOM 3154 C CA . ASP A 1 412 ? -9.298 -9.278 7.973 1.00 93.19 412 ASP A CA 1
ATOM 3155 C C . ASP A 1 412 ? -8.001 -9.555 8.749 1.00 93.19 412 ASP A C 1
ATOM 3157 O O . ASP A 1 412 ? -7.176 -10.384 8.370 1.00 93.19 412 ASP A O 1
ATOM 3161 N N . GLN A 1 413 ? -7.815 -8.863 9.871 1.00 89.69 413 GLN A N 1
ATOM 3162 C CA . GLN A 1 413 ? -6.597 -8.907 10.685 1.00 89.69 413 GLN A CA 1
ATOM 3163 C C . GLN A 1 413 ? -6.399 -10.267 11.375 1.00 89.69 413 GLN A C 1
ATOM 3165 O O . GLN A 1 413 ? -5.307 -10.557 11.875 1.00 89.69 413 GLN A O 1
ATOM 3170 N N . GLY A 1 414 ? -7.452 -11.092 11.440 1.00 88.12 414 GLY A N 1
ATOM 3171 C CA . GLY A 1 414 ? -7.390 -12.466 11.941 1.00 88.12 414 GLY A CA 1
ATOM 3172 C C . GLY A 1 414 ? -6.792 -13.457 10.941 1.00 88.12 414 GLY A C 1
ATOM 3173 O O . GLY A 1 414 ? -6.474 -14.592 11.317 1.00 88.12 414 GLY A O 1
ATOM 3174 N N . CYS A 1 415 ? -6.610 -13.040 9.689 1.00 90.25 415 CYS A N 1
ATOM 3175 C CA . CYS A 1 415 ? -6.239 -13.902 8.580 1.00 90.25 415 CYS A CA 1
ATOM 3176 C C . CYS A 1 415 ? -4.829 -13.615 8.041 1.00 90.25 415 CYS A C 1
ATOM 3178 O O . CYS A 1 415 ? -4.209 -12.596 8.341 1.00 90.25 415 CYS A O 1
ATOM 3180 N N . GLY A 1 416 ? -4.306 -14.555 7.257 1.00 89.44 416 GLY A N 1
ATOM 3181 C CA . GLY A 1 416 ? -3.032 -14.457 6.559 1.00 89.44 416 GLY A CA 1
ATOM 3182 C C . GLY A 1 416 ? -3.049 -15.270 5.268 1.00 89.44 416 GLY A C 1
ATOM 3183 O O . GLY A 1 416 ? -3.674 -16.331 5.191 1.00 89.44 416 GLY A O 1
ATOM 3184 N N . TRP A 1 417 ? -2.372 -14.766 4.240 1.00 89.44 417 TRP A N 1
ATOM 3185 C CA . TRP A 1 417 ? -2.393 -15.364 2.906 1.00 89.44 417 TRP A CA 1
ATOM 3186 C C . TRP A 1 417 ? -1.221 -16.322 2.692 1.00 89.44 417 TRP A C 1
ATOM 3188 O O . TRP A 1 417 ? -0.070 -15.963 2.947 1.00 89.44 417 TRP A O 1
ATOM 3198 N N . CYS A 1 418 ? -1.498 -17.525 2.190 1.00 86.31 418 CYS A N 1
ATOM 3199 C CA . CYS A 1 418 ? -0.467 -18.466 1.772 1.00 86.31 418 CYS A CA 1
ATOM 3200 C C . CYS A 1 418 ? -0.182 -18.326 0.267 1.00 86.31 418 CYS A C 1
ATOM 3202 O O . CYS A 1 418 ? -1.038 -18.681 -0.546 1.00 86.31 418 CYS A O 1
ATOM 3204 N N . PRO A 1 419 ? 1.020 -17.878 -0.143 1.00 80.25 419 PRO A N 1
ATOM 3205 C CA . PRO A 1 419 ? 1.342 -17.722 -1.560 1.00 80.25 419 PRO A CA 1
ATOM 3206 C C . PRO A 1 419 ? 1.515 -19.061 -2.296 1.00 80.25 419 PRO A C 1
ATOM 3208 O O . PRO A 1 419 ? 1.319 -19.109 -3.504 1.00 80.25 419 PRO A O 1
ATOM 3211 N N . LEU A 1 420 ? 1.859 -20.149 -1.593 1.00 78.75 420 LEU A N 1
ATOM 3212 C CA . LEU A 1 420 ? 2.087 -21.458 -2.219 1.00 78.75 420 LEU A CA 1
ATOM 3213 C C . LEU A 1 420 ? 0.786 -22.157 -2.614 1.00 78.75 420 LEU A C 1
ATOM 3215 O O . LEU A 1 420 ? 0.662 -22.641 -3.735 1.00 78.75 420 LEU A O 1
ATOM 3219 N N . SER A 1 421 ? -0.181 -22.208 -1.700 1.00 82.56 421 SER A N 1
ATOM 3220 C CA . SER A 1 421 ? -1.487 -22.827 -1.940 1.00 82.56 421 SER A CA 1
ATOM 3221 C C . SER A 1 421 ? -2.521 -21.848 -2.501 1.00 82.56 421 SER A C 1
ATOM 3223 O O . SER A 1 421 ? -3.581 -22.284 -2.934 1.00 82.56 421 SER A O 1
ATOM 3225 N N . SER A 1 422 ? -2.224 -20.541 -2.525 1.00 84.12 422 SER A N 1
ATOM 3226 C CA . SER A 1 422 ? -3.170 -19.480 -2.909 1.00 84.12 422 SER A CA 1
ATOM 3227 C C . SER A 1 422 ? -4.465 -19.514 -2.089 1.00 84.12 422 SER A C 1
ATOM 3229 O O . SER A 1 422 ? -5.567 -19.404 -2.625 1.00 84.12 422 SER A O 1
ATOM 3231 N N . THR A 1 423 ? -4.330 -19.693 -0.774 1.00 87.69 423 THR A N 1
ATOM 3232 C CA . THR A 1 423 ? -5.455 -19.800 0.163 1.00 87.69 423 THR A CA 1
ATOM 3233 C C . THR A 1 423 ? -5.276 -18.882 1.365 1.00 87.69 423 THR A C 1
ATOM 3235 O O . THR A 1 423 ? -4.161 -18.585 1.801 1.00 87.69 423 THR A O 1
ATOM 3238 N N . CYS A 1 424 ? -6.402 -18.435 1.917 1.00 89.94 424 CYS A N 1
ATOM 3239 C CA . CYS A 1 424 ? -6.445 -17.619 3.121 1.00 89.94 424 CYS A CA 1
ATOM 3240 C C . CYS A 1 424 ? -6.619 -18.499 4.365 1.00 89.94 424 CYS A C 1
ATOM 3242 O O . CYS A 1 424 ? -7.539 -19.315 4.438 1.00 89.94 424 CYS A O 1
ATOM 3244 N N . HIS A 1 425 ? -5.754 -18.315 5.359 1.00 87.31 425 HIS A N 1
ATOM 3245 C CA . HIS A 1 425 ? -5.749 -19.083 6.603 1.00 87.31 425 HIS A CA 1
ATOM 3246 C C . HIS A 1 425 ? -5.904 -18.163 7.807 1.00 87.31 425 HIS A C 1
ATOM 3248 O O . HIS A 1 425 ? -5.565 -16.983 7.749 1.00 87.31 425 HIS A O 1
ATOM 3254 N N . ARG A 1 426 ? -6.379 -18.702 8.932 1.00 86.44 426 ARG A N 1
ATOM 3255 C CA . ARG A 1 426 ? -6.287 -17.984 10.209 1.00 86.44 426 ARG A CA 1
ATOM 3256 C C . ARG A 1 426 ? -4.819 -17.850 10.600 1.00 86.44 426 ARG A C 1
ATOM 3258 O O . ARG A 1 426 ? -4.040 -18.782 10.412 1.00 86.44 426 ARG A O 1
ATOM 3265 N N . ARG A 1 427 ? -4.458 -16.745 11.256 1.00 79.50 427 ARG A N 1
ATOM 3266 C CA . ARG A 1 427 ? -3.121 -16.564 11.863 1.00 79.50 427 ARG A CA 1
ATOM 3267 C C . ARG A 1 427 ? -2.791 -17.630 12.927 1.00 79.50 427 ARG A C 1
ATOM 3269 O O . ARG A 1 427 ? -1.642 -17.762 13.327 1.00 79.50 427 ARG A O 1
ATOM 3276 N N . LEU A 1 428 ? -3.801 -18.391 13.365 1.00 70.06 428 LEU A N 1
ATOM 3277 C CA . LEU A 1 428 ? -3.780 -19.378 14.447 1.00 70.06 428 LEU A CA 1
ATOM 3278 C C . LEU A 1 428 ? -4.032 -20.823 13.975 1.00 70.06 428 LEU A C 1
ATOM 3280 O O . LEU A 1 428 ? -4.796 -21.545 14.614 1.00 70.06 428 LEU A O 1
ATOM 3284 N N . ALA A 1 429 ? -3.420 -21.277 12.882 1.00 51.22 429 ALA A N 1
ATOM 3285 C CA . ALA A 1 429 ? -3.371 -22.717 12.624 1.00 51.22 429 ALA A CA 1
ATOM 3286 C C . ALA A 1 429 ? -2.521 -23.385 13.727 1.00 51.22 429 ALA A C 1
ATOM 3288 O O . ALA A 1 429 ? -1.297 -23.262 13.748 1.00 51.22 429 ALA A O 1
ATOM 3289 N N . TYR A 1 430 ? -3.190 -24.015 14.699 1.00 45.06 430 TYR A N 1
ATOM 3290 C CA . TYR A 1 430 ? -2.585 -24.857 15.734 1.00 45.06 430 TYR A CA 1
ATOM 3291 C C . TYR A 1 430 ? -1.728 -25.962 15.090 1.00 45.06 430 TYR A C 1
ATOM 3293 O O . TYR A 1 430 ? -1.855 -26.239 13.898 1.00 45.06 430 TYR A O 1
ATOM 3301 N N . GLN A 1 431 ? -0.876 -26.594 15.895 1.00 46.75 431 GLN A N 1
ATOM 3302 C CA . GLN A 1 431 ? 0.211 -27.523 15.546 1.00 46.75 431 GLN A CA 1
ATOM 3303 C C . GLN A 1 431 ? -0.129 -28.763 14.678 1.00 46.75 431 GLN A C 1
ATOM 3305 O O . GLN A 1 431 ? 0.761 -29.577 14.476 1.00 46.75 431 GLN A O 1
ATOM 3310 N N . ASP A 1 432 ? -1.329 -28.874 14.103 1.00 43.44 432 ASP A N 1
ATOM 3311 C CA . ASP A 1 432 ? -1.738 -29.935 13.166 1.00 43.44 432 ASP A CA 1
ATOM 3312 C C . ASP A 1 432 ? -2.306 -29.423 11.824 1.00 43.44 432 ASP A C 1
ATOM 3314 O O . ASP A 1 432 ? -2.537 -30.218 10.919 1.00 43.44 432 ASP A O 1
ATOM 3318 N N . ASP A 1 433 ? -2.481 -28.107 11.638 1.00 46.50 433 ASP A N 1
ATOM 3319 C CA . ASP A 1 433 ? -3.016 -27.529 10.385 1.00 46.50 433 ASP A CA 1
ATOM 3320 C C . ASP A 1 433 ? -1.935 -26.787 9.563 1.00 46.50 433 ASP A C 1
ATOM 3322 O O . ASP A 1 433 ? -2.177 -26.215 8.498 1.00 46.50 433 ASP A O 1
ATOM 3326 N N . ALA A 1 434 ? -0.675 -26.894 10.008 1.00 44.25 434 ALA A N 1
ATOM 3327 C CA . ALA A 1 434 ? 0.524 -26.546 9.237 1.00 44.25 434 ALA A CA 1
ATOM 3328 C C . ALA A 1 434 ? 0.724 -27.438 7.986 1.00 44.25 434 ALA A C 1
ATOM 3330 O O . ALA A 1 434 ? 1.729 -27.312 7.289 1.00 44.25 434 ALA A O 1
ATOM 3331 N N . GLY A 1 435 ? -0.225 -28.329 7.683 1.00 46.44 435 GLY A N 1
ATOM 3332 C CA . GLY A 1 435 ? -0.231 -29.163 6.486 1.00 46.44 435 GLY A CA 1
ATOM 3333 C C . GLY A 1 435 ? -0.683 -28.448 5.208 1.00 46.44 435 GLY A C 1
ATOM 3334 O O . GLY A 1 435 ? -0.361 -28.926 4.123 1.00 46.44 435 GLY A O 1
ATOM 3335 N N . SER A 1 436 ? -1.386 -27.307 5.283 1.00 56.16 436 SER A N 1
ATOM 3336 C CA . SER A 1 436 ? -2.007 -26.722 4.077 1.00 56.16 436 SER A CA 1
ATOM 3337 C C . SER A 1 436 ? -1.178 -25.655 3.345 1.00 56.16 436 SER A C 1
ATOM 3339 O O . SER A 1 436 ? -1.430 -25.431 2.164 1.00 56.16 436 SER A O 1
ATOM 3341 N N . CYS A 1 437 ? -0.196 -25.013 3.992 1.00 63.44 437 CYS A N 1
ATOM 3342 C CA . CYS A 1 437 ? 0.686 -24.015 3.352 1.00 63.44 437 CYS A CA 1
ATOM 3343 C C . CYS A 1 437 ? 2.092 -24.576 3.031 1.00 63.44 437 CYS A C 1
ATOM 3345 O O . CYS A 1 437 ? 3.022 -23.825 2.746 1.00 63.44 437 CYS A O 1
ATOM 3347 N N . GLY A 1 438 ? 2.254 -25.905 3.048 1.00 54.47 438 GLY A N 1
ATOM 3348 C CA . GLY A 1 438 ? 3.532 -26.594 2.841 1.00 54.47 438 GLY A CA 1
ATOM 3349 C C . GLY A 1 438 ? 4.337 -26.802 4.136 1.00 54.47 438 GLY A C 1
ATOM 3350 O O . GLY A 1 438 ? 4.009 -26.231 5.175 1.00 54.47 438 GLY A O 1
ATOM 3351 N N . PRO A 1 439 ? 5.385 -27.646 4.113 1.00 49.38 439 PRO A N 1
ATOM 3352 C CA . PRO A 1 439 ? 6.079 -28.076 5.325 1.00 49.38 439 PRO A CA 1
ATOM 3353 C C . PRO A 1 439 ? 6.809 -26.925 6.043 1.00 49.38 439 PRO A C 1
ATOM 3355 O O . PRO A 1 439 ? 7.741 -26.330 5.511 1.00 49.38 439 PRO A O 1
ATOM 3358 N N . GLY A 1 440 ? 6.405 -26.664 7.291 1.00 51.47 440 GLY A N 1
ATOM 3359 C CA . GLY A 1 440 ? 7.215 -26.178 8.422 1.00 51.47 440 GLY A CA 1
ATOM 3360 C C . GLY A 1 440 ? 7.826 -24.767 8.405 1.00 51.47 440 GLY A C 1
ATOM 3361 O O . GLY A 1 440 ? 8.155 -24.262 9.478 1.00 51.47 440 GLY A O 1
ATOM 3362 N N . THR A 1 441 ? 7.997 -24.108 7.257 1.00 51.56 441 THR A N 1
ATOM 3363 C CA . THR A 1 441 ? 8.767 -22.844 7.165 1.00 51.56 441 THR A CA 1
ATOM 3364 C C . THR A 1 441 ? 8.059 -21.703 6.439 1.00 51.56 441 THR A C 1
ATOM 3366 O O . THR A 1 441 ? 8.560 -20.575 6.436 1.00 51.56 441 THR A O 1
ATOM 3369 N N . VAL A 1 442 ? 6.889 -21.948 5.850 1.00 56.12 442 VAL A N 1
ATOM 3370 C CA . VAL A 1 442 ? 6.215 -20.961 5.002 1.00 56.12 442 VAL A CA 1
ATOM 3371 C C . VAL A 1 442 ? 5.401 -20.011 5.872 1.00 56.12 442 VAL A C 1
ATOM 3373 O O . VAL A 1 442 ? 4.407 -20.386 6.492 1.00 56.12 442 VAL A O 1
ATOM 3376 N N . ARG A 1 443 ? 5.856 -18.758 5.950 1.00 70.94 443 ARG A N 1
ATOM 3377 C CA . ARG A 1 443 ? 5.168 -17.696 6.688 1.00 70.94 443 ARG A CA 1
ATOM 3378 C C . ARG A 1 443 ? 4.028 -17.150 5.837 1.00 70.94 443 ARG A C 1
ATOM 3380 O O . ARG A 1 443 ? 4.235 -16.803 4.677 1.00 70.94 443 ARG A O 1
ATOM 3387 N N . LEU A 1 444 ? 2.844 -17.046 6.435 1.00 81.25 444 LEU A N 1
ATOM 3388 C CA . LEU A 1 444 ? 1.725 -16.334 5.828 1.00 81.25 444 LEU A CA 1
ATOM 3389 C C . LEU A 1 444 ? 2.119 -14.873 5.580 1.00 81.25 444 LEU A C 1
ATOM 3391 O O . LEU A 1 444 ? 2.806 -14.256 6.400 1.00 81.25 444 LEU A O 1
ATOM 3395 N N . ILE A 1 445 ? 1.654 -14.310 4.471 1.00 85.12 445 ILE A N 1
ATOM 3396 C CA . ILE A 1 445 ? 1.678 -12.867 4.251 1.00 85.12 445 ILE A CA 1
ATOM 3397 C C . ILE A 1 445 ? 0.651 -12.254 5.205 1.00 85.12 445 ILE A C 1
ATOM 3399 O O . ILE A 1 445 ? -0.492 -12.704 5.231 1.00 85.12 445 ILE A O 1
ATOM 3403 N N . LEU A 1 446 ? 1.068 -11.260 5.995 1.00 84.88 446 LEU A N 1
ATOM 3404 C CA . LEU A 1 446 ? 0.239 -10.598 7.019 1.00 84.88 446 LEU A CA 1
ATOM 3405 C C . LEU A 1 446 ? 0.070 -9.090 6.781 1.00 84.88 446 LEU A C 1
ATOM 3407 O O . LEU A 1 446 ? -0.703 -8.437 7.474 1.00 84.88 446 LEU A O 1
ATOM 3411 N N . VAL A 1 447 ? 0.810 -8.532 5.822 1.00 85.38 447 VAL A N 1
ATOM 3412 C CA . VAL A 1 447 ? 0.835 -7.095 5.530 1.00 85.38 447 VAL A CA 1
ATOM 3413 C C . VAL A 1 447 ? 0.315 -6.880 4.108 1.00 85.38 447 VAL A C 1
ATOM 3415 O O . VAL A 1 447 ? 0.894 -7.457 3.187 1.00 85.38 447 VAL A O 1
ATOM 3418 N N . PRO A 1 448 ? -0.735 -6.059 3.898 1.00 87.56 448 PRO A N 1
ATOM 3419 C CA . PRO A 1 448 ? -1.325 -5.832 2.576 1.00 87.56 448 PRO A CA 1
ATOM 3420 C C . PRO A 1 448 ? -0.333 -5.420 1.485 1.00 87.56 448 PRO A C 1
ATOM 3422 O O . PRO A 1 448 ? -0.447 -5.889 0.360 1.00 87.56 448 PRO A O 1
ATOM 3425 N N . GLY A 1 449 ? 0.670 -4.600 1.821 1.00 84.62 449 GLY A N 1
ATOM 3426 C CA . GLY A 1 449 ? 1.701 -4.154 0.874 1.00 84.62 449 GLY A CA 1
ATOM 3427 C C . GLY A 1 449 ? 2.617 -5.264 0.345 1.00 84.62 449 GLY A C 1
ATOM 3428 O O . GLY A 1 449 ? 3.349 -5.033 -0.606 1.00 84.62 449 GLY A O 1
ATOM 3429 N N . ASN A 1 450 ? 2.568 -6.462 0.933 1.00 85.56 450 ASN A N 1
ATOM 3430 C CA . ASN A 1 450 ? 3.306 -7.629 0.451 1.00 85.56 450 ASN A CA 1
ATOM 3431 C C . ASN A 1 450 ? 2.458 -8.513 -0.485 1.00 85.56 450 ASN A C 1
ATOM 3433 O O . ASN A 1 450 ? 2.954 -9.528 -0.973 1.00 85.56 450 ASN A O 1
ATOM 3437 N N . CYS A 1 451 ? 1.183 -8.179 -0.712 1.00 87.00 451 CYS A N 1
ATOM 3438 C CA . CYS A 1 451 ? 0.413 -8.767 -1.803 1.00 87.00 451 CYS A CA 1
ATOM 3439 C C . CYS A 1 451 ? 0.867 -8.156 -3.130 1.00 87.00 451 CYS A C 1
ATOM 3441 O O . CYS A 1 451 ? 1.066 -6.949 -3.216 1.00 87.00 451 CYS A O 1
ATOM 3443 N N . VAL A 1 452 ? 0.962 -8.980 -4.172 1.00 83.56 452 VAL A N 1
ATOM 3444 C CA . VAL A 1 452 ? 1.187 -8.491 -5.538 1.00 83.56 452 VAL A CA 1
ATOM 3445 C C . VAL A 1 452 ? -0.057 -7.734 -6.000 1.00 83.56 452 VAL A C 1
ATOM 3447 O O . VAL A 1 452 ? -1.170 -8.259 -5.887 1.00 83.56 452 VAL A O 1
ATOM 3450 N N . LEU A 1 453 ? 0.116 -6.513 -6.503 1.00 85.94 453 LEU A N 1
ATOM 3451 C CA . LEU A 1 453 ? -0.968 -5.719 -7.071 1.00 85.94 453 LEU A CA 1
ATOM 3452 C C . LEU A 1 453 ? -1.023 -5.932 -8.585 1.00 85.94 453 LEU A C 1
ATOM 3454 O O . LEU A 1 453 ? 0.003 -6.104 -9.239 1.00 85.94 453 LEU A O 1
ATOM 3458 N N . CYS A 1 454 ? -2.219 -5.879 -9.181 1.00 84.44 454 CYS A N 1
ATOM 3459 C CA . CYS A 1 454 ? -2.328 -6.027 -10.636 1.00 84.44 454 CYS A CA 1
ATOM 3460 C C . CYS A 1 454 ? -1.546 -4.932 -11.379 1.00 84.44 454 CYS A C 1
ATOM 3462 O O . CYS A 1 454 ? -0.935 -5.214 -12.404 1.00 84.44 454 CYS A O 1
ATOM 3464 N N . GLU A 1 455 ? -1.502 -3.713 -10.833 1.00 80.56 455 GLU A N 1
ATOM 3465 C CA . GLU A 1 455 ? -0.745 -2.582 -11.388 1.00 80.56 455 GLU A CA 1
ATOM 3466 C C . GLU A 1 455 ? 0.779 -2.807 -11.431 1.00 80.56 455 GLU A C 1
ATOM 3468 O O . GLU A 1 455 ? 1.474 -2.155 -12.216 1.00 80.56 455 GLU A O 1
ATOM 3473 N N . ASP A 1 456 ? 1.296 -3.778 -10.670 1.00 80.19 456 ASP A N 1
ATOM 3474 C CA . ASP A 1 456 ? 2.708 -4.165 -10.711 1.00 80.19 456 ASP A CA 1
ATOM 3475 C C . ASP A 1 456 ? 3.048 -4.933 -12.002 1.00 80.19 456 ASP A C 1
ATOM 3477 O O . ASP A 1 456 ? 4.199 -4.938 -12.457 1.00 80.19 456 ASP A O 1
ATOM 3481 N N . TYR A 1 457 ? 2.060 -5.564 -12.652 1.00 78.44 457 TYR A N 1
ATOM 3482 C CA . TYR A 1 457 ? 2.275 -6.285 -13.904 1.00 78.44 457 TYR A CA 1
ATOM 3483 C C . TYR A 1 457 ? 2.334 -5.338 -15.104 1.00 78.44 457 TYR A C 1
ATOM 3485 O O . TYR A 1 457 ? 1.345 -4.744 -15.529 1.00 78.44 457 TYR A O 1
ATOM 3493 N N . ARG A 1 458 ? 3.500 -5.305 -15.753 1.00 76.19 458 ARG A N 1
ATOM 3494 C CA . ARG A 1 458 ? 3.741 -4.528 -16.982 1.00 76.19 458 ARG A CA 1
ATOM 3495 C C . ARG A 1 458 ? 3.605 -5.333 -18.278 1.00 76.19 458 ARG A C 1
ATOM 3497 O O . ARG A 1 458 ? 3.827 -4.802 -19.359 1.00 76.19 458 ARG A O 1
ATOM 3504 N N . ASN A 1 459 ? 3.269 -6.620 -18.197 1.00 77.88 459 ASN A N 1
ATOM 3505 C CA . ASN A 1 459 ? 3.239 -7.531 -19.342 1.00 77.88 459 ASN A CA 1
ATOM 3506 C C . ASN A 1 459 ? 1.909 -8.303 -19.400 1.00 77.88 459 ASN A C 1
ATOM 3508 O O . ASN A 1 459 ? 1.496 -8.899 -18.406 1.00 77.88 459 ASN A O 1
ATOM 3512 N N . CYS A 1 460 ? 1.266 -8.338 -20.577 1.00 82.19 460 CYS A N 1
ATOM 3513 C CA . CYS A 1 460 ? -0.013 -9.035 -20.775 1.00 82.19 460 CYS A CA 1
ATOM 3514 C C . CYS A 1 460 ? 0.045 -10.501 -20.355 1.00 82.19 460 CYS A C 1
ATOM 3516 O O . CYS A 1 460 ? -0.880 -10.998 -19.717 1.00 82.19 460 CYS A O 1
ATOM 3518 N N . HIS A 1 461 ? 1.125 -11.201 -20.702 1.00 82.00 461 HIS A N 1
ATOM 3519 C CA . HIS A 1 461 ? 1.254 -12.632 -20.472 1.00 82.00 461 HIS A CA 1
ATOM 3520 C C . HIS A 1 461 ? 1.373 -12.956 -18.981 1.00 82.00 461 HIS A C 1
ATOM 3522 O O . HIS A 1 461 ? 0.767 -13.922 -18.526 1.00 82.00 461 HIS A O 1
ATOM 3528 N N . THR A 1 462 ? 2.114 -12.152 -18.210 1.00 83.19 462 THR A N 1
ATOM 3529 C CA . THR A 1 462 ? 2.211 -12.332 -16.752 1.00 83.19 462 THR A CA 1
ATOM 3530 C C . THR A 1 462 ? 0.942 -11.870 -16.041 1.00 83.19 462 THR A C 1
ATOM 3532 O O . THR A 1 462 ? 0.451 -12.602 -15.189 1.00 83.19 462 THR A O 1
ATOM 3535 N N . CYS A 1 463 ? 0.355 -10.744 -16.456 1.00 87.88 463 CYS A N 1
ATOM 3536 C CA . CYS A 1 463 ? -0.921 -10.243 -15.938 1.00 87.88 463 CYS A CA 1
ATOM 3537 C C . CYS A 1 463 ? -2.065 -11.249 -16.140 1.00 87.88 463 CYS A C 1
ATOM 3539 O O . CYS A 1 463 ? -2.755 -11.617 -15.199 1.00 87.88 463 CYS A O 1
ATOM 3541 N N . SER A 1 464 ? -2.241 -11.746 -17.368 1.00 89.50 464 SER A N 1
ATOM 3542 C CA . SER A 1 464 ? -3.345 -12.651 -17.730 1.00 89.50 464 SER A CA 1
ATOM 3543 C C . SER A 1 464 ? -3.152 -14.073 -17.204 1.00 89.50 464 SER A C 1
ATOM 3545 O O . SER A 1 464 ? -4.062 -14.896 -17.295 1.00 89.50 464 SER A O 1
ATOM 3547 N N . LYS A 1 465 ? -1.951 -14.397 -16.710 1.00 87.94 465 LYS A N 1
ATOM 3548 C CA . LYS A 1 465 ? -1.674 -15.659 -16.020 1.00 87.94 465 LYS A CA 1
ATOM 3549 C C . LYS A 1 465 ? -2.145 -15.612 -14.565 1.00 87.94 465 LYS A C 1
ATOM 3551 O O . LYS A 1 465 ? -2.467 -16.667 -14.021 1.00 87.94 465 LYS A O 1
ATOM 3556 N N . ASP A 1 466 ? -2.182 -14.430 -13.953 1.00 86.94 466 ASP A N 1
ATOM 3557 C CA . ASP A 1 466 ? -2.739 -14.255 -12.616 1.00 86.94 466 ASP A CA 1
ATOM 3558 C C . ASP A 1 466 ? -4.261 -14.495 -12.634 1.00 86.94 466 ASP A C 1
ATOM 3560 O O . ASP A 1 466 ? -4.975 -14.114 -13.564 1.00 86.94 466 ASP A O 1
ATOM 3564 N N . LEU A 1 467 ? -4.773 -15.179 -11.611 1.00 86.06 467 LEU A N 1
ATOM 3565 C CA . LEU A 1 467 ? -6.185 -15.554 -11.526 1.00 86.06 467 LEU A CA 1
ATOM 3566 C C . LEU A 1 467 ? -7.101 -14.364 -11.203 1.00 86.06 467 LEU A C 1
ATOM 3568 O O . LEU A 1 467 ? -8.292 -14.416 -11.540 1.00 86.06 467 LEU A O 1
ATOM 3572 N N . PHE A 1 468 ? -6.558 -13.313 -10.588 1.00 87.88 468 PHE A N 1
ATOM 3573 C CA . PHE A 1 468 ? -7.269 -12.131 -10.092 1.00 87.88 468 PHE A CA 1
ATOM 3574 C C . PHE A 1 468 ? -7.052 -10.886 -10.955 1.00 87.88 468 PHE A C 1
ATOM 3576 O O . PHE A 1 468 ? -7.721 -9.875 -10.734 1.00 87.88 468 PHE A O 1
ATOM 3583 N N . CYS A 1 469 ? -6.183 -10.950 -11.965 1.00 89.88 469 CYS A N 1
ATOM 3584 C CA . CYS A 1 469 ? -5.917 -9.831 -12.863 1.00 89.88 469 CYS A CA 1
ATOM 3585 C C . CYS A 1 469 ? -6.435 -10.071 -14.293 1.00 89.88 469 CYS A C 1
ATOM 3587 O O . CYS A 1 469 ? -6.661 -11.196 -14.745 1.00 89.88 469 CYS A O 1
ATOM 3589 N N . GLU A 1 470 ? -6.678 -8.978 -15.009 1.00 90.69 470 GLU A N 1
ATOM 3590 C CA . GLU A 1 470 ? -6.997 -8.954 -16.432 1.00 90.69 470 GLU A CA 1
ATOM 3591 C C . GLU A 1 470 ? -6.286 -7.794 -17.119 1.00 90.69 470 GLU A C 1
ATOM 3593 O O . GLU A 1 470 ? -6.121 -6.703 -16.561 1.00 90.69 470 GLU A O 1
ATOM 3598 N N . TRP A 1 471 ? -5.872 -8.038 -18.355 1.00 87.88 471 TRP A N 1
ATOM 3599 C CA . TRP A 1 471 ? -5.183 -7.048 -19.159 1.00 87.88 471 TRP A CA 1
ATOM 3600 C C . TRP A 1 471 ? -6.194 -6.225 -19.949 1.00 87.88 471 TRP A C 1
ATOM 3602 O O . TRP A 1 471 ? -6.944 -6.756 -20.775 1.00 87.88 471 TRP A O 1
ATOM 3612 N N . GLN A 1 472 ? -6.227 -4.923 -19.686 1.00 83.75 472 GLN A N 1
ATOM 3613 C CA . GLN A 1 472 ? -7.120 -4.000 -20.371 1.00 83.75 472 GLN A CA 1
ATOM 3614 C C . GLN A 1 472 ? -6.420 -3.384 -21.575 1.00 83.75 472 GLN A C 1
ATOM 3616 O O . GLN A 1 472 ? -5.258 -2.989 -21.509 1.00 83.75 472 GLN A O 1
ATOM 3621 N N . VAL A 1 473 ? -7.160 -3.286 -22.676 1.00 71.12 473 VAL A N 1
ATOM 3622 C CA . VAL A 1 473 ? -6.759 -2.539 -23.866 1.00 71.12 473 VAL A CA 1
ATOM 3623 C C . VAL A 1 473 ? -7.678 -1.326 -23.930 1.00 71.12 473 VAL A C 1
ATOM 3625 O O . VAL A 1 473 ? -8.857 -1.473 -24.255 1.00 71.12 473 VAL A O 1
ATOM 3628 N N . ASN A 1 474 ? -7.187 -0.147 -23.544 1.00 59.16 474 ASN A N 1
ATOM 3629 C CA . ASN A 1 474 ? -8.012 1.056 -23.574 1.00 59.16 474 ASN A CA 1
ATOM 3630 C C . ASN A 1 474 ? -8.285 1.466 -25.032 1.00 59.16 474 ASN A C 1
ATOM 3632 O O . ASN A 1 474 ? -7.363 1.680 -25.816 1.00 59.16 474 ASN A O 1
ATOM 3636 N N . SER A 1 475 ? -9.562 1.576 -25.404 1.00 51.75 475 SER A N 1
ATOM 3637 C CA . SER A 1 475 ? -9.985 2.011 -26.740 1.00 51.75 475 SER A CA 1
ATOM 3638 C C . SER A 1 475 ? -9.944 3.532 -26.928 1.00 51.75 475 SER A C 1
ATOM 3640 O O . SER A 1 475 ? -9.963 3.997 -28.065 1.00 51.75 475 SER A O 1
ATOM 3642 N N . SER A 1 476 ? -9.917 4.305 -25.837 1.00 50.59 476 SER A N 1
ATOM 3643 C CA . SER A 1 476 ? -10.104 5.765 -25.848 1.00 50.59 476 SER A CA 1
ATOM 3644 C C . SER A 1 476 ? -8.791 6.550 -25.944 1.00 50.59 476 SER A C 1
ATOM 3646 O O . SER A 1 476 ? -8.773 7.652 -26.484 1.00 50.59 476 SER A O 1
ATOM 3648 N N . LYS A 1 477 ? -7.681 5.970 -25.476 1.00 49.34 477 LYS A N 1
ATOM 3649 C CA . LYS A 1 477 ? -6.309 6.440 -25.713 1.00 49.34 477 LYS A CA 1
ATOM 3650 C C . LYS A 1 477 ? -5.572 5.294 -26.405 1.00 49.34 477 LYS A C 1
ATOM 3652 O O . LYS A 1 477 ? -5.281 4.291 -25.760 1.00 49.34 477 LYS A O 1
ATOM 3657 N N . LYS A 1 478 ? -5.344 5.393 -27.725 1.00 44.06 478 LYS A N 1
ATOM 3658 C CA . LYS A 1 478 ? -4.573 4.412 -28.522 1.00 44.06 478 LYS A CA 1
ATOM 3659 C C . LYS A 1 478 ? -3.192 4.218 -27.876 1.00 44.06 478 LYS A C 1
ATOM 3661 O O . LYS A 1 478 ? -2.279 4.972 -28.185 1.00 44.06 478 LYS A O 1
ATOM 3666 N N . GLY A 1 479 ? -3.012 3.271 -26.961 1.00 49.62 479 GLY A N 1
ATOM 3667 C CA . GLY A 1 479 ? -1.833 3.386 -26.097 1.00 49.62 479 GLY A CA 1
ATOM 3668 C C . GLY A 1 479 ? -1.858 2.536 -24.853 1.00 49.62 479 GLY A C 1
ATOM 3669 O O . GLY A 1 479 ? -0.973 1.707 -24.644 1.00 49.62 479 GLY A O 1
ATOM 3670 N N . ASP A 1 480 ? -2.872 2.787 -24.033 1.00 56.78 480 ASP A N 1
ATOM 3671 C CA . ASP A 1 480 ? -2.784 2.470 -22.619 1.00 56.78 480 ASP A CA 1
ATOM 3672 C C . ASP A 1 480 ? -3.207 1.030 -22.380 1.00 56.78 480 ASP A C 1
ATOM 3674 O O . ASP A 1 480 ? -4.390 0.671 -22.417 1.00 56.78 480 ASP A O 1
ATOM 3678 N N . PHE A 1 481 ? -2.203 0.195 -22.135 1.00 66.44 481 PHE A N 1
ATOM 3679 C CA . PHE A 1 481 ? -2.427 -1.100 -21.538 1.00 66.44 481 PHE A CA 1
ATOM 3680 C C . PHE A 1 481 ? -2.152 -1.028 -20.054 1.00 66.44 481 PHE A C 1
ATOM 3682 O O . PHE A 1 481 ? -1.062 -0.653 -19.620 1.00 66.44 481 PHE A O 1
ATOM 3689 N N . LEU A 1 482 ? -3.144 -1.443 -19.285 1.00 81.06 482 LEU A N 1
ATOM 3690 C CA . LEU A 1 482 ? -3.039 -1.523 -17.846 1.00 81.06 482 LEU A CA 1
ATOM 3691 C C . LEU A 1 482 ? -3.477 -2.913 -17.414 1.00 81.06 482 LEU A C 1
ATOM 3693 O O . LEU A 1 482 ? -4.535 -3.409 -17.815 1.00 81.06 482 LEU A O 1
ATOM 3697 N N . CYS A 1 483 ? -2.654 -3.544 -16.586 1.00 85.31 483 CYS A N 1
ATOM 3698 C CA . CYS A 1 483 ? -3.101 -4.703 -15.846 1.00 85.31 483 CYS A CA 1
ATOM 3699 C C . CYS A 1 483 ? -3.969 -4.225 -14.684 1.00 85.31 483 CYS A C 1
ATOM 3701 O O . CYS A 1 483 ? -3.577 -3.370 -13.893 1.00 85.31 483 CYS A O 1
ATOM 3703 N N . SER A 1 484 ? -5.175 -4.763 -14.607 1.00 87.56 484 SER A N 1
ATOM 3704 C CA . SER A 1 484 ? -6.182 -4.349 -13.640 1.00 87.56 484 SER A CA 1
ATOM 3705 C C . SER A 1 484 ? -6.805 -5.573 -12.990 1.00 87.56 484 SER A C 1
ATOM 3707 O O . SER A 1 484 ? -6.593 -6.699 -13.436 1.00 87.56 484 SER A O 1
ATOM 3709 N N . ARG A 1 485 ? -7.613 -5.365 -11.956 1.00 88.50 485 ARG A N 1
ATOM 3710 C CA . ARG A 1 485 ? -8.396 -6.442 -11.364 1.00 88.50 485 ARG A CA 1
ATOM 3711 C C . ARG A 1 485 ? -9.363 -7.055 -12.384 1.00 88.50 485 ARG A C 1
ATOM 3713 O O . ARG A 1 485 ? -10.095 -6.346 -13.074 1.00 88.50 485 ARG A O 1
ATOM 3720 N N . ARG A 1 486 ? -9.446 -8.385 -12.391 1.00 88.25 486 ARG A N 1
ATOM 3721 C CA . ARG A 1 486 ? -10.339 -9.165 -13.251 1.00 88.25 486 ARG A CA 1
ATOM 3722 C C . ARG A 1 486 ? -11.821 -8.875 -12.999 1.00 88.25 486 ARG A C 1
ATOM 3724 O O . ARG A 1 486 ? -12.265 -8.768 -11.854 1.00 88.25 486 ARG A O 1
ATOM 3731 N N . GLY A 1 487 ? -12.608 -8.839 -14.076 1.00 83.88 487 GLY A N 1
ATOM 3732 C CA . GLY A 1 487 ? -14.062 -8.674 -14.043 1.00 83.88 487 GLY A CA 1
ATOM 3733 C C . GLY A 1 487 ? -14.545 -7.230 -14.185 1.00 83.88 487 GLY A C 1
ATOM 3734 O O . GLY A 1 487 ? -15.686 -6.960 -13.820 1.00 83.88 487 GLY A O 1
ATOM 3735 N N . ARG A 1 488 ? -13.710 -6.306 -14.675 1.00 79.75 488 ARG A N 1
ATOM 3736 C CA . ARG A 1 488 ? -14.113 -4.920 -14.962 1.00 79.75 488 ARG A CA 1
ATOM 3737 C C . ARG A 1 488 ? -14.700 -4.776 -16.352 1.00 79.75 488 ARG A C 1
ATOM 3739 O O . ARG A 1 488 ? -15.759 -4.179 -16.510 1.00 79.75 488 ARG A O 1
ATOM 3746 N N . LEU A 1 489 ? -14.006 -5.314 -17.350 1.00 79.31 489 LEU A N 1
ATOM 3747 C CA . LEU A 1 489 ? -14.369 -5.144 -18.752 1.00 79.31 489 LEU A CA 1
ATOM 3748 C C . LEU A 1 489 ? -14.612 -6.500 -19.407 1.00 79.31 489 LEU A C 1
ATOM 3750 O O . LEU A 1 489 ? -13.862 -7.457 -19.215 1.00 79.31 489 LEU A O 1
ATOM 3754 N N . HIS A 1 490 ? -15.663 -6.579 -20.222 1.00 78.56 490 HIS A N 1
ATOM 3755 C CA . HIS A 1 490 ? -15.952 -7.778 -21.012 1.00 78.56 490 HIS A CA 1
ATOM 3756 C C . HIS A 1 490 ? -14.923 -8.014 -22.126 1.00 78.56 490 HIS A C 1
ATOM 3758 O O . HIS A 1 490 ? -14.726 -9.152 -22.533 1.00 78.56 490 HIS A O 1
ATOM 3764 N N . THR A 1 491 ? -14.258 -6.956 -22.595 1.00 80.75 491 THR A N 1
ATOM 3765 C CA . THR A 1 491 ? -13.236 -6.993 -23.652 1.00 80.75 491 THR A CA 1
ATOM 3766 C C . THR A 1 491 ? -11.814 -7.211 -23.126 1.00 80.75 491 THR A C 1
ATOM 3768 O O . THR A 1 491 ? -10.873 -7.215 -23.917 1.00 80.75 491 THR A O 1
ATOM 3771 N N . ALA A 1 492 ? -11.632 -7.367 -21.810 1.00 86.69 492 ALA A N 1
ATOM 3772 C CA . ALA A 1 492 ? -10.314 -7.560 -21.218 1.00 86.69 492 ALA A CA 1
ATOM 3773 C C . ALA A 1 492 ? -9.753 -8.957 -21.504 1.00 86.69 492 ALA A C 1
ATOM 3775 O O . ALA A 1 492 ? -10.476 -9.957 -21.505 1.00 86.69 492 ALA A O 1
ATOM 3776 N N . ILE A 1 493 ? -8.437 -9.022 -21.687 1.00 88.06 493 ILE A N 1
ATOM 3777 C CA . ILE A 1 493 ? -7.716 -10.264 -21.941 1.00 88.06 493 ILE A CA 1
ATOM 3778 C C . ILE A 1 493 ? -7.497 -10.988 -20.616 1.00 88.06 493 ILE A C 1
ATOM 3780 O O . ILE A 1 493 ? -6.998 -10.427 -19.636 1.00 88.06 493 ILE A O 1
ATOM 3784 N N . ARG A 1 494 ? -7.894 -12.260 -20.596 1.00 90.69 494 ARG A N 1
ATOM 3785 C CA . ARG A 1 494 ? -7.903 -13.102 -19.393 1.00 90.69 494 ARG A CA 1
ATOM 3786 C C . ARG A 1 494 ? -7.092 -14.374 -19.560 1.00 90.69 494 ARG A C 1
ATOM 3788 O O . ARG A 1 494 ? -6.851 -15.060 -18.576 1.00 90.69 494 ARG A O 1
ATOM 3795 N N . SER A 1 495 ? -6.682 -14.702 -20.775 1.00 89.38 495 SER A N 1
ATOM 3796 C CA . SER A 1 495 ? -5.830 -15.848 -21.044 1.00 89.38 495 SER A CA 1
ATOM 3797 C C . SER A 1 495 ? -4.522 -15.389 -21.675 1.00 89.38 495 SER A C 1
ATOM 3799 O O . SER A 1 495 ? -4.549 -14.592 -22.614 1.00 89.38 495 SER A O 1
ATOM 3801 N N . PRO A 1 496 ? -3.367 -15.951 -21.279 1.00 86.19 496 PRO A N 1
ATOM 3802 C CA . PRO A 1 496 ? -2.101 -15.659 -21.944 1.00 86.19 496 PRO A CA 1
ATOM 3803 C C . PRO A 1 496 ? -2.096 -16.013 -23.444 1.00 86.19 496 PRO A C 1
ATOM 3805 O O . PRO A 1 496 ? -1.247 -15.518 -24.180 1.00 86.19 496 PRO A O 1
ATOM 3808 N N . LYS A 1 497 ? -3.033 -16.860 -23.903 1.00 85.56 497 LYS A N 1
ATOM 3809 C CA . LYS A 1 497 ? -3.230 -17.220 -25.321 1.00 85.56 497 LYS A CA 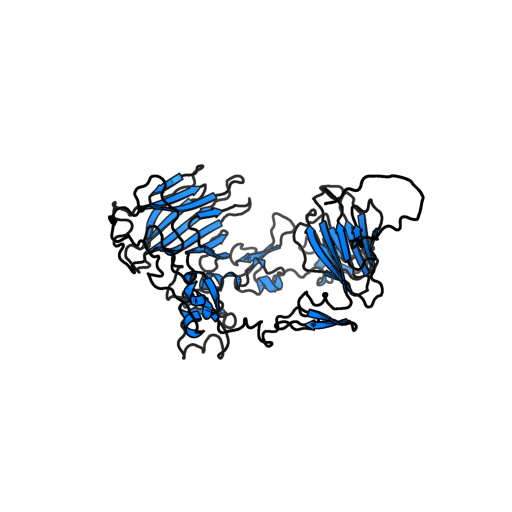1
ATOM 3810 C C . LYS A 1 497 ? -3.948 -16.138 -26.133 1.00 85.56 497 LYS A C 1
ATOM 3812 O O . LYS A 1 497 ? -3.777 -16.079 -27.344 1.00 85.56 497 LYS A O 1
ATOM 3817 N N . GLU A 1 498 ? -4.764 -15.328 -25.469 1.00 84.81 498 GLU A N 1
ATOM 3818 C CA . GLU A 1 498 ? -5.493 -14.199 -26.056 1.00 84.81 498 GLU A CA 1
ATOM 3819 C C . GLU A 1 498 ? -4.633 -12.929 -26.077 1.00 84.81 498 GLU A C 1
ATOM 3821 O O . GLU A 1 498 ? -4.970 -11.965 -26.762 1.00 84.81 498 GLU A O 1
ATOM 3826 N N . CYS A 1 499 ? -3.508 -12.929 -25.349 1.00 81.50 499 CYS A N 1
ATOM 3827 C CA . CYS A 1 499 ? -2.556 -11.835 -25.400 1.00 81.50 499 CYS A CA 1
ATOM 3828 C C . CYS A 1 499 ? -2.046 -11.637 -26.830 1.00 81.50 499 CYS A C 1
ATOM 3830 O O . CYS A 1 499 ? -1.613 -12.602 -27.472 1.00 81.50 499 CYS A O 1
ATOM 3832 N N . PRO A 1 500 ? -2.037 -10.389 -27.329 1.00 75.25 500 PRO A N 1
ATOM 3833 C CA . PRO A 1 500 ? -1.453 -10.105 -28.622 1.00 75.25 500 PRO A CA 1
ATOM 3834 C C . PRO A 1 500 ? 0.014 -10.521 -28.601 1.00 75.25 500 PRO A C 1
ATOM 3836 O O . PRO A 1 500 ? 0.747 -10.235 -27.651 1.00 75.25 500 PRO A O 1
ATOM 3839 N N . LYS A 1 501 ? 0.459 -11.174 -29.679 1.00 74.44 501 LYS A N 1
ATOM 3840 C CA . LYS A 1 501 ? 1.888 -11.394 -29.891 1.00 74.44 501 LYS A CA 1
ATOM 3841 C C . LYS A 1 501 ? 2.589 -10.044 -29.833 1.00 74.44 501 LYS A C 1
ATOM 3843 O O . LYS A 1 501 ? 2.165 -9.104 -30.523 1.00 74.44 501 LYS A O 1
ATOM 3848 N N . LEU A 1 502 ? 3.654 -9.972 -29.039 1.00 75.19 502 LEU A N 1
ATOM 3849 C CA . LEU A 1 502 ? 4.526 -8.804 -28.999 1.00 75.19 502 LEU A CA 1
ATOM 3850 C C . LEU A 1 502 ? 5.042 -8.528 -30.413 1.00 75.19 502 LEU A C 1
ATOM 3852 O O . LEU A 1 502 ? 5.246 -9.467 -31.186 1.00 75.19 502 LEU A O 1
ATOM 3856 N N . CYS A 1 503 ? 5.259 -7.259 -30.770 1.00 74.44 503 CYS A N 1
ATOM 3857 C CA . CYS A 1 503 ? 5.655 -6.917 -32.137 1.00 74.44 503 CYS A CA 1
ATOM 3858 C C . CYS A 1 503 ? 6.915 -7.689 -32.567 1.00 74.44 503 CYS A C 1
ATOM 3860 O O . CYS A 1 503 ? 6.956 -8.225 -33.661 1.00 74.44 503 CYS A O 1
ATOM 3862 N N . ASN A 1 504 ? 7.898 -7.870 -31.681 1.00 74.94 504 ASN A N 1
ATOM 3863 C CA . ASN A 1 504 ? 9.124 -8.629 -31.965 1.00 74.94 504 ASN A CA 1
ATOM 3864 C C . ASN A 1 504 ? 8.927 -10.143 -32.205 1.00 74.94 504 ASN A C 1
ATOM 3866 O O . ASN A 1 504 ? 9.854 -10.795 -32.673 1.00 74.94 504 ASN A O 1
ATOM 3870 N N . GLN A 1 505 ? 7.758 -10.705 -31.895 1.00 76.88 505 GLN A N 1
ATOM 3871 C CA . GLN A 1 505 ? 7.421 -12.117 -32.127 1.00 76.88 505 GLN A CA 1
ATOM 3872 C C . GLN A 1 505 ? 6.622 -12.334 -33.421 1.00 76.88 505 GLN A C 1
ATOM 3874 O O . GLN A 1 505 ? 6.368 -13.476 -33.807 1.00 76.88 505 GLN A O 1
ATOM 3879 N N . ARG A 1 506 ? 6.196 -11.254 -34.085 1.00 82.19 506 ARG A N 1
ATOM 3880 C CA . ARG A 1 506 ? 5.458 -11.308 -35.351 1.00 82.19 506 ARG A CA 1
ATOM 3881 C C . ARG A 1 506 ? 6.463 -11.348 -36.497 1.00 82.19 506 ARG A C 1
ATOM 3883 O O . ARG A 1 506 ? 7.300 -10.457 -36.624 1.00 82.19 506 ARG A O 1
ATOM 3890 N N . THR A 1 507 ? 6.388 -12.387 -37.320 1.00 83.62 507 THR A N 1
ATOM 3891 C CA . THR A 1 507 ? 7.442 -12.700 -38.309 1.00 83.62 507 THR A CA 1
ATOM 3892 C C . THR A 1 507 ? 7.065 -12.325 -39.737 1.00 83.62 507 THR A C 1
ATOM 3894 O O . THR A 1 507 ? 7.899 -12.399 -40.635 1.00 83.62 507 THR A O 1
ATOM 3897 N N . THR A 1 508 ? 5.822 -11.894 -39.965 1.00 85.31 508 THR A N 1
ATOM 3898 C CA . THR A 1 508 ? 5.335 -11.485 -41.287 1.00 85.31 508 THR A CA 1
ATOM 3899 C C . THR A 1 508 ? 4.750 -10.077 -41.250 1.00 85.31 508 THR A C 1
ATOM 3901 O O . THR A 1 508 ? 4.198 -9.650 -40.235 1.00 85.31 508 THR A O 1
ATOM 3904 N N . CYS A 1 509 ? 4.835 -9.361 -42.376 1.00 84.69 509 CYS A N 1
ATOM 3905 C CA . CYS A 1 509 ? 4.281 -8.012 -42.528 1.00 84.69 509 CYS A CA 1
ATOM 3906 C C . CYS A 1 509 ? 2.777 -7.976 -42.229 1.00 84.69 509 CYS A C 1
ATOM 3908 O O . CYS A 1 509 ? 2.322 -7.192 -41.402 1.00 84.69 509 CYS A O 1
ATOM 3910 N N . SER A 1 510 ? 2.011 -8.899 -42.816 1.00 82.62 510 SER A N 1
ATOM 3911 C CA . SER A 1 510 ? 0.567 -9.003 -42.589 1.00 82.62 510 SER A CA 1
ATOM 3912 C C . SER A 1 510 ? 0.214 -9.242 -41.120 1.00 82.62 510 SER A C 1
ATOM 3914 O O . SER A 1 510 ? -0.736 -8.651 -40.616 1.00 82.62 510 SER A O 1
ATOM 3916 N N . GLU A 1 511 ? 0.982 -10.076 -40.413 1.00 80.75 511 GLU A N 1
ATOM 3917 C CA . GLU A 1 511 ? 0.779 -10.334 -38.984 1.00 80.75 511 GLU A CA 1
ATOM 3918 C C . GLU A 1 511 ? 1.179 -9.120 -38.136 1.00 80.75 511 GLU A C 1
ATOM 3920 O O . GLU A 1 511 ? 0.461 -8.749 -37.204 1.00 80.75 511 GLU A O 1
ATOM 3925 N N . CYS A 1 512 ? 2.285 -8.457 -38.477 1.00 80.94 512 CYS A N 1
ATOM 3926 C CA . CYS A 1 512 ? 2.761 -7.260 -37.791 1.00 80.94 512 CYS A CA 1
ATOM 3927 C C . CYS A 1 512 ? 1.712 -6.149 -37.763 1.00 80.94 512 CYS A C 1
ATOM 3929 O O . CYS A 1 512 ? 1.421 -5.608 -36.698 1.00 80.94 512 CYS A O 1
ATOM 3931 N N . LEU A 1 513 ? 1.096 -5.895 -38.917 1.00 81.44 513 LEU A N 1
ATOM 3932 C CA . LEU A 1 513 ? 0.100 -4.842 -39.112 1.00 81.44 513 LEU A CA 1
ATOM 3933 C C . LEU A 1 513 ? -1.319 -5.280 -38.722 1.00 81.44 513 LEU A C 1
ATOM 3935 O O . LEU A 1 513 ? -2.252 -4.480 -38.736 1.00 81.44 513 LEU A O 1
ATOM 3939 N N . SER A 1 514 ? -1.523 -6.552 -38.368 1.00 68.94 514 SER A N 1
ATOM 3940 C CA . SER A 1 514 ? -2.833 -7.037 -37.931 1.00 68.94 514 SER A CA 1
ATOM 3941 C C . SER A 1 514 ? -3.154 -6.555 -36.509 1.00 68.94 514 SER A C 1
ATOM 3943 O O . SER A 1 514 ? -2.416 -6.818 -35.558 1.00 68.94 514 SER A O 1
ATOM 3945 N N . ASN A 1 515 ? -4.275 -5.844 -36.353 1.00 59.50 515 ASN A N 1
ATOM 3946 C CA . ASN A 1 515 ? -4.863 -5.448 -35.064 1.00 59.50 515 ASN A CA 1
ATOM 3947 C C . ASN A 1 515 ? -3.921 -4.725 -34.071 1.00 59.50 515 ASN A C 1
ATOM 3949 O O . ASN A 1 515 ? -4.129 -4.829 -32.865 1.00 59.50 515 ASN A O 1
ATOM 3953 N N . SER A 1 516 ? -2.890 -4.008 -34.533 1.00 61.91 516 SER A N 1
ATOM 3954 C CA . SER A 1 516 ? -2.009 -3.222 -33.656 1.00 61.91 516 SER A CA 1
ATOM 3955 C C . SER A 1 516 ? -1.737 -1.845 -34.251 1.00 61.91 516 SER A C 1
ATOM 3957 O O . SER A 1 516 ? -1.100 -1.753 -35.293 1.00 61.91 516 SER A O 1
ATOM 3959 N N . SER A 1 517 ? -2.176 -0.782 -33.570 1.00 58.75 517 SER A N 1
ATOM 3960 C CA . SER A 1 517 ? -1.835 0.607 -33.926 1.00 58.75 517 SER A CA 1
ATOM 3961 C C . SER A 1 517 ? -0.456 1.033 -33.415 1.00 58.75 517 SER A C 1
ATOM 3963 O O . SER A 1 517 ? -0.104 2.201 -33.498 1.00 58.75 517 SER A O 1
ATOM 3965 N N . GLN A 1 518 ? 0.289 0.111 -32.803 1.00 69.06 518 GLN A N 1
ATOM 3966 C CA . GLN A 1 518 ? 1.568 0.391 -32.154 1.00 69.06 518 GLN A CA 1
ATOM 3967 C C . GLN A 1 518 ? 2.690 -0.505 -32.670 1.00 69.06 518 GLN A C 1
ATOM 3969 O O . GLN A 1 518 ? 3.818 -0.366 -32.216 1.00 69.06 518 GLN A O 1
ATOM 3974 N N . CYS A 1 519 ? 2.410 -1.456 -33.565 1.00 79.25 519 CYS A N 1
ATOM 3975 C CA . CYS A 1 519 ? 3.458 -2.206 -34.244 1.00 79.25 519 CYS A CA 1
ATOM 3976 C C . CYS A 1 519 ? 3.688 -1.600 -35.627 1.00 79.25 519 CYS A C 1
ATOM 3978 O O . CYS A 1 519 ? 2.731 -1.331 -36.345 1.00 79.25 519 CYS A O 1
ATOM 3980 N N . ALA A 1 520 ? 4.947 -1.469 -36.015 1.00 85.25 520 ALA A N 1
ATOM 3981 C CA . ALA A 1 520 ? 5.345 -1.094 -37.358 1.00 85.25 520 ALA A CA 1
ATOM 3982 C C . ALA A 1 520 ? 6.161 -2.232 -37.986 1.00 85.25 520 ALA A C 1
ATOM 3984 O O . ALA A 1 520 ? 6.931 -2.928 -37.310 1.00 85.25 520 ALA A O 1
ATOM 3985 N N . TRP A 1 521 ? 5.954 -2.469 -39.281 1.00 88.50 521 TRP A N 1
ATOM 3986 C CA . TRP A 1 521 ? 6.716 -3.450 -40.045 1.00 88.50 521 TRP A CA 1
ATOM 3987 C C . TRP A 1 521 ? 7.843 -2.763 -40.785 1.00 88.50 521 TRP A C 1
ATOM 3989 O O . TRP A 1 521 ? 7.611 -1.931 -41.662 1.00 88.50 521 TRP A O 1
ATOM 3999 N N . CYS A 1 522 ? 9.066 -3.173 -40.484 1.00 88.25 522 CYS A N 1
ATOM 4000 C CA . CYS A 1 522 ? 10.219 -2.680 -41.189 1.00 88.25 522 CYS A CA 1
ATOM 4001 C C . CYS A 1 522 ? 10.526 -3.516 -42.431 1.00 88.25 522 CYS A C 1
ATOM 4003 O O . CYS A 1 522 ? 10.932 -4.676 -42.315 1.00 88.25 522 CYS A O 1
ATOM 4005 N N . GLN A 1 523 ? 10.413 -2.928 -43.622 1.00 85.00 523 GLN A N 1
ATOM 4006 C CA . GLN A 1 523 ? 10.623 -3.683 -44.859 1.00 85.00 523 GLN A CA 1
ATOM 4007 C C . GLN A 1 523 ? 12.091 -4.045 -45.102 1.00 85.00 523 GLN A C 1
ATOM 4009 O O . GLN A 1 523 ? 12.381 -5.143 -45.577 1.00 85.00 523 GLN A O 1
ATOM 4014 N N . SER A 1 524 ? 13.015 -3.146 -44.765 1.00 86.00 524 SER A N 1
ATOM 4015 C CA . SER A 1 524 ? 14.453 -3.353 -44.966 1.00 86.00 524 SER A CA 1
ATOM 4016 C C . SER A 1 524 ? 15.011 -4.453 -44.064 1.00 86.00 524 SER A C 1
ATOM 4018 O O . SER A 1 524 ? 15.798 -5.276 -44.522 1.00 86.00 524 SER A O 1
ATOM 4020 N N . THR A 1 525 ? 14.566 -4.513 -42.807 1.00 86.06 525 THR A N 1
ATOM 4021 C CA . THR A 1 525 ? 15.046 -5.508 -41.831 1.00 86.06 525 THR A CA 1
ATOM 4022 C C . THR A 1 525 ? 14.131 -6.722 -41.694 1.00 86.06 525 THR A C 1
ATOM 4024 O O . THR A 1 525 ? 14.465 -7.649 -40.962 1.00 86.06 525 THR A O 1
ATOM 4027 N N . ARG A 1 526 ? 12.994 -6.739 -42.407 1.00 85.94 526 ARG A N 1
ATOM 4028 C CA . ARG A 1 526 ? 11.957 -7.788 -42.358 1.00 85.94 526 ARG A CA 1
ATOM 4029 C C . ARG A 1 526 ? 11.538 -8.152 -40.933 1.00 85.94 526 ARG A C 1
ATOM 4031 O O . ARG A 1 526 ? 11.315 -9.317 -40.621 1.00 85.94 526 ARG A O 1
ATOM 4038 N N . ASN A 1 527 ? 11.449 -7.145 -40.075 1.00 84.31 527 ASN A N 1
ATOM 4039 C CA . ASN A 1 527 ? 11.175 -7.319 -38.661 1.00 84.31 527 ASN A CA 1
ATOM 4040 C C . ASN A 1 527 ? 9.997 -6.449 -38.244 1.00 84.31 527 ASN A C 1
ATOM 4042 O O . ASN A 1 527 ? 9.895 -5.281 -38.621 1.00 84.31 527 ASN A O 1
ATOM 4046 N N . CYS A 1 528 ? 9.141 -7.017 -37.404 1.00 82.56 528 CYS A N 1
ATOM 4047 C CA . CYS A 1 528 ? 8.090 -6.279 -36.733 1.00 82.56 528 CYS A CA 1
ATOM 4048 C C . CYS A 1 528 ? 8.613 -5.690 -35.417 1.00 82.56 528 CYS A C 1
ATOM 4050 O O . CYS A 1 528 ? 9.454 -6.282 -34.723 1.00 82.56 528 CYS A O 1
ATOM 4052 N N . PHE A 1 529 ? 8.169 -4.489 -35.070 1.00 78.50 529 PHE A N 1
ATOM 4053 C CA . PHE A 1 529 ? 8.645 -3.781 -33.887 1.00 78.50 529 PHE A CA 1
ATOM 4054 C C . PHE A 1 529 ? 7.590 -2.843 -33.321 1.00 78.50 529 PHE A C 1
ATOM 4056 O O . PHE A 1 529 ? 6.625 -2.524 -33.999 1.00 78.50 529 PHE A O 1
ATOM 4063 N N . TYR A 1 530 ? 7.756 -2.452 -32.061 1.00 77.56 530 TYR A N 1
ATOM 4064 C CA . TYR A 1 530 ? 6.872 -1.487 -31.416 1.00 77.56 530 TYR A CA 1
ATOM 4065 C C . TYR A 1 530 ? 7.251 -0.079 -31.888 1.00 77.56 530 TYR A C 1
ATOM 4067 O O . TYR A 1 530 ? 8.418 0.281 -31.785 1.00 77.56 530 TYR A O 1
ATOM 4075 N N . PHE A 1 531 ? 6.312 0.700 -32.419 1.00 71.50 531 PHE A N 1
ATOM 4076 C CA . PHE A 1 531 ? 6.562 1.993 -33.059 1.00 71.50 531 PHE A CA 1
ATOM 4077 C C . PHE A 1 531 ? 7.178 3.014 -32.097 1.00 71.50 531 PHE A C 1
ATOM 4079 O O . PHE A 1 531 ? 8.163 3.651 -32.443 1.00 71.50 531 PHE A O 1
ATOM 4086 N N . ALA A 1 532 ? 6.710 3.070 -30.847 1.00 65.62 532 ALA A N 1
ATOM 4087 C CA . ALA A 1 532 ? 7.344 3.876 -29.796 1.00 65.62 532 ALA A CA 1
ATOM 4088 C C . ALA A 1 532 ? 8.779 3.420 -29.454 1.00 65.62 532 ALA A C 1
ATOM 4090 O O . ALA A 1 532 ? 9.540 4.156 -28.844 1.00 65.62 532 ALA A O 1
ATOM 4091 N N . ALA A 1 533 ? 9.174 2.216 -29.876 1.00 65.75 533 ALA A N 1
ATOM 4092 C CA . ALA A 1 533 ? 10.550 1.741 -29.811 1.00 65.75 533 ALA A CA 1
ATOM 4093 C C . ALA A 1 533 ? 11.282 1.861 -31.168 1.00 65.75 533 ALA A C 1
ATOM 4095 O O . ALA A 1 533 ? 12.320 1.226 -31.336 1.00 65.75 533 ALA A O 1
ATOM 4096 N N . TYR A 1 534 ? 10.770 2.627 -32.148 1.00 68.81 534 TYR A N 1
ATOM 4097 C CA . TYR A 1 534 ? 11.407 2.825 -33.461 1.00 68.81 534 TYR A CA 1
ATOM 4098 C C . TYR A 1 534 ? 12.825 3.358 -33.305 1.00 68.81 534 TYR A C 1
ATOM 4100 O O . TYR A 1 534 ? 13.772 2.719 -33.748 1.00 68.81 534 TYR A O 1
ATOM 4108 N N . LEU A 1 535 ? 12.958 4.500 -32.632 1.00 56.03 535 LEU A N 1
ATOM 4109 C CA . LEU A 1 535 ? 14.232 5.183 -32.424 1.00 56.03 535 LEU A CA 1
ATOM 4110 C C . LEU A 1 535 ? 15.199 4.314 -31.604 1.00 56.03 535 LEU A C 1
ATOM 4112 O O . LEU A 1 535 ? 16.380 4.230 -31.906 1.00 56.03 535 LEU A O 1
ATOM 4116 N N . ALA A 1 536 ? 14.650 3.562 -30.652 1.00 54.44 536 ALA A N 1
ATOM 4117 C CA . ALA A 1 536 ? 15.337 2.562 -29.847 1.00 54.44 536 ALA A CA 1
ATOM 4118 C C . ALA A 1 536 ? 15.864 1.354 -30.652 1.00 54.44 536 ALA A C 1
ATOM 4120 O O . ALA A 1 536 ? 16.939 0.827 -30.370 1.00 54.44 536 ALA A O 1
ATOM 4121 N N . LYS A 1 537 ? 15.097 0.871 -31.634 1.00 59.00 537 LYS A N 1
ATOM 4122 C CA . LYS A 1 537 ? 15.401 -0.351 -32.394 1.00 59.00 537 LYS A CA 1
ATOM 4123 C C . LYS A 1 537 ? 16.129 -0.083 -33.712 1.00 59.00 537 LYS A C 1
ATOM 4125 O O . LYS A 1 537 ? 16.893 -0.936 -34.155 1.00 59.00 537 LYS A O 1
ATOM 4130 N N . TYR A 1 538 ? 15.889 1.068 -34.337 1.00 74.44 538 TYR A N 1
ATOM 4131 C CA . TYR A 1 538 ? 16.517 1.519 -35.585 1.00 74.44 538 TYR A CA 1
ATOM 4132 C C . TYR A 1 538 ? 17.149 2.908 -35.447 1.00 74.44 538 TYR A C 1
ATOM 4134 O O . TYR A 1 538 ? 16.812 3.824 -36.202 1.00 74.44 538 TYR A O 1
ATOM 4142 N N . PRO A 1 539 ? 18.106 3.060 -34.527 1.00 50.34 539 PRO A N 1
ATOM 4143 C CA . PRO A 1 539 ? 18.736 4.341 -34.225 1.00 50.34 539 PRO A CA 1
ATOM 4144 C C . PRO A 1 539 ? 19.461 4.998 -35.419 1.00 50.34 539 PRO A C 1
ATOM 4146 O O . PRO A 1 539 ? 19.659 6.208 -35.429 1.00 50.34 539 PRO A O 1
ATOM 4149 N N . TYR A 1 540 ? 19.808 4.229 -36.460 1.00 67.62 540 TYR A N 1
ATOM 4150 C CA . TYR A 1 540 ? 20.468 4.709 -37.695 1.00 67.62 540 TYR A CA 1
ATOM 4151 C C . TYR A 1 540 ? 19.528 4.846 -38.881 1.00 67.62 540 TYR A C 1
ATOM 4153 O O . TYR A 1 540 ? 19.975 5.067 -40.007 1.00 67.62 540 TYR A O 1
ATOM 4161 N N . GLY A 1 541 ? 18.230 4.637 -38.671 1.00 69.25 541 GLY A N 1
ATOM 4162 C CA . GLY A 1 541 ? 17.292 4.548 -39.780 1.00 69.25 541 GLY A CA 1
ATOM 4163 C C . GLY A 1 541 ? 17.556 3.338 -40.680 1.00 69.25 541 GLY A C 1
ATOM 4164 O O . GLY A 1 541 ? 17.234 3.377 -41.867 1.00 69.25 541 GLY A O 1
ATOM 4165 N N . ASP A 1 542 ? 18.099 2.236 -40.136 1.00 74.94 542 ASP A N 1
ATOM 4166 C CA . ASP A 1 542 ? 18.174 0.945 -40.846 1.00 74.94 542 ASP A CA 1
ATOM 4167 C C . ASP A 1 542 ? 16.799 0.541 -41.381 1.00 74.94 542 ASP A C 1
ATOM 4169 O O . ASP A 1 542 ? 16.670 -0.071 -42.445 1.00 74.94 542 ASP A O 1
ATOM 4173 N N . CYS A 1 543 ? 15.754 0.965 -40.674 1.00 80.38 543 CYS A N 1
ATOM 4174 C CA . CYS A 1 543 ? 14.395 0.979 -41.156 1.00 80.38 543 CYS A CA 1
ATOM 4175 C C . CYS A 1 543 ? 14.039 2.249 -41.938 1.00 80.38 543 CYS A C 1
ATOM 4177 O O . CYS A 1 543 ? 13.282 3.090 -41.473 1.00 80.38 543 CYS A O 1
ATOM 4179 N N . ARG A 1 544 ? 14.552 2.359 -43.169 1.00 72.31 544 ARG A N 1
ATOM 4180 C CA . ARG A 1 544 ? 14.358 3.527 -44.059 1.00 72.31 544 ARG A CA 1
ATOM 4181 C C . ARG A 1 544 ? 12.901 3.825 -44.437 1.00 72.31 544 ARG A C 1
ATOM 4183 O O . ARG A 1 544 ? 12.618 4.865 -45.018 1.00 72.31 544 ARG A O 1
ATOM 4190 N N . GLY A 1 545 ? 12.005 2.886 -44.160 1.00 73.00 545 GLY A N 1
ATOM 4191 C CA . GLY A 1 545 ? 10.569 3.013 -44.326 1.00 73.00 545 GLY A CA 1
ATOM 4192 C C . GLY A 1 545 ? 9.883 1.855 -43.616 1.00 73.00 545 GLY A C 1
ATOM 4193 O O . GLY A 1 545 ? 10.364 0.713 -43.648 1.00 73.00 545 GLY A O 1
ATOM 4194 N N . TRP A 1 546 ? 8.769 2.154 -42.966 1.00 81.75 546 TRP A N 1
ATOM 4195 C CA . TRP A 1 546 ? 7.940 1.174 -42.288 1.00 81.75 546 TRP A CA 1
ATOM 4196 C C . TRP A 1 546 ? 6.509 1.271 -42.787 1.00 81.75 546 TRP A C 1
ATOM 4198 O O . TRP A 1 546 ? 6.073 2.294 -43.310 1.00 81.75 546 TRP A O 1
ATOM 4208 N N . TYR A 1 547 ? 5.794 0.171 -42.628 1.00 79.50 547 TYR A N 1
ATOM 4209 C CA . TYR A 1 547 ? 4.353 0.152 -42.773 1.00 79.50 547 TYR A CA 1
ATOM 4210 C C . TYR A 1 547 ? 3.748 0.154 -41.369 1.00 79.50 547 TYR A C 1
ATOM 4212 O O . TYR A 1 547 ? 4.216 -0.580 -40.498 1.00 79.50 547 TYR A O 1
ATOM 4220 N N . ASP A 1 548 ? 2.735 0.975 -41.153 1.00 73.19 548 ASP A N 1
ATOM 4221 C CA . ASP A 1 548 ? 1.838 0.999 -39.997 1.00 73.19 548 ASP A CA 1
ATOM 4222 C C . ASP A 1 548 ? 0.384 1.087 -40.510 1.00 73.19 548 ASP A C 1
ATOM 4224 O O . ASP A 1 548 ? 0.156 1.107 -41.724 1.00 73.19 548 ASP A O 1
ATOM 4228 N N . ARG A 1 549 ? -0.613 0.978 -39.622 1.00 60.41 549 ARG A N 1
ATOM 4229 C CA . ARG A 1 549 ? -2.030 0.837 -40.002 1.00 60.41 549 ARG A CA 1
ATOM 4230 C C . ARG A 1 549 ? -2.913 1.947 -39.453 1.00 60.41 549 ARG A C 1
ATOM 4232 O O . ARG A 1 549 ? -2.722 2.323 -38.273 1.00 60.41 549 ARG A O 1
#

Organism: NCBI:txid129469

Radius of gyration: 30.77 Å; chains: 1; bounding box: 93×80×81 Å